Protein AF-0000000082343705 (afdb_homodimer)

InterPro domains:
  IPR000683 Gfo/Idh/MocA-like oxidoreductase, N-terminal [PF01408] (11-131)
  IPR036291 NAD(P)-binding domain superfamily [SSF51735] (5-162)
  IPR051450 Gfo/Idh/MocA Oxidoreductases [PTHR43377] (7-363)
  IPR055170 GFO/IDH/MocA-like oxidoreductase domain [PF22725] (141-287)

Sequence (756 aa):
MMHSTDNSKTRVALVGGGTIAPLHAEYLLSSSSCLLTALIDPFPPGQKLAAQLSVPYFDSLQSLLSSETQNPEAYIICVPSSLHIQVATDVITNGNPKAVLIEKPFCTDSRTGCHLLELARAKACQVLVGHHRRFHPSLEAARDAIDDGKLGQITAITGTWTARKPDGYYSFADWRSSRSAGGGPVWTNFVHDIDVLHYITGSRVNRVWATSTVQRRENRNVPPEDLVEEGAAIMVQFANGVVGTFVVSDNVASPFGWEAATGDNPLYPPAPVAVDSYRIFGTRGTLTQPDGVLWTYDPADARRLGLEVGWNVPIRREVLKAGNGIPFQLQAEHLARVVKNGERPRCAGEDGLAAVRVCEAVVAALVAGDGLPVDIQGMMHSTDNSKTRVALVGGGTIAPLHAEYLLSSSSCLLTALIDPFPPGQKLAAQLSVPYFDSLQSLLSSETQNPEAYIICVPSSLHIQVATDVITNGNPKAVLIEKPFCTDSRTGCHLLELARAKACQVLVGHHRRFHPSLEAARDAIDDGKLGQITAITGTWTARKPDGYYSFADWRSSRSAGGGPVWTNFVHDIDVLHYITGSRVNRVWATSTVQRRENRNVPPEDLVEEGAAIMVQFANGVVGTFVVSDNVASPFGWEAATGDNPLYPPAPVAVDSYRIFGTRGTLTQPDGVLWTYDPADARRLGLEVGWNVPIRREVLKAGNGIPFQLQAEHLARVVKNGERPRCAGEDGLAAVRVCEAVVAALVAGDGLPVDIQG

Solvent-accessible surface area (backbone atoms only — not comparable to full-atom values): 38180 Å² total; per-residue (Å²): 132,79,77,70,76,58,86,78,36,40,36,27,28,36,33,32,34,48,90,64,28,62,58,53,50,51,34,27,66,69,34,89,37,33,35,65,61,32,32,31,25,78,46,67,54,22,51,53,50,17,62,76,67,72,34,52,68,27,60,36,70,66,56,43,73,71,42,92,59,77,79,43,44,27,38,38,40,42,52,63,48,88,44,35,56,62,53,49,48,50,41,52,71,74,57,63,27,47,27,37,35,31,34,62,48,50,36,87,44,60,71,60,45,52,52,48,53,53,51,28,57,75,65,63,27,46,46,30,31,52,58,43,68,70,47,28,30,39,50,49,38,48,50,50,40,51,75,71,45,54,25,50,55,72,36,38,38,40,37,38,37,31,22,18,63,33,71,65,63,44,72,74,37,62,44,50,42,18,42,90,63,57,22,24,48,53,54,71,48,44,36,57,51,47,41,48,49,30,65,73,70,72,39,50,71,32,33,37,36,28,46,56,32,65,83,80,76,89,69,87,84,49,56,78,90,36,46,41,58,49,25,29,26,34,37,40,31,29,71,82,44,34,24,23,31,32,41,40,27,42,63,22,24,47,54,36,16,67,50,24,40,66,34,80,50,83,74,25,42,39,42,90,58,84,38,54,28,35,40,41,33,5,53,39,5,23,39,33,31,73,58,24,35,39,33,32,67,52,62,67,59,15,54,76,69,72,44,65,67,29,51,64,35,64,51,43,82,41,72,58,80,48,68,84,72,52,23,65,43,50,46,48,47,46,54,27,38,32,63,75,70,61,45,78,60,91,40,25,47,68,50,31,43,53,23,40,46,50,42,51,40,44,49,52,22,44,72,67,62,76,46,49,61,35,77,46,82,129,130,80,78,70,76,59,85,79,36,40,36,28,28,37,32,32,34,49,89,63,28,61,59,54,50,52,33,28,65,70,34,88,38,34,34,63,61,33,32,33,24,76,48,68,52,22,50,52,50,17,60,75,67,72,34,52,68,28,60,35,70,66,55,44,73,70,43,90,57,77,78,43,43,26,38,38,39,42,53,63,49,86,43,36,57,62,53,48,48,49,41,54,70,75,58,62,27,47,29,36,34,32,34,63,49,50,35,86,43,58,72,60,44,52,52,48,52,52,50,27,58,77,63,63,26,46,45,30,32,51,57,42,70,70,46,29,31,36,50,50,38,48,50,52,41,49,74,70,45,54,24,50,56,71,36,40,36,41,37,39,37,31,22,18,63,33,71,65,62,43,72,74,38,61,46,49,42,19,42,89,62,56,22,24,49,53,56,71,49,44,36,56,52,48,40,49,47,29,63,71,69,71,38,53,71,32,35,36,35,29,45,58,32,65,81,78,74,90,69,87,85,48,57,78,91,36,46,40,60,49,26,29,25,32,36,40,31,29,70,81,43,33,23,21,30,33,41,39,28,41,62,22,25,47,54,37,15,66,49,23,41,66,34,78,49,82,75,25,43,38,40,88,58,84,37,54,28,34,39,42,32,5,53,40,4,22,40,34,30,74,58,24,36,40,33,32,68,52,64,67,60,15,54,75,70,73,44,66,68,28,51,63,35,64,52,42,82,39,72,58,80,48,67,83,71,52,23,63,43,49,47,47,49,46,52,27,39,31,64,76,70,61,45,78,60,92,40,25,47,68,49,30,42,52,22,40,45,49,42,52,39,43,50,51,22,44,71,65,63,74,45,47,62,35,75,47,82,129

Nearest PDB structures (foldseek):
  1evj-assembly2_D  TM=8.324E-01  e=3.281E-24  Zymomonas mobilis
  1evj-assembly2_B  TM=8.364E-01  e=5.364E-24  Zymomonas mobilis
  1evj-assembly1_A  TM=8.048E-01  e=1.669E-24  Zymomonas mobilis
  8qc2-assembly1_C  TM=7.722E-01  e=1.718E-25  Paenarthrobacter ureafaciens
  8qc5-assembly1_B  TM=7.753E-01  e=1.305E-24  Arthrobacter sp. U41

pLDDT: mean 95.13, std 8.29, range [29.44, 98.94]

Radius of gyration: 29.61 Å; Cα contacts (8 Å, |Δi|>4): 1794; chains: 2; bounding box: 58×106×68 Å

Secondary structure (DSSP, 8-state):
------TTSEEEEEE--STTHHHHHHHHHT-SSEEEEEEE-SSHHHHHHHHHHT--EESSHHHHHTSSSPPPSEEEE-S-GGGHHHHHHHIIIII--SEEEEESSS-S-HHHHHHHHHHHHHTT-EEEEE-GGGG-HHHHHHHHHHHTTTT-SEEEEEEEEE-B--HHHHHH-GGGGBTTTT-SHIIIIIHHHHHHHHHHHTS-EEEEEEEEPPP-S---SS-GGGBPPSEEEEEEEETTS-EEEEEEESBS--S-SHHHHH--STTSPPPSS---SEEEEESSEEEEETTTEEEEE-HHHHHHTT--SSTTSPEEEEE-------HHHHHHHHHHHHHHH-PPPTTBHHHHHHHHHHHHHHHHHHHH-S---EE---/------TTSEEEEEE--STTHHHHHHHHHT-SSEEEEEEE-SSHHHHHHHHHHT--EESSHHHHHTSSSPPPSEEEE-S-GGGHHHHHHHIIIII--SEEEEESSS-S-HHHHHHHHHHHHHTT-EEEEE-GGGG-HHHHHHHHHHHTTTT-SEEEEEEEEE-B--HHHHHH-GGGGBTTTT-SHIIIIIHHHHHHHHHHHTS-EEEEEEEEPPP-S---SS-GGGBPPSEEEEEEEETTS-EEEEEEESBS--S-SHHHHH--STTSPPPSS---SEEEEESSEEEEETTTEEEEE-HHHHHHTT--SSTTSPEEEEE-------HHHHHHHHHHHHHHH-PPPTTBHHHHHHHHHHHHHHHHHHHH-S---EE---

Structure (mmCIF, N/CA/C/O backbone):
data_AF-0000000082343705-model_v1
#
loop_
_entity.id
_entity.type
_entity.pdbx_description
1 polymer 'Uncharacterized protein'
#
loop_
_atom_site.group_PDB
_atom_site.id
_atom_site.type_symbol
_atom_site.label_atom_id
_atom_site.label_alt_id
_atom_site.label_comp_id
_atom_site.label_asym_id
_atom_site.label_entity_id
_atom_site.label_seq_id
_atom_site.pdbx_PDB_ins_code
_atom_site.Cartn_x
_atom_site.Cartn_y
_atom_site.Cartn_z
_atom_site.occupancy
_atom_site.B_iso_or_equiv
_atom_site.auth_seq_id
_atom_site.auth_comp_id
_atom_site.auth_asym_id
_atom_site.auth_atom_id
_atom_site.pdbx_PDB_model_num
ATOM 1 N N . MET A 1 1 ? 0.432 41.625 40.812 1 29.44 1 MET A N 1
ATOM 2 C CA . MET A 1 1 ? 1.271 40.438 40.562 1 29.44 1 MET A CA 1
ATOM 3 C C . MET A 1 1 ? 1.988 40.562 39.219 1 29.44 1 MET A C 1
ATOM 5 O O . MET A 1 1 ? 1.346 40.656 38.188 1 29.44 1 MET A O 1
ATOM 9 N N . MET A 1 2 ? 3.102 41.188 39.094 1 33.41 2 MET A N 1
ATOM 10 C CA . MET A 1 2 ? 3.889 41.562 37.906 1 33.41 2 MET A CA 1
ATOM 11 C C . MET A 1 2 ? 4.195 40.344 37.031 1 33.41 2 MET A C 1
ATOM 13 O O . MET A 1 2 ? 4.797 39.375 37.5 1 33.41 2 MET A O 1
ATOM 17 N N . HIS A 1 3 ? 3.205 39.875 36.219 1 37.81 3 HIS A N 1
ATOM 18 C CA . HIS A 1 3 ? 3.582 38.875 35.219 1 37.81 3 HIS A CA 1
ATOM 19 C C . HIS A 1 3 ? 4.996 39.125 34.688 1 37.81 3 HIS A C 1
ATOM 21 O O . HIS A 1 3 ? 5.277 40.188 34.125 1 37.81 3 HIS A O 1
ATOM 27 N N . SER A 1 4 ? 5.953 38.875 35.438 1 38.5 4 SER A N 1
ATOM 28 C CA . SER A 1 4 ? 7.363 38.906 35.062 1 38.5 4 SER A CA 1
ATOM 29 C C . SER A 1 4 ? 7.559 38.5 33.594 1 38.5 4 SER A C 1
ATOM 31 O O . SER A 1 4 ? 7.184 37.406 33.219 1 38.5 4 SER A O 1
ATOM 33 N N . THR A 1 5 ? 7.363 39.406 32.594 1 47.03 5 THR A N 1
ATOM 34 C CA . THR A 1 5 ? 7.73 39.25 31.203 1 47.03 5 THR A CA 1
ATOM 35 C C . THR A 1 5 ? 9.039 38.469 31.062 1 47.03 5 THR A C 1
ATOM 37 O O . THR A 1 5 ? 10.109 39 31.406 1 47.03 5 THR A O 1
ATOM 40 N N . ASP A 1 6 ? 9.086 37.312 31.531 1 52.25 6 ASP A N 1
ATOM 41 C CA . ASP A 1 6 ? 10.289 36.531 31.328 1 52.25 6 ASP A CA 1
ATOM 42 C C . ASP A 1 6 ? 10.82 36.688 29.906 1 52.25 6 ASP A C 1
ATOM 44 O O . ASP A 1 6 ? 10.211 36.219 28.938 1 52.25 6 ASP A O 1
ATOM 48 N N . ASN A 1 7 ? 11.516 37.75 29.547 1 66.12 7 ASN A N 1
ATOM 49 C CA . ASN A 1 7 ? 12.148 38.156 28.297 1 66.12 7 ASN A CA 1
ATOM 50 C C . ASN A 1 7 ? 12.797 36.969 27.594 1 66.12 7 ASN A C 1
ATOM 52 O O . ASN A 1 7 ? 13.266 37.094 26.453 1 66.12 7 ASN A O 1
ATOM 56 N N . SER A 1 8 ? 12.594 35.844 28.203 1 85.56 8 SER A N 1
ATOM 57 C CA . SER A 1 8 ? 13.281 34.688 27.641 1 85.56 8 SER A CA 1
ATOM 58 C C . SER A 1 8 ? 12.352 33.844 26.781 1 85.56 8 SER A C 1
ATOM 60 O O . SER A 1 8 ? 12.805 33.125 25.891 1 85.56 8 SER A O 1
ATOM 62 N N . LYS A 1 9 ? 10.984 34.094 26.891 1 94.81 9 LYS A N 1
ATOM 63 C CA . LYS A 1 9 ? 10.047 33.281 26.125 1 94.81 9 LYS A CA 1
ATOM 64 C C . LYS A 1 9 ? 9.531 34.031 24.906 1 94.81 9 LYS A C 1
ATOM 66 O O . LYS A 1 9 ? 9.438 35.281 24.938 1 94.81 9 LYS A O 1
ATOM 71 N N . THR A 1 10 ? 9.242 33.375 23.891 1 97.38 10 THR A N 1
ATOM 72 C CA . THR A 1 10 ? 8.633 33.938 22.703 1 97.38 10 THR A CA 1
ATOM 73 C C . THR A 1 10 ? 7.156 34.219 22.938 1 97.38 10 THR A C 1
ATOM 75 O O . THR A 1 10 ? 6.391 33.344 23.281 1 97.38 10 THR A O 1
ATOM 78 N N . ARG A 1 11 ? 6.723 35.469 22.812 1 97.88 11 ARG A N 1
ATOM 79 C CA . ARG A 1 11 ? 5.316 35.844 22.938 1 97.88 11 ARG A CA 1
ATOM 80 C C . ARG A 1 11 ? 4.512 35.375 21.719 1 97.88 11 ARG A C 1
ATOM 82 O O . ARG A 1 11 ? 4.824 35.781 20.594 1 97.88 11 ARG A O 1
ATOM 89 N N . VAL A 1 12 ? 3.486 34.562 21.969 1 98.62 12 VAL A N 1
ATOM 90 C CA . VAL A 1 12 ? 2.703 34 20.891 1 98.62 12 VAL A CA 1
ATOM 91 C C . VAL A 1 12 ? 1.227 34.312 21.078 1 98.62 12 VAL A C 1
ATOM 93 O O . VAL A 1 12 ? 0.704 34.25 22.188 1 98.62 12 VAL A O 1
ATOM 96 N N . ALA A 1 13 ? 0.586 34.75 20.047 1 98.62 13 ALA A N 1
ATOM 97 C CA . ALA A 1 13 ? -0.867 34.906 20.031 1 98.62 13 ALA A CA 1
ATOM 98 C C . ALA A 1 13 ? -1.524 33.75 19.281 1 98.62 13 ALA A C 1
ATOM 100 O O . ALA A 1 13 ? -0.994 33.281 18.281 1 98.62 13 ALA A O 1
ATOM 101 N N . LEU A 1 14 ? -2.617 33.344 19.766 1 98.44 14 LEU A N 1
ATOM 102 C CA . LEU A 1 14 ? -3.441 32.312 19.125 1 98.44 14 LEU A CA 1
ATOM 103 C C . LEU A 1 14 ? -4.633 32.938 18.422 1 98.44 14 LEU A C 1
ATOM 105 O O . LEU A 1 14 ? -5.383 33.719 19.031 1 98.44 14 LEU A O 1
ATOM 109 N N . VAL A 1 15 ? -4.75 32.656 17.141 1 98.56 15 VAL A N 1
ATOM 110 C CA . VAL A 1 15 ? -5.848 33.219 16.344 1 98.56 15 VAL A CA 1
ATOM 111 C C . VAL A 1 15 ? -6.844 32.094 16 1 98.56 15 VAL A C 1
ATOM 113 O O . VAL A 1 15 ? -6.52 31.188 15.258 1 98.56 15 VAL A O 1
ATOM 116 N N . GLY A 1 16 ? -8.062 32.25 16.438 1 97.31 16 GLY A N 1
ATOM 117 C CA . GLY A 1 16 ? -9.078 31.203 16.312 1 97.31 16 GLY A CA 1
ATOM 118 C C . GLY A 1 16 ? -9.266 30.391 17.594 1 97.31 16 GLY A C 1
ATOM 119 O O . GLY A 1 16 ? -8.297 30.109 18.297 1 97.31 16 GLY A O 1
ATOM 120 N N . GLY A 1 17 ? -10.5 30 17.859 1 93.94 17 GLY A N 1
ATOM 121 C CA . GLY A 1 17 ? -10.82 29.25 19.062 1 93.94 17 GLY A CA 1
ATOM 122 C C . GLY A 1 17 ? -11.531 27.938 18.766 1 93.94 17 GLY A C 1
ATOM 123 O O . GLY A 1 17 ? -12.242 27.406 19.625 1 93.94 17 GLY A O 1
ATOM 124 N N . GLY A 1 18 ? -11.367 27.484 17.562 1 88.69 18 GLY A N 1
ATOM 125 C CA . GLY A 1 18 ? -12.07 26.281 17.141 1 88.69 18 GLY A CA 1
ATOM 126 C C . GLY A 1 18 ? -11.477 25.016 17.719 1 88.69 18 GLY A C 1
ATOM 127 O O . GLY A 1 18 ? -10.836 25.047 18.781 1 88.69 18 GLY A O 1
ATOM 128 N N . THR A 1 19 ? -11.672 23.891 17.141 1 84.12 19 THR A N 1
ATOM 129 C CA . THR A 1 19 ? -11.469 22.531 17.625 1 84.12 19 THR A CA 1
ATOM 130 C C . THR A 1 19 ? -10.008 22.312 18.031 1 84.12 19 THR A C 1
ATOM 132 O O . THR A 1 19 ? -9.727 21.656 19.016 1 84.12 19 THR A O 1
ATOM 135 N N . ILE A 1 20 ? -9.102 22.828 17.266 1 91.69 20 ILE A N 1
ATOM 136 C CA . ILE A 1 20 ? -7.699 22.516 17.484 1 91.69 20 ILE A CA 1
ATOM 137 C C . ILE A 1 20 ? -7.078 23.547 18.422 1 91.69 20 ILE A C 1
ATOM 139 O O . ILE A 1 20 ? -5.988 23.328 18.969 1 91.69 20 ILE A O 1
ATOM 143 N N . ALA A 1 21 ? -7.695 24.672 18.672 1 94.81 21 ALA A N 1
ATOM 144 C CA . ALA A 1 21 ? -7.145 25.812 19.406 1 94.81 21 ALA A CA 1
ATOM 145 C C . ALA A 1 21 ? -6.824 25.422 20.844 1 94.81 21 ALA A C 1
ATOM 147 O O . ALA A 1 21 ? -5.754 25.766 21.359 1 94.81 21 ALA A O 1
ATOM 148 N N . PRO A 1 22 ? -7.703 24.656 21.516 1 93.81 22 PRO A N 1
ATOM 149 C CA . PRO A 1 22 ? -7.398 24.266 22.891 1 93.81 22 PRO A CA 1
ATOM 150 C C . PRO A 1 22 ? -6.098 23.469 23.016 1 93.81 22 PRO A C 1
ATOM 152 O O . PRO A 1 22 ? -5.371 23.625 24 1 93.81 22 PRO A O 1
ATOM 155 N N . LEU A 1 23 ? -5.852 22.688 22.016 1 92.88 23 LEU A N 1
ATOM 156 C CA . LEU A 1 23 ? -4.629 21.875 22.047 1 92.88 23 LEU A CA 1
ATOM 157 C C . LEU A 1 23 ? -3.398 22.766 21.891 1 92.88 23 LEU A C 1
ATOM 159 O O . LEU A 1 23 ? -2.418 22.609 22.625 1 92.88 23 LEU A O 1
ATOM 163 N N . HIS A 1 24 ? -3.43 23.703 21 1 96.44 24 HIS A N 1
ATOM 164 C CA . HIS A 1 24 ? -2.336 24.656 20.875 1 96.44 24 HIS A CA 1
ATOM 165 C C . HIS A 1 24 ? -2.139 25.453 22.156 1 96.44 24 HIS A C 1
ATOM 167 O O . HIS A 1 24 ? -1.009 25.625 22.625 1 96.44 24 HIS A O 1
ATOM 173 N N . ALA A 1 25 ? -3.244 25.891 22.719 1 96.69 25 ALA A N 1
ATOM 174 C CA . ALA A 1 25 ? -3.178 26.672 23.953 1 96.69 25 ALA A CA 1
ATOM 175 C C . ALA A 1 25 ? -2.527 25.875 25.078 1 96.69 25 ALA A C 1
ATOM 177 O O . ALA A 1 25 ? -1.685 26.406 25.812 1 96.69 25 ALA A O 1
ATOM 178 N N . GLU A 1 26 ? -2.883 24.656 25.141 1 94 26 GLU A N 1
ATOM 179 C CA . GLU A 1 26 ? -2.346 23.781 26.172 1 94 26 GLU A CA 1
ATOM 180 C C . GLU A 1 26 ? -0.822 23.703 26.094 1 94 26 GLU A C 1
ATOM 182 O O . GLU A 1 26 ? -0.139 23.859 27.109 1 94 26 GLU A O 1
ATOM 187 N N . TYR A 1 27 ? -0.31 23.578 24.922 1 93.69 27 TYR A N 1
ATOM 188 C CA . TYR A 1 27 ? 1.122 23.344 24.781 1 93.69 27 TYR A CA 1
ATOM 189 C C . TYR A 1 27 ? 1.898 24.656 24.766 1 93.69 27 TYR A C 1
ATOM 191 O O . TYR A 1 27 ? 3.086 24.688 25.094 1 93.69 27 TYR A O 1
ATOM 199 N N . LEU A 1 28 ? 1.23 25.75 24.453 1 95.25 28 LEU A N 1
ATOM 200 C CA . LEU A 1 28 ? 1.845 27.062 24.641 1 95.25 28 LEU A CA 1
ATOM 201 C C . LEU A 1 28 ? 1.972 27.422 26.109 1 95.25 28 LEU A C 1
ATOM 203 O O . LEU A 1 28 ? 3.014 27.906 26.547 1 95.25 28 LEU A O 1
ATOM 207 N N . LEU A 1 29 ? 0.938 27.047 26.844 1 94.62 29 LEU A N 1
ATOM 208 C CA . LEU A 1 29 ? 0.9 27.391 28.266 1 94.62 29 LEU A CA 1
ATOM 209 C C . LEU A 1 29 ? 1.903 26.547 29.047 1 94.62 29 LEU A C 1
ATOM 211 O O . LEU A 1 29 ? 2.482 27.016 30.031 1 94.62 29 LEU A O 1
ATOM 215 N N . SER A 1 30 ? 2.137 25.359 28.578 1 93.5 30 SER A N 1
ATOM 216 C CA . SER A 1 30 ? 3.049 24.469 29.281 1 93.5 30 SER A CA 1
ATOM 217 C C . SER A 1 30 ? 4.473 24.609 28.766 1 93.5 30 SER A C 1
ATOM 219 O O . SER A 1 30 ? 5.398 23.969 29.281 1 93.5 30 SER A O 1
ATOM 221 N N . SER A 1 31 ? 4.652 25.406 27.828 1 95.12 31 SER A N 1
ATOM 222 C CA . SER A 1 31 ? 5.949 25.547 27.172 1 95.12 31 SER A CA 1
ATOM 223 C C . SER A 1 31 ? 6.906 26.359 28.047 1 95.12 31 SER A C 1
ATOM 225 O O . SER A 1 31 ? 6.492 27.328 28.703 1 95.12 31 SER A O 1
ATOM 227 N N . SER A 1 32 ? 8.156 25.969 28.016 1 93.75 32 SER A N 1
ATOM 228 C CA . SER A 1 32 ? 9.195 26.75 28.688 1 93.75 32 SER A CA 1
ATOM 229 C C . SER A 1 32 ? 9.773 27.828 27.766 1 93.75 32 SER A C 1
ATOM 231 O O . SER A 1 32 ? 10.484 28.719 28.203 1 93.75 32 SER A O 1
ATOM 233 N N . SER A 1 33 ? 9.359 27.797 26.469 1 96.44 33 SER A N 1
ATOM 234 C CA . SER A 1 33 ? 10 28.672 25.484 1 96.44 33 SER A CA 1
ATOM 235 C C . SER A 1 33 ? 8.984 29.625 24.844 1 96.44 33 SER A C 1
ATOM 237 O O . SER A 1 33 ? 9.367 30.578 24.172 1 96.44 33 SER A O 1
ATOM 239 N N . CYS A 1 34 ? 7.703 29.391 25.109 1 97.38 34 CYS A N 1
ATOM 240 C CA . CYS A 1 34 ? 6.648 30.234 24.562 1 97.38 34 CYS A CA 1
ATOM 241 C C . CYS A 1 34 ? 5.762 30.797 25.672 1 97.38 34 CYS A C 1
ATOM 243 O O . CYS A 1 34 ? 5.672 30.203 26.75 1 97.38 34 CYS A O 1
ATOM 245 N N . LEU A 1 35 ? 5.219 31.891 25.391 1 96.06 35 LEU A N 1
ATOM 246 C CA . LEU A 1 35 ? 4.223 32.5 26.266 1 96.06 35 LEU A CA 1
ATOM 247 C C . LEU A 1 35 ? 2.979 32.906 25.469 1 96.06 35 LEU A C 1
ATOM 249 O O . LEU A 1 35 ? 3.061 33.688 24.516 1 96.06 35 LEU A O 1
ATOM 253 N N . LEU A 1 36 ? 1.865 32.25 25.828 1 97.38 36 LEU A N 1
ATOM 254 C CA . LEU A 1 36 ? 0.596 32.656 25.219 1 97.38 36 LEU A CA 1
ATOM 255 C C . LEU A 1 36 ? 0.124 34 25.766 1 97.38 36 LEU A C 1
ATOM 257 O O . LEU A 1 36 ? -0.207 34.094 26.953 1 97.38 36 LEU A O 1
ATOM 261 N N . THR A 1 37 ? 0.021 35 24.875 1 96.62 37 THR A N 1
ATOM 262 C CA . THR A 1 37 ? -0.199 36.344 25.406 1 96.62 37 THR A CA 1
ATOM 263 C C . THR A 1 37 ? -1.575 36.875 25 1 96.62 37 THR A C 1
ATOM 265 O O . THR A 1 37 ? -2.07 37.844 25.562 1 96.62 37 THR A O 1
ATOM 268 N N . ALA A 1 38 ? -2.127 36.188 24 1 97.75 38 ALA A N 1
ATOM 269 C CA . ALA A 1 38 ? -3.416 36.688 23.516 1 97.75 38 ALA A CA 1
ATOM 270 C C . ALA A 1 38 ? -4.16 35.625 22.734 1 97.75 38 ALA A C 1
ATOM 272 O O . ALA A 1 38 ? -3.541 34.75 22.094 1 97.75 38 ALA A O 1
ATOM 273 N N . LEU A 1 39 ? -5.473 35.656 22.828 1 98.19 39 LEU A N 1
ATOM 274 C CA . LEU A 1 39 ? -6.375 34.906 21.953 1 98.19 39 LEU A CA 1
ATOM 275 C C . LEU A 1 39 ? -7.258 35.844 21.156 1 98.19 39 LEU A C 1
ATOM 277 O O . LEU A 1 39 ? -7.895 36.75 21.703 1 98.19 39 LEU A O 1
ATOM 281 N N . ILE A 1 40 ? -7.195 35.688 19.859 1 98.5 40 ILE A N 1
ATOM 282 C CA . ILE A 1 40 ? -7.957 36.531 18.953 1 98.5 40 ILE A CA 1
ATOM 283 C C . ILE A 1 40 ? -9.039 35.719 18.266 1 98.5 40 ILE A C 1
ATOM 285 O O . ILE A 1 40 ? -8.734 34.75 17.531 1 98.5 40 ILE A O 1
ATOM 289 N N . ASP A 1 41 ? -10.281 36 18.438 1 98.06 41 ASP A N 1
ATOM 290 C CA . ASP A 1 41 ? -11.398 35.312 17.781 1 98.06 41 ASP A CA 1
ATOM 291 C C . ASP A 1 41 ? -12.664 36.188 17.844 1 98.06 41 ASP A C 1
ATOM 293 O O . ASP A 1 41 ? -13.102 36.594 18.922 1 98.06 41 ASP A O 1
ATOM 297 N N . PRO A 1 42 ? -13.266 36.438 16.703 1 96.81 42 PRO A N 1
ATOM 298 C CA . PRO A 1 42 ? -14.5 37.219 16.766 1 96.81 42 PRO A CA 1
ATOM 299 C C . PRO A 1 42 ? -15.703 36.375 17.188 1 96.81 42 PRO A C 1
ATOM 301 O O . PRO A 1 42 ? -16.797 36.938 17.375 1 96.81 42 PRO A O 1
ATOM 304 N N . PHE A 1 43 ? -15.531 35.062 17.406 1 95.25 43 PHE A N 1
ATOM 305 C CA . PHE A 1 43 ? -16.656 34.188 17.672 1 95.25 43 PHE A CA 1
ATOM 306 C C . PHE A 1 43 ? -16.625 33.688 19.094 1 95.25 43 PHE A C 1
ATOM 308 O O . PHE A 1 43 ? -15.586 33.719 19.766 1 95.25 43 PHE A O 1
ATOM 315 N N . PRO A 1 44 ? -17.688 33.094 19.594 1 95 44 PRO A N 1
ATOM 316 C CA . PRO A 1 44 ? -17.844 32.719 21 1 95 44 PRO A CA 1
ATOM 317 C C . PRO A 1 44 ? -16.828 31.656 21.422 1 95 44 PRO A C 1
ATOM 319 O O . PRO A 1 44 ? -16.312 31.703 22.547 1 95 44 PRO A O 1
ATOM 322 N N . PRO A 1 45 ? -16.469 30.766 20.578 1 93.88 45 PRO A N 1
ATOM 323 C CA . PRO A 1 45 ? -15.523 29.734 21.031 1 93.88 45 PRO A CA 1
ATOM 324 C C . PRO A 1 45 ? -14.195 30.328 21.5 1 93.88 45 PRO A C 1
ATOM 326 O O . PRO A 1 45 ? -13.633 29.875 22.5 1 93.88 45 PRO A O 1
ATOM 329 N N . GLY A 1 46 ? -13.758 31.359 20.828 1 95.62 46 GLY A N 1
ATOM 330 C CA . GLY A 1 46 ? -12.523 32 21.25 1 95.62 46 GLY A CA 1
ATOM 331 C C . GLY A 1 46 ? -12.648 32.75 22.562 1 95.62 46 GLY A C 1
ATOM 332 O O . GLY A 1 46 ? -11.742 32.688 23.391 1 95.62 46 GLY A O 1
ATOM 333 N N . GLN A 1 47 ? -13.773 33.344 22.703 1 95.81 47 GLN A N 1
ATOM 334 C CA . GLN A 1 47 ? -14.031 34.062 23.953 1 95.81 47 GLN A CA 1
ATOM 335 C C . GLN A 1 47 ? -14.07 33.094 25.125 1 95.81 47 GLN A C 1
ATOM 337 O O . GLN A 1 47 ? -13.477 33.344 26.172 1 95.81 47 GLN A O 1
ATOM 342 N N . LYS A 1 48 ? -14.734 32.031 24.922 1 97.06 48 LYS A N 1
ATOM 343 C CA . LYS A 1 48 ? -14.867 31.016 25.969 1 97.06 48 LYS A CA 1
ATOM 344 C C . LYS A 1 48 ? -13.508 30.406 26.328 1 97.06 48 LYS A C 1
ATOM 346 O O . LYS A 1 48 ? -13.195 30.234 27.516 1 97.06 48 LYS A O 1
ATOM 351 N N . LEU A 1 49 ? -12.75 30.125 25.328 1 97.06 49 LEU A N 1
ATOM 352 C CA . LEU A 1 49 ? -11.438 29.531 25.562 1 97.06 49 LEU A CA 1
ATOM 353 C C . LEU A 1 49 ? -10.523 30.484 26.312 1 97.06 49 LEU A C 1
ATOM 355 O O . LEU A 1 49 ? -9.836 30.094 27.25 1 97.06 49 LEU A O 1
ATOM 359 N N . ALA A 1 50 ? -10.516 31.719 25.953 1 97 50 ALA A N 1
ATOM 360 C CA . ALA A 1 50 ? -9.695 32.75 26.594 1 97 50 ALA A CA 1
ATOM 361 C C . ALA A 1 50 ? -10.062 32.875 28.078 1 97 50 ALA A C 1
ATOM 363 O O . ALA A 1 50 ? -9.18 32.969 28.938 1 97 50 ALA A O 1
ATOM 364 N N . ALA A 1 51 ? -11.328 32.875 28.328 1 97 51 ALA A N 1
ATOM 365 C CA . ALA A 1 51 ? -11.812 32.969 29.688 1 97 51 ALA A CA 1
ATOM 366 C C . ALA A 1 51 ? -11.398 31.766 30.531 1 97 51 ALA A C 1
ATOM 368 O O . ALA A 1 51 ? -10.938 31.922 31.656 1 97 51 ALA A O 1
ATOM 369 N N . GLN A 1 52 ? -11.578 30.656 29.953 1 96.75 52 GLN A N 1
ATOM 370 C CA . GLN A 1 52 ? -11.234 29.406 30.625 1 96.75 52 GLN A CA 1
ATOM 371 C C . GLN A 1 52 ? -9.75 29.375 30.984 1 96.75 52 GLN A C 1
ATOM 373 O O . GLN A 1 52 ? -9.375 28.844 32.031 1 96.75 52 GLN A O 1
ATOM 378 N N . LEU A 1 53 ? -8.891 29.969 30.125 1 96.5 53 LEU A N 1
ATOM 379 C CA . LEU A 1 53 ? -7.445 29.859 30.281 1 96.5 53 LEU A CA 1
ATOM 380 C C . LEU A 1 53 ? -6.883 31.125 30.953 1 96.5 53 LEU A C 1
ATOM 382 O O . LEU A 1 53 ? -5.684 31.203 31.219 1 96.5 53 LEU A O 1
ATOM 386 N N . SER A 1 54 ? -7.699 32.125 31.172 1 95.81 54 SER A N 1
ATOM 387 C CA . SER A 1 54 ? -7.297 33.406 31.719 1 95.81 54 SER A CA 1
ATOM 388 C C . SER A 1 54 ? -6.23 34.062 30.859 1 95.81 54 SER A C 1
ATOM 390 O O . SER A 1 54 ? -5.199 34.5 31.375 1 95.81 54 SER A O 1
ATOM 392 N N . VAL A 1 55 ? -6.445 34.062 29.578 1 95.88 55 VAL A N 1
ATOM 393 C CA . VAL A 1 55 ? -5.602 34.719 28.578 1 95.88 55 VAL A CA 1
ATOM 394 C C . VAL A 1 55 ? -6.328 35.938 28 1 95.88 55 VAL A C 1
ATOM 396 O O . VAL A 1 55 ? -7.539 35.875 27.797 1 95.88 55 VAL A O 1
ATOM 399 N N . PRO A 1 56 ? -5.586 37.062 27.859 1 97 56 PRO A N 1
ATOM 400 C CA . PRO A 1 56 ? -6.254 38.219 27.266 1 97 56 PRO A CA 1
ATOM 401 C C . PRO A 1 56 ? -6.973 37.875 25.969 1 97 56 PRO A C 1
ATOM 403 O O . PRO A 1 56 ? -6.406 37.219 25.109 1 97 56 PRO A O 1
ATOM 406 N N . TYR A 1 57 ? -8.219 38.312 25.875 1 97.62 57 TYR A N 1
ATOM 407 C CA . TYR A 1 57 ? -9.07 38.062 24.719 1 97.62 57 TYR A CA 1
ATOM 408 C C . TYR A 1 57 ? -9.219 39.312 23.875 1 97.62 57 TYR A C 1
ATOM 410 O O . TYR A 1 57 ? -9.367 40.438 24.406 1 97.62 57 TYR A O 1
ATOM 418 N N . PHE A 1 58 ? -9.164 39.188 22.578 1 98.44 58 PHE A N 1
ATOM 419 C CA . PHE A 1 58 ? -9.438 40.25 21.625 1 98.44 58 PHE A CA 1
ATOM 420 C C . PHE A 1 58 ? -10.359 39.781 20.516 1 98.44 58 PHE A C 1
ATOM 422 O O . PHE A 1 58 ? -10.227 38.625 20.031 1 98.44 58 PHE A O 1
ATOM 429 N N . ASP A 1 59 ? -11.227 40.562 20.016 1 97.75 59 ASP A N 1
ATOM 430 C CA . ASP A 1 59 ? -12.172 40.156 18.969 1 97.75 59 ASP A CA 1
ATOM 431 C C . ASP A 1 59 ? -11.586 40.375 17.578 1 97.75 59 ASP A C 1
ATOM 433 O O . ASP A 1 59 ? -12.172 39.938 16.578 1 97.75 59 ASP A O 1
ATOM 437 N N . SER A 1 60 ? -10.453 41.062 17.562 1 97.75 60 SER A N 1
ATOM 438 C CA . SER A 1 60 ? -9.773 41.312 16.297 1 97.75 60 SER A CA 1
ATOM 439 C C . SER A 1 60 ? -8.297 41.594 16.5 1 97.75 60 SER A C 1
ATOM 441 O O . SER A 1 60 ? -7.867 41.906 17.625 1 97.75 60 SER A O 1
ATOM 443 N N . LEU A 1 61 ? -7.551 41.469 15.367 1 98.25 61 LEU A N 1
ATOM 444 C CA . LEU A 1 61 ? -6.141 41.844 15.398 1 98.25 61 LEU A CA 1
ATOM 445 C C . LEU A 1 61 ? -5.98 43.344 15.734 1 98.25 61 LEU A C 1
ATOM 447 O O . LEU A 1 61 ? -5.102 43.719 16.516 1 98.25 61 LEU A O 1
ATOM 451 N N . GLN A 1 62 ? -6.809 44.156 15.195 1 97.56 62 GLN A N 1
ATOM 452 C CA . GLN A 1 62 ? -6.754 45.594 15.422 1 97.56 62 GLN A CA 1
ATOM 453 C C . GLN A 1 62 ? -6.93 45.938 16.906 1 97.56 62 GLN A C 1
ATOM 455 O O . GLN A 1 62 ? -6.246 46.812 17.438 1 97.56 62 GLN A O 1
ATOM 460 N N . SER A 1 63 ? -7.883 45.188 17.469 1 97.94 63 SER A N 1
ATOM 461 C CA . SER A 1 63 ? -8.117 45.438 18.891 1 97.94 63 SER A CA 1
ATOM 462 C C . SER A 1 63 ? -6.875 45.094 19.719 1 97.94 63 SER A C 1
ATOM 464 O O . SER A 1 63 ? -6.57 45.781 20.703 1 97.94 63 SER A O 1
ATOM 466 N N . LEU A 1 64 ? -6.176 44.062 19.391 1 97.94 64 LEU A N 1
ATOM 467 C CA . LEU A 1 64 ? -4.941 43.688 20.078 1 97.94 64 LEU A CA 1
ATOM 468 C C . LEU A 1 64 ? -3.871 44.75 19.859 1 97.94 64 LEU A C 1
ATOM 470 O O . LEU A 1 64 ? -3.248 45.219 20.812 1 97.94 64 LEU A O 1
ATOM 474 N N . LEU A 1 65 ? -3.715 45.188 18.578 1 97.06 65 LEU A N 1
ATOM 475 C CA . LEU A 1 65 ? -2.635 46.094 18.234 1 97.06 65 LEU A CA 1
ATOM 476 C C . LEU A 1 65 ? -2.861 47.469 18.844 1 97.06 65 LEU A C 1
ATOM 478 O O . LEU A 1 65 ? -1.911 48.25 19.031 1 97.06 65 LEU A O 1
ATOM 482 N N . SER A 1 66 ? -4.098 47.75 19.188 1 96.88 66 SER A N 1
ATOM 483 C CA . SER A 1 66 ? -4.438 49.062 19.781 1 96.88 66 SER A CA 1
ATOM 484 C C . SER A 1 66 ? -4.402 49 21.297 1 96.88 66 SER A C 1
ATOM 486 O O . SER A 1 66 ? -4.598 50 21.984 1 96.88 66 SER A O 1
ATOM 488 N N . SER A 1 67 ? -4.242 47.844 21.766 1 96.5 67 SER A N 1
ATOM 489 C CA . SER A 1 67 ? -4.234 47.656 23.203 1 96.5 67 SER A CA 1
ATOM 490 C C . SER A 1 67 ? -2.855 47.938 23.797 1 96.5 67 SER A C 1
ATOM 492 O O . SER A 1 67 ? -1.921 48.281 23.062 1 96.5 67 SER A O 1
ATOM 494 N N . GLU A 1 68 ? -2.75 47.812 25.156 1 93.5 68 GLU A N 1
ATOM 495 C CA . GLU A 1 68 ? -1.488 48.031 25.859 1 93.5 68 GLU A CA 1
ATOM 496 C C . GLU A 1 68 ? -0.673 46.719 25.922 1 93.5 68 GLU A C 1
ATOM 498 O O . GLU A 1 68 ? 0.474 46.75 26.375 1 93.5 68 GLU A O 1
ATOM 503 N N . THR A 1 69 ? -1.277 45.719 25.422 1 90.75 69 THR A N 1
ATOM 504 C CA . THR A 1 69 ? -0.586 44.438 25.422 1 90.75 69 THR A CA 1
ATOM 505 C C . THR A 1 69 ? 0.588 44.438 24.453 1 90.75 69 THR A C 1
ATOM 507 O O . THR A 1 69 ? 0.471 44.969 23.328 1 90.75 69 THR A O 1
ATOM 510 N N . GLN A 1 70 ? 1.665 43.938 24.938 1 92.06 70 GLN A N 1
ATOM 511 C CA . GLN A 1 70 ? 2.818 43.844 24.047 1 92.06 70 GLN A CA 1
ATOM 512 C C . GLN A 1 70 ? 2.492 43 22.797 1 92.06 70 GLN A C 1
ATOM 514 O O . GLN A 1 70 ? 1.853 41.969 22.906 1 92.06 70 GLN A O 1
ATOM 519 N N . ASN A 1 71 ? 2.967 43.5 21.734 1 94.56 71 ASN A N 1
ATOM 520 C CA . ASN A 1 71 ? 2.701 42.781 20.484 1 94.56 71 ASN A CA 1
ATOM 521 C C . ASN A 1 71 ? 3.354 41.406 20.469 1 94.56 71 ASN A C 1
ATOM 523 O O . ASN A 1 71 ? 4.523 41.281 20.828 1 94.56 71 ASN A O 1
ATOM 527 N N . PRO A 1 72 ? 2.68 40.406 20.078 1 97.81 72 PRO A N 1
ATOM 528 C CA . PRO A 1 72 ? 3.262 39.062 19.969 1 97.81 72 PRO A CA 1
ATOM 529 C C . PRO A 1 72 ? 4.375 39 18.922 1 97.81 72 PRO A C 1
ATOM 531 O O . PRO A 1 72 ? 4.328 39.688 17.922 1 97.81 72 PRO A O 1
ATOM 534 N N . GLU A 1 73 ? 5.336 38.156 19.141 1 98.19 73 GLU A N 1
ATOM 535 C CA . GLU A 1 73 ? 6.418 37.938 18.188 1 98.19 73 GLU A CA 1
ATOM 536 C C . GLU A 1 73 ? 6.016 36.906 17.125 1 98.19 73 GLU A C 1
ATOM 538 O O . GLU A 1 73 ? 6.609 36.844 16.047 1 98.19 73 GLU A O 1
ATOM 543 N N . ALA A 1 74 ? 5.074 36.031 17.484 1 98.75 74 ALA A N 1
ATOM 544 C CA . ALA A 1 74 ? 4.574 35 16.578 1 98.75 74 ALA A CA 1
ATOM 545 C C . ALA A 1 74 ? 3.07 34.812 16.75 1 98.75 74 ALA A C 1
ATOM 547 O O . ALA A 1 74 ? 2.504 35.188 17.781 1 98.75 74 ALA A O 1
ATOM 548 N N . TYR A 1 75 ? 2.482 34.312 15.758 1 98.81 75 TYR A N 1
ATOM 549 C CA . TYR A 1 75 ? 1.061 33.969 15.766 1 98.81 75 TYR A CA 1
ATOM 550 C C . TYR A 1 75 ? 0.83 32.531 15.328 1 98.81 75 TYR A C 1
ATOM 552 O O . TYR A 1 75 ? 1.485 32.062 14.406 1 98.81 75 TYR A O 1
ATOM 560 N N . ILE A 1 76 ? -0.058 31.828 15.992 1 98.81 76 ILE A N 1
ATOM 561 C CA . ILE A 1 76 ? -0.591 30.547 15.516 1 98.81 76 ILE A CA 1
ATOM 562 C C . ILE A 1 76 ? -2.012 30.75 15 1 98.81 76 ILE A C 1
ATOM 564 O O . ILE A 1 76 ? -2.898 31.172 15.742 1 98.81 76 ILE A O 1
ATOM 568 N N . ILE A 1 77 ? -2.168 30.453 13.766 1 98.62 77 ILE A N 1
ATOM 569 C CA . ILE A 1 77 ? -3.439 30.672 13.086 1 98.62 77 ILE A CA 1
ATOM 570 C C . ILE A 1 77 ? -4.184 29.359 12.938 1 98.62 77 ILE A C 1
ATOM 572 O O . ILE A 1 77 ? -3.785 28.5 12.148 1 98.62 77 ILE A O 1
ATOM 576 N N . CYS A 1 78 ? -5.234 29.188 13.633 1 96.56 78 CYS A N 1
ATOM 577 C CA . CYS A 1 78 ? -6.035 27.969 13.609 1 96.56 78 CYS A CA 1
ATOM 578 C C . CYS A 1 78 ? -7.504 28.281 13.359 1 96.56 78 CYS A C 1
ATOM 580 O O . CYS A 1 78 ? -8.375 27.844 14.109 1 96.56 78 CYS A O 1
ATOM 582 N N . VAL A 1 79 ? -7.832 29.062 12.367 1 95.62 79 VAL A N 1
ATOM 583 C CA . VAL A 1 79 ? -9.164 29.406 11.875 1 95.62 79 VAL A CA 1
ATOM 584 C C . VAL A 1 79 ? -9.594 28.406 10.805 1 95.62 79 VAL A C 1
ATOM 586 O O . VAL A 1 79 ? -8.812 27.531 10.414 1 95.62 79 VAL A O 1
ATOM 589 N N . PRO A 1 80 ? -10.867 28.453 10.398 1 91.56 80 PRO A N 1
ATOM 590 C CA . PRO A 1 80 ? -11.242 27.578 9.281 1 91.56 80 PRO A CA 1
ATOM 591 C C . PRO A 1 80 ? -10.312 27.719 8.078 1 91.56 80 PRO A C 1
ATOM 593 O O . PRO A 1 80 ? -9.852 28.828 7.777 1 91.56 80 PRO A O 1
ATOM 596 N N . SER A 1 81 ? -10.133 26.656 7.395 1 92.81 81 SER A N 1
ATOM 597 C CA . SER A 1 81 ? -9.117 26.562 6.352 1 92.81 81 SER A CA 1
ATOM 598 C C . SER A 1 81 ? -9.312 27.641 5.293 1 92.81 81 SER A C 1
ATOM 600 O O . SER A 1 81 ? -8.344 28.188 4.762 1 92.81 81 SER A O 1
ATOM 602 N N . SER A 1 82 ? -10.531 27.953 5.035 1 91.81 82 SER A N 1
ATOM 603 C CA . SER A 1 82 ? -10.836 28.922 3.984 1 91.81 82 SER A CA 1
ATOM 604 C C . SER A 1 82 ? -10.398 30.328 4.379 1 91.81 82 SER A C 1
ATOM 606 O O . SER A 1 82 ? -10.305 31.219 3.527 1 91.81 82 SER A O 1
ATOM 608 N N . LEU A 1 83 ? -10.094 30.516 5.66 1 95.19 83 LEU A N 1
ATOM 609 C CA . LEU A 1 83 ? -9.75 31.844 6.16 1 95.19 83 LEU A CA 1
ATOM 610 C C . LEU A 1 83 ? -8.25 31.969 6.402 1 95.19 83 LEU A C 1
ATOM 612 O O . LEU A 1 83 ? -7.754 33.062 6.742 1 95.19 83 LEU A O 1
ATOM 616 N N . HIS A 1 84 ? -7.496 30.906 6.203 1 97.75 84 HIS A N 1
ATOM 617 C CA . HIS A 1 84 ? -6.074 30.875 6.535 1 97.75 84 HIS A CA 1
ATOM 618 C C . HIS A 1 84 ? -5.332 32.031 5.855 1 97.75 84 HIS A C 1
ATOM 620 O O . HIS A 1 84 ? -4.648 32.812 6.523 1 97.75 84 HIS A O 1
ATOM 626 N N . ILE A 1 85 ? -5.562 32.156 4.578 1 98.19 85 ILE A N 1
ATOM 627 C CA . ILE A 1 85 ? -4.766 33.094 3.797 1 98.19 85 ILE A CA 1
ATOM 628 C C . ILE A 1 85 ? -5.156 34.531 4.156 1 98.19 85 ILE A C 1
ATOM 630 O O . ILE A 1 85 ? -4.289 35.375 4.375 1 98.19 85 ILE A O 1
ATOM 634 N N . GLN A 1 86 ? -6.406 34.75 4.258 1 98 86 GLN A N 1
ATOM 635 C CA . GLN A 1 86 ? -6.887 36.062 4.602 1 98 86 GLN A CA 1
ATOM 636 C C . GLN A 1 86 ? -6.371 36.5 5.969 1 98 86 GLN A C 1
ATOM 638 O O . GLN A 1 86 ? -5.832 37.625 6.113 1 98 86 GLN A O 1
ATOM 643 N N . VAL A 1 87 ? -6.496 35.688 6.945 1 98.5 87 VAL A N 1
ATOM 644 C CA . VAL A 1 87 ? -6.102 36 8.312 1 98.5 87 VAL A CA 1
ATOM 645 C C . VAL A 1 87 ? -4.582 36.125 8.398 1 98.5 87 VAL A C 1
ATOM 647 O O . VAL A 1 87 ? -4.066 37.062 9.023 1 98.5 87 VAL A O 1
ATOM 650 N N . ALA A 1 88 ? -3.873 35.25 7.758 1 98.81 88 ALA A N 1
ATOM 651 C CA . ALA A 1 88 ? -2.414 35.312 7.77 1 98.81 88 ALA A CA 1
ATOM 652 C C . ALA A 1 88 ? -1.912 36.562 7.105 1 98.81 88 ALA A C 1
ATOM 654 O O . ALA A 1 88 ? -0.96 37.188 7.586 1 98.81 88 ALA A O 1
ATOM 655 N N . THR A 1 89 ? -2.531 36.875 6.004 1 98.75 89 THR A N 1
ATOM 656 C CA . THR A 1 89 ? -2.162 38.125 5.312 1 98.75 89 THR A CA 1
ATOM 657 C C . THR A 1 89 ? -2.328 39.312 6.23 1 98.75 89 THR A C 1
ATOM 659 O O . THR A 1 89 ? -1.435 40.156 6.32 1 98.75 89 THR A O 1
ATOM 662 N N . ASP A 1 90 ? -3.428 39.406 6.898 1 98.62 90 ASP A N 1
ATOM 663 C CA . ASP A 1 90 ? -3.703 40.5 7.828 1 98.62 90 ASP A CA 1
ATOM 664 C C . ASP A 1 90 ? -2.668 40.531 8.953 1 98.62 90 ASP A C 1
ATOM 666 O O . ASP A 1 90 ? -2.119 41.594 9.258 1 98.62 90 ASP A O 1
ATOM 670 N N . VAL A 1 91 ? -2.357 39.406 9.516 1 98.75 91 VAL A N 1
ATOM 671 C CA . VAL A 1 91 ? -1.423 39.281 10.633 1 98.75 91 VAL A CA 1
ATOM 672 C C . VAL A 1 91 ? -0.029 39.719 10.188 1 98.75 91 VAL A C 1
ATOM 674 O O . VAL A 1 91 ? 0.645 40.5 10.875 1 98.75 91 VAL A O 1
ATOM 677 N N . ILE A 1 92 ? 0.395 39.25 9.047 1 98.75 92 ILE A N 1
ATOM 678 C CA . ILE A 1 92 ? 1.737 39.531 8.562 1 98.75 92 ILE A CA 1
ATOM 679 C C . ILE A 1 92 ? 1.853 41.031 8.227 1 98.75 92 ILE A C 1
ATOM 681 O O . ILE A 1 92 ? 2.855 41.656 8.555 1 98.75 92 ILE A O 1
ATOM 685 N N . THR A 1 93 ? 0.818 41.562 7.645 1 98.38 93 THR A N 1
ATOM 686 C CA . THR A 1 93 ? 0.842 42.938 7.172 1 98.38 93 THR A CA 1
ATOM 687 C C . THR A 1 93 ? 0.761 43.938 8.344 1 98.38 93 THR A C 1
ATOM 689 O O . THR A 1 93 ? 1.52 44.906 8.406 1 98.38 93 THR A O 1
ATOM 692 N N . ASN A 1 94 ? -0.112 43.688 9.273 1 98 94 ASN A N 1
ATOM 693 C CA . ASN A 1 94 ? -0.416 44.688 10.297 1 98 94 ASN A CA 1
ATOM 694 C C . ASN A 1 94 ? 0.242 44.312 11.625 1 98 94 ASN A C 1
ATOM 696 O O . ASN A 1 94 ? 0.556 45.219 12.422 1 98 94 ASN A O 1
ATOM 700 N N . GLY A 1 95 ? 0.411 43.062 11.859 1 97.62 95 GLY A N 1
ATOM 701 C CA . GLY A 1 95 ? 0.995 42.625 13.117 1 97.62 95 GLY A CA 1
ATOM 702 C C . GLY A 1 95 ? 2.512 42.594 13.094 1 97.62 95 GLY A C 1
ATOM 703 O O . GLY A 1 95 ? 3.154 42.594 14.148 1 97.62 95 GLY A O 1
ATOM 704 N N . ASN A 1 96 ? 3.113 42.5 11.961 1 97.06 96 ASN A N 1
ATOM 705 C CA . ASN A 1 96 ? 4.555 42.469 11.727 1 97.06 96 ASN A CA 1
ATOM 706 C C . ASN A 1 96 ? 5.25 41.469 12.617 1 97.06 96 ASN A C 1
ATOM 708 O O . ASN A 1 96 ? 6.211 41.781 13.32 1 97.06 96 ASN A O 1
ATOM 712 N N . PRO A 1 97 ? 4.812 40.219 12.594 1 98.5 97 PRO A N 1
ATOM 713 C CA . PRO A 1 97 ? 5.445 39.188 13.422 1 98.5 97 PRO A CA 1
ATOM 714 C C . PRO A 1 97 ? 6.754 38.688 12.82 1 98.5 97 PRO A C 1
ATOM 716 O O . PRO A 1 97 ? 7 38.875 11.625 1 98.5 97 PRO A O 1
ATOM 719 N N . LYS A 1 98 ? 7.535 38 13.664 1 98.44 98 LYS A N 1
ATOM 720 C CA . LYS A 1 98 ? 8.719 37.281 13.188 1 98.44 98 LYS A CA 1
ATOM 721 C C . LYS A 1 98 ? 8.328 35.969 12.523 1 98.44 98 LYS A C 1
ATOM 723 O O . LYS A 1 98 ? 9.016 35.5 11.617 1 98.44 98 LYS A O 1
ATOM 728 N N . ALA A 1 99 ? 7.238 35.375 13 1 98.88 99 ALA A N 1
ATOM 729 C CA . ALA A 1 99 ? 6.809 34.094 12.445 1 98.88 99 ALA A CA 1
ATOM 730 C C . ALA A 1 99 ? 5.297 33.906 12.586 1 98.88 99 ALA A C 1
ATOM 732 O O . ALA A 1 99 ? 4.684 34.469 13.5 1 98.88 99 ALA A O 1
ATOM 733 N N . VAL A 1 100 ? 4.77 33.156 11.68 1 98.88 100 VAL A N 1
ATOM 734 C CA . VAL A 1 100 ? 3.398 32.688 11.789 1 98.88 100 VAL A CA 1
ATOM 735 C C . VAL A 1 100 ? 3.363 31.172 11.57 1 98.88 100 VAL A C 1
ATOM 737 O O . VAL A 1 100 ? 4.086 30.641 10.719 1 98.88 100 VAL A O 1
ATOM 740 N N . LEU A 1 101 ? 2.66 30.469 12.406 1 98.88 101 LEU A N 1
ATOM 741 C CA . LEU A 1 101 ? 2.314 29.062 12.188 1 98.88 101 LEU A CA 1
ATOM 742 C C . LEU A 1 101 ? 0.862 28.938 11.742 1 98.88 101 LEU A C 1
ATOM 744 O O . LEU A 1 101 ? -0.056 29.297 12.477 1 98.88 101 LEU A O 1
ATOM 748 N N . ILE A 1 102 ? 0.683 28.484 10.555 1 98.75 102 ILE A N 1
ATOM 749 C CA . ILE A 1 102 ? -0.652 28.312 10 1 98.75 102 ILE A CA 1
ATOM 750 C C . ILE A 1 102 ? -1.036 26.828 10.039 1 98.75 102 ILE A C 1
ATOM 752 O O . ILE A 1 102 ? -0.294 25.984 9.547 1 98.75 102 ILE A O 1
ATOM 756 N N . GLU A 1 103 ? -2.176 26.547 10.578 1 97.75 103 GLU A N 1
ATOM 757 C CA . GLU A 1 103 ? -2.635 25.172 10.656 1 97.75 103 GLU A CA 1
ATOM 758 C C . GLU A 1 103 ? -2.834 24.578 9.266 1 97.75 103 GLU A C 1
ATOM 760 O O . GLU A 1 103 ? -2.988 25.312 8.289 1 97.75 103 GLU A O 1
ATOM 765 N N . LYS A 1 104 ? -2.77 23.297 9.211 1 97.31 104 LYS A N 1
ATOM 766 C CA . LYS A 1 104 ? -3.006 22.594 7.953 1 97.31 104 LYS A CA 1
ATOM 767 C C . LYS A 1 104 ? -4.496 22.5 7.652 1 97.31 104 LYS A C 1
ATOM 769 O O . LYS A 1 104 ? -5.32 22.469 8.57 1 97.31 104 LYS A O 1
ATOM 774 N N . PRO A 1 105 ? -4.91 22.375 6.477 1 96.88 105 PRO A N 1
ATOM 775 C CA . PRO A 1 105 ? -4.047 22.625 5.32 1 96.88 105 PRO A CA 1
ATOM 776 C C . PRO A 1 105 ? -3.604 24.078 5.207 1 96.88 105 PRO A C 1
ATOM 778 O O . PRO A 1 105 ? -4.348 24.984 5.598 1 96.88 105 PRO A O 1
ATOM 781 N N . PHE A 1 106 ? -2.438 24.312 4.613 1 97.88 106 PHE A N 1
ATOM 782 C CA . PHE A 1 106 ? -1.824 25.625 4.516 1 97.88 106 PHE A CA 1
ATOM 783 C C . PHE A 1 106 ? -2.783 26.625 3.879 1 97.88 106 PHE A C 1
ATOM 785 O O . PHE A 1 106 ? -2.9 27.766 4.34 1 97.88 106 PHE A O 1
ATOM 792 N N . CYS A 1 107 ? -3.402 26.203 2.916 1 96.56 107 CYS A N 1
ATOM 793 C CA . CYS A 1 107 ? -4.395 26.953 2.146 1 96.56 107 CYS A CA 1
ATOM 794 C C . CYS A 1 107 ? -5.324 26 1.396 1 96.56 107 CYS A C 1
ATOM 796 O O . CYS A 1 107 ? -5.121 24.781 1.409 1 96.56 107 CYS A O 1
ATOM 798 N N . THR A 1 108 ? -6.398 26.578 0.827 1 92.88 108 THR A N 1
ATOM 799 C CA . THR A 1 108 ? -7.328 25.766 0.054 1 92.88 108 THR A CA 1
ATOM 800 C C . THR A 1 108 ? -7.18 26.047 -1.439 1 92.88 108 THR A C 1
ATOM 802 O O . THR A 1 108 ? -7.926 25.5 -2.256 1 92.88 108 THR A O 1
ATOM 805 N N . ASP A 1 109 ? -6.293 26.906 -1.737 1 93.81 109 ASP A N 1
ATOM 806 C CA . ASP A 1 109 ? -5.926 27.281 -3.1 1 93.81 109 ASP A CA 1
ATOM 807 C C . ASP A 1 109 ? -4.441 27.625 -3.193 1 93.81 109 ASP A C 1
ATOM 809 O O . ASP A 1 109 ? -3.986 28.594 -2.59 1 93.81 109 ASP A O 1
ATOM 813 N N . SER A 1 110 ? -3.715 26.844 -4.023 1 96.62 110 SER A N 1
ATOM 814 C CA . SER A 1 110 ? -2.262 26.969 -4.039 1 96.62 110 SER A CA 1
ATOM 815 C C . SER A 1 110 ? -1.831 28.328 -4.57 1 96.62 110 SER A C 1
ATOM 817 O O . SER A 1 110 ? -0.787 28.859 -4.176 1 96.62 110 SER A O 1
ATOM 819 N N . ARG A 1 111 ? -2.57 29.078 -5.473 1 96.25 111 ARG A N 1
ATOM 820 C CA . ARG A 1 111 ? -2.221 30.391 -6.008 1 96.25 111 ARG A CA 1
ATOM 821 C C . ARG A 1 111 ? -2.172 31.438 -4.902 1 96.25 111 ARG A C 1
ATOM 823 O O . ARG A 1 111 ? -1.229 32.219 -4.832 1 96.25 111 ARG A O 1
ATOM 830 N N . THR A 1 112 ? -3.203 31.344 -4.039 1 97.56 112 THR A N 1
ATOM 831 C CA . THR A 1 112 ? -3.238 32.312 -2.951 1 97.56 112 THR A CA 1
ATOM 832 C C . THR A 1 112 ? -2.152 32 -1.922 1 97.56 112 THR A C 1
ATOM 834 O O . THR A 1 112 ? -1.6 32.938 -1.309 1 97.56 112 THR A O 1
ATOM 837 N N . GLY A 1 113 ? -1.885 30.734 -1.706 1 98 113 GLY A N 1
ATOM 838 C CA . GLY A 1 113 ? -0.777 30.359 -0.843 1 98 113 GLY A CA 1
ATOM 839 C C . GLY A 1 113 ? 0.559 30.891 -1.314 1 98 113 GLY A C 1
ATOM 840 O O . GLY A 1 113 ? 1.368 31.359 -0.507 1 98 113 GLY A O 1
ATOM 841 N N . CYS A 1 114 ? 0.763 30.844 -2.596 1 97.81 114 CYS A N 1
ATOM 842 C CA . CYS A 1 114 ? 1.99 31.375 -3.184 1 97.81 114 CYS A CA 1
ATOM 843 C C . CYS A 1 114 ? 2.129 32.875 -2.914 1 97.81 114 CYS A C 1
ATOM 845 O O . CYS A 1 114 ? 3.211 33.344 -2.561 1 97.81 114 CYS A O 1
ATOM 847 N N . HIS A 1 115 ? 1.069 33.594 -3.049 1 98.19 115 HIS A N 1
ATOM 848 C CA . HIS A 1 115 ? 1.071 35.031 -2.803 1 98.19 115 HIS A CA 1
ATOM 849 C C . HIS A 1 115 ? 1.395 35.344 -1.346 1 98.19 115 HIS A C 1
ATOM 851 O O . HIS A 1 115 ? 2.121 36.281 -1.056 1 98.19 115 HIS A O 1
ATOM 857 N N . LEU A 1 116 ? 0.836 34.531 -0.503 1 98.75 116 LEU A N 1
ATOM 858 C CA . LEU A 1 116 ? 1.118 34.75 0.912 1 98.75 116 LEU A CA 1
ATOM 859 C C . LEU A 1 116 ? 2.604 34.562 1.205 1 98.75 116 LEU A C 1
ATOM 861 O O . LEU A 1 116 ? 3.184 35.281 1.995 1 98.75 116 LEU A O 1
ATOM 865 N N . LEU A 1 117 ? 3.195 33.531 0.627 1 98.69 117 LEU A N 1
ATOM 866 C CA . LEU A 1 117 ? 4.609 33.281 0.875 1 98.69 117 LEU A CA 1
ATOM 867 C C . LEU A 1 117 ? 5.473 34.406 0.337 1 98.69 117 LEU A C 1
ATOM 869 O O . LEU A 1 117 ? 6.5 34.75 0.932 1 98.69 117 LEU A O 1
ATOM 873 N N . GLU A 1 118 ? 5.094 35 -0.778 1 98.62 118 GLU A N 1
ATOM 874 C CA . GLU A 1 118 ? 5.789 36.156 -1.3 1 98.62 118 GLU A CA 1
ATOM 875 C C . GLU A 1 118 ? 5.695 37.344 -0.332 1 98.62 118 GLU A C 1
ATOM 877 O O . GLU A 1 118 ? 6.688 38 -0.07 1 98.62 118 GLU A O 1
ATOM 882 N N . LEU A 1 119 ? 4.496 37.531 0.146 1 98.75 119 LEU A N 1
ATOM 883 C CA . LEU A 1 119 ? 4.289 38.594 1.126 1 98.75 119 LEU A CA 1
ATOM 884 C C . LEU A 1 119 ? 5.148 38.375 2.363 1 98.75 119 LEU A C 1
ATOM 886 O O . LEU A 1 119 ? 5.781 39.312 2.863 1 98.75 119 LEU A O 1
ATOM 890 N N . ALA A 1 120 ? 5.152 37.188 2.889 1 98.81 120 ALA A N 1
ATOM 891 C CA . ALA A 1 120 ? 5.922 36.844 4.086 1 98.81 120 ALA A CA 1
ATOM 892 C C . ALA A 1 120 ? 7.406 37.094 3.875 1 98.81 120 ALA A C 1
ATOM 894 O O . ALA A 1 120 ? 8.078 37.625 4.762 1 98.81 120 ALA A O 1
ATOM 895 N N . ARG A 1 121 ? 7.859 36.719 2.715 1 98.25 121 ARG A N 1
ATOM 896 C CA . ARG A 1 121 ? 9.258 36.969 2.383 1 98.25 121 ARG A CA 1
ATOM 897 C C . ARG A 1 121 ? 9.547 38.469 2.379 1 98.25 121 ARG A C 1
ATOM 899 O O . ARG A 1 121 ? 10.562 38.906 2.922 1 98.25 121 ARG A O 1
ATOM 906 N N . ALA A 1 122 ? 8.727 39.25 1.812 1 98.31 122 ALA A N 1
ATOM 907 C CA . ALA A 1 122 ? 8.891 40.688 1.733 1 98.31 122 ALA A CA 1
ATOM 908 C C . ALA A 1 122 ? 8.891 41.312 3.125 1 98.31 122 ALA A C 1
ATOM 910 O O . ALA A 1 122 ? 9.562 42.312 3.361 1 98.31 122 ALA A O 1
ATOM 911 N N . LYS A 1 123 ? 8.164 40.75 4.008 1 98.31 123 LYS A N 1
ATOM 912 C CA . LYS A 1 123 ? 8.008 41.281 5.352 1 98.31 123 LYS A CA 1
ATOM 913 C C . LYS A 1 123 ? 8.977 40.625 6.332 1 98.31 123 LYS A C 1
ATOM 915 O O . LYS A 1 123 ? 8.922 40.875 7.535 1 98.31 123 LYS A O 1
ATOM 920 N N . ALA A 1 124 ? 9.812 39.688 5.816 1 97.81 124 ALA A N 1
ATOM 921 C CA . ALA A 1 124 ? 10.781 38.938 6.621 1 97.81 124 ALA A CA 1
ATOM 922 C C . ALA A 1 124 ? 10.086 38.156 7.734 1 97.81 124 ALA A C 1
ATOM 924 O O . ALA A 1 124 ? 10.562 38.125 8.875 1 97.81 124 ALA A O 1
ATOM 925 N N . CYS A 1 125 ? 8.922 37.625 7.461 1 98.62 125 CYS A N 1
ATOM 926 C CA . CYS A 1 125 ? 8.148 36.812 8.375 1 98.62 125 CYS A CA 1
ATOM 927 C C . CYS A 1 125 ? 8.305 35.312 8.016 1 98.62 125 CYS A C 1
ATOM 929 O O . CYS A 1 125 ? 8.039 34.938 6.883 1 98.62 125 CYS A O 1
ATOM 931 N N . GLN A 1 126 ? 8.727 34.469 8.961 1 98.69 126 GLN A N 1
ATOM 932 C CA . GLN A 1 126 ? 8.82 33.031 8.727 1 98.69 126 GLN A CA 1
ATOM 933 C C . GLN A 1 126 ? 7.441 32.375 8.773 1 98.69 126 GLN A C 1
ATOM 935 O O . GLN A 1 126 ? 6.629 32.688 9.648 1 98.69 126 GLN A O 1
ATOM 940 N N . VAL A 1 127 ? 7.203 31.562 7.785 1 98.88 127 VAL A N 1
ATOM 941 C CA . VAL A 1 127 ? 5.93 30.859 7.746 1 98.88 127 VAL A CA 1
ATOM 942 C C . VAL A 1 127 ? 6.148 29.375 8.055 1 98.88 127 VAL A C 1
ATOM 944 O O . VAL A 1 127 ? 6.941 28.703 7.387 1 98.88 127 VAL A O 1
ATOM 947 N N . LEU A 1 128 ? 5.508 28.906 9.102 1 98.81 128 LEU A N 1
ATOM 948 C CA . LEU A 1 128 ? 5.453 27.5 9.453 1 98.81 128 LEU A CA 1
ATOM 949 C C . LEU A 1 128 ? 4.059 26.938 9.219 1 98.81 128 LEU A C 1
ATOM 951 O O . LEU A 1 128 ? 3.068 27.672 9.258 1 98.81 128 LEU A O 1
ATOM 955 N N . VAL A 1 129 ? 3.973 25.656 8.938 1 98.75 129 VAL A N 1
ATOM 956 C CA . VAL A 1 129 ? 2.684 25 8.734 1 98.75 129 VAL A CA 1
ATOM 957 C C . VAL A 1 129 ? 2.48 23.922 9.797 1 98.75 129 VAL A C 1
ATOM 959 O O . VAL A 1 129 ? 3.418 23.203 10.141 1 98.75 129 VAL A O 1
ATOM 962 N N . GLY A 1 130 ? 1.233 23.844 10.242 1 97.88 130 GLY A N 1
ATOM 963 C CA . GLY A 1 130 ? 0.878 23 11.375 1 97.88 130 GLY A CA 1
ATOM 964 C C . GLY A 1 130 ? 0.805 21.531 11.031 1 97.88 130 GLY A C 1
ATOM 965 O O . GLY A 1 130 ? -0.171 20.859 11.367 1 97.88 130 GLY A O 1
ATOM 966 N N . HIS A 1 131 ? 1.784 20.984 10.336 1 97.69 131 HIS A N 1
ATOM 967 C CA . HIS A 1 131 ? 1.949 19.547 10.188 1 97.69 131 HIS A CA 1
ATOM 968 C C . HIS A 1 131 ? 2.695 18.953 11.375 1 97.69 131 HIS A C 1
ATOM 970 O O . HIS A 1 131 ? 3.883 18.641 11.273 1 97.69 131 HIS A O 1
ATOM 976 N N . HIS A 1 132 ? 1.964 18.688 12.422 1 95.81 132 HIS A N 1
ATOM 977 C CA . HIS A 1 132 ? 2.543 18.281 13.703 1 95.81 132 HIS A CA 1
ATOM 978 C C . HIS A 1 132 ? 3.199 16.906 13.609 1 95.81 132 HIS A C 1
ATOM 980 O O . HIS A 1 132 ? 4.094 16.594 14.398 1 95.81 132 HIS A O 1
ATOM 986 N N . ARG A 1 133 ? 2.812 16.047 12.594 1 96.56 133 ARG A N 1
ATOM 987 C CA . ARG A 1 133 ? 3.346 14.695 12.469 1 96.56 133 ARG A CA 1
ATOM 988 C C . ARG A 1 133 ? 4.852 14.719 12.227 1 96.56 133 ARG A C 1
ATOM 990 O O . ARG A 1 133 ? 5.559 13.773 12.578 1 96.56 133 ARG A O 1
ATOM 997 N N . ARG A 1 134 ? 5.324 15.82 11.672 1 96.56 134 ARG A N 1
ATOM 998 C CA . ARG A 1 134 ? 6.754 15.945 11.398 1 96.56 134 ARG A CA 1
ATOM 999 C C . ARG A 1 134 ? 7.559 15.938 12.695 1 96.56 134 ARG A C 1
ATOM 1001 O O . ARG A 1 134 ? 8.766 15.688 12.688 1 96.56 134 ARG A O 1
ATOM 1008 N N . PHE A 1 135 ? 6.887 16.188 13.742 1 96.38 135 PHE A N 1
ATOM 1009 C CA . PHE A 1 135 ? 7.574 16.297 15.023 1 96.38 135 PHE A CA 1
ATOM 1010 C C . PHE A 1 135 ? 7.422 15.023 15.836 1 96.38 135 PHE A C 1
ATOM 1012 O O . PHE A 1 135 ? 7.875 14.945 16.984 1 96.38 135 PHE A O 1
ATOM 1019 N N . HIS A 1 136 ? 6.711 14.039 15.273 1 96.94 136 HIS A N 1
ATOM 1020 C CA . HIS A 1 136 ? 6.621 12.766 15.969 1 96.94 136 HIS A CA 1
ATOM 1021 C C . HIS A 1 136 ? 8 12.125 16.125 1 96.94 136 HIS A C 1
ATOM 1023 O O . HIS A 1 136 ? 8.758 12.039 15.148 1 96.94 136 HIS A O 1
ATOM 1029 N N . PRO A 1 137 ? 8.352 11.648 17.266 1 96.75 137 PRO A N 1
ATOM 1030 C CA . PRO A 1 137 ? 9.695 11.117 17.516 1 96.75 137 PRO A CA 1
ATOM 1031 C C . PRO A 1 137 ? 10.078 10 16.547 1 96.75 137 PRO A C 1
ATOM 1033 O O . PRO A 1 137 ? 11.242 9.875 16.156 1 96.75 137 PRO A O 1
ATOM 1036 N N . SER A 1 138 ? 9.125 9.227 16.125 1 96.81 138 SER A N 1
ATOM 1037 C CA . SER A 1 138 ? 9.406 8.148 15.188 1 96.81 138 SER A CA 1
ATOM 1038 C C . SER A 1 138 ? 9.891 8.695 13.844 1 96.81 138 SER A C 1
ATOM 1040 O O . SER A 1 138 ? 10.703 8.07 13.172 1 96.81 138 SER A O 1
ATOM 1042 N N . LEU A 1 139 ? 9.367 9.828 13.406 1 96.94 139 LEU A N 1
ATOM 1043 C CA . LEU A 1 139 ? 9.766 10.406 12.125 1 96.94 139 LEU A CA 1
ATOM 1044 C C . LEU A 1 139 ? 11.164 11.008 12.219 1 96.94 139 LEU A C 1
ATOM 1046 O O . LEU A 1 139 ? 11.922 10.992 11.25 1 96.94 139 LEU A O 1
ATOM 1050 N N . GLU A 1 140 ? 11.461 11.555 13.391 1 95.06 140 GLU A N 1
ATOM 1051 C CA . GLU A 1 140 ? 12.828 12.008 13.609 1 95.06 140 GLU A CA 1
ATOM 1052 C C . GLU A 1 140 ? 13.82 10.852 13.5 1 95.06 140 GLU A C 1
ATOM 1054 O O . GLU A 1 140 ? 14.844 10.961 12.828 1 95.06 140 GLU A O 1
ATOM 1059 N N . ALA A 1 141 ? 13.5 9.773 14.164 1 97.38 141 ALA A N 1
ATOM 1060 C CA . ALA A 1 141 ? 14.344 8.586 14.094 1 97.38 141 ALA A CA 1
ATOM 1061 C C . ALA A 1 141 ? 14.445 8.062 12.664 1 97.38 141 ALA A C 1
ATOM 1063 O O . ALA A 1 141 ? 15.516 7.621 12.242 1 97.38 141 ALA A O 1
ATOM 1064 N N . ALA A 1 142 ? 13.344 8.078 11.961 1 97.62 142 ALA A N 1
ATOM 1065 C CA . ALA A 1 142 ? 13.32 7.664 10.562 1 97.62 142 ALA A CA 1
ATOM 1066 C C . ALA A 1 142 ? 14.281 8.508 9.727 1 97.62 142 ALA A C 1
ATOM 1068 O O . ALA A 1 142 ? 15.062 7.969 8.938 1 97.62 142 ALA A O 1
ATOM 1069 N N . ARG A 1 143 ? 14.219 9.805 9.867 1 96.06 143 ARG A N 1
ATOM 1070 C CA . ARG A 1 143 ? 15.086 10.711 9.125 1 96.06 143 ARG A CA 1
ATOM 1071 C C . ARG A 1 143 ? 16.547 10.438 9.422 1 96.06 143 ARG A C 1
ATOM 1073 O O . ARG A 1 143 ? 17.391 10.43 8.516 1 96.06 143 ARG A O 1
ATOM 1080 N N . ASP A 1 144 ? 16.828 10.188 10.703 1 96.81 144 ASP A N 1
ATOM 1081 C CA . ASP A 1 144 ? 18.203 9.852 11.094 1 96.81 144 ASP A CA 1
ATOM 1082 C C . ASP A 1 144 ? 18.688 8.586 10.391 1 96.81 144 ASP A C 1
ATOM 1084 O O . ASP A 1 144 ? 19.797 8.539 9.875 1 96.81 144 ASP A O 1
ATOM 1088 N N . ALA A 1 145 ? 17.859 7.586 10.367 1 98.06 145 ALA A N 1
ATOM 1089 C CA . ALA A 1 145 ? 18.203 6.316 9.727 1 98.06 145 ALA A CA 1
ATOM 1090 C C . ALA A 1 145 ? 18.453 6.508 8.234 1 98.06 145 ALA A C 1
ATOM 1092 O O . ALA A 1 145 ? 19.391 5.922 7.672 1 98.06 145 ALA A O 1
ATOM 1093 N N . ILE A 1 146 ? 17.625 7.293 7.59 1 98 146 ILE A N 1
ATOM 1094 C CA . ILE A 1 146 ? 17.734 7.566 6.16 1 98 146 ILE A CA 1
ATOM 1095 C C . ILE A 1 146 ? 19.031 8.344 5.887 1 98 146 ILE A C 1
ATOM 1097 O O . ILE A 1 146 ? 19.781 7.996 4.98 1 98 146 ILE A O 1
ATOM 1101 N N . ASP A 1 147 ? 19.297 9.367 6.688 1 97.12 147 ASP A N 1
ATOM 1102 C CA . ASP A 1 147 ? 20.484 10.195 6.523 1 97.12 147 ASP A CA 1
ATOM 1103 C C . ASP A 1 147 ? 21.75 9.383 6.766 1 97.12 147 ASP A C 1
ATOM 1105 O O . ASP A 1 147 ? 22.781 9.641 6.148 1 97.12 147 ASP A O 1
ATOM 1109 N N . ASP A 1 148 ? 21.625 8.398 7.652 1 97.75 148 ASP A N 1
ATOM 1110 C CA . ASP A 1 148 ? 22.75 7.523 7.961 1 97.75 148 ASP A CA 1
ATOM 1111 C C . ASP A 1 148 ? 22.969 6.484 6.859 1 97.75 148 ASP A C 1
ATOM 1113 O O . ASP A 1 148 ? 23.891 5.68 6.926 1 97.75 148 ASP A O 1
ATOM 1117 N N . GLY A 1 149 ? 22.078 6.438 5.91 1 97.94 149 GLY A N 1
ATOM 1118 C CA . GLY A 1 149 ? 22.234 5.566 4.754 1 97.94 149 GLY A CA 1
ATOM 1119 C C . GLY A 1 149 ? 21.719 4.16 4.992 1 97.94 149 GLY A C 1
ATOM 1120 O O . GLY A 1 149 ? 22 3.248 4.219 1 97.94 149 GLY A O 1
ATOM 1121 N N . LYS A 1 150 ? 20.953 3.994 6.055 1 98 150 LYS A N 1
ATOM 1122 C CA . LYS A 1 150 ? 20.516 2.654 6.43 1 98 150 LYS A CA 1
ATOM 1123 C C . LYS A 1 150 ? 19.578 2.064 5.375 1 98 150 LYS A C 1
ATOM 1125 O O . LYS A 1 150 ? 19.5 0.844 5.227 1 98 150 LYS A O 1
ATOM 1130 N N . LEU A 1 151 ? 18.906 2.855 4.605 1 98.38 151 LEU A N 1
ATOM 1131 C CA . LEU A 1 151 ? 17.953 2.371 3.613 1 98.38 151 LEU A CA 1
ATOM 1132 C C . LEU A 1 151 ? 18.594 2.275 2.236 1 98.38 151 LEU A C 1
ATOM 1134 O O . LEU A 1 151 ? 18.016 1.701 1.312 1 98.38 151 LEU A O 1
ATOM 1138 N N . GLY A 1 152 ? 19.828 2.814 2.074 1 98.12 152 GLY A N 1
ATOM 1139 C CA . GLY A 1 152 ? 20.312 3.01 0.719 1 98.12 152 GLY A CA 1
ATOM 1140 C C . GLY A 1 152 ? 19.5 4.023 -0.067 1 98.12 152 GLY A C 1
ATOM 1141 O O . GLY A 1 152 ? 19.188 5.105 0.437 1 98.12 152 GLY A O 1
ATOM 1142 N N . GLN A 1 153 ? 19.25 3.746 -1.278 1 97.88 153 GLN A N 1
ATOM 1143 C CA . GLN A 1 153 ? 18.469 4.641 -2.117 1 97.88 153 GLN A CA 1
ATOM 1144 C C . GLN A 1 153 ? 16.984 4.293 -2.045 1 97.88 153 GLN A C 1
ATOM 1146 O O . GLN A 1 153 ? 16.578 3.191 -2.426 1 97.88 153 GLN A O 1
ATOM 1151 N N . ILE A 1 154 ? 16.203 5.242 -1.572 1 98.69 154 ILE A N 1
ATOM 1152 C CA . ILE A 1 154 ? 14.758 5.035 -1.546 1 98.69 154 ILE A CA 1
ATOM 1153 C C . ILE A 1 154 ? 14.242 4.824 -2.967 1 98.69 154 ILE A C 1
ATOM 1155 O O . ILE A 1 154 ? 14.562 5.598 -3.873 1 98.69 154 ILE A O 1
ATOM 1159 N N . THR A 1 155 ? 13.461 3.764 -3.172 1 98.75 155 THR A N 1
ATOM 1160 C CA . THR A 1 155 ? 13.039 3.357 -4.508 1 98.75 155 THR A CA 1
ATOM 1161 C C . THR A 1 155 ? 11.523 3.479 -4.656 1 98.75 155 THR A C 1
ATOM 1163 O O . THR A 1 155 ? 11.031 3.887 -5.707 1 98.75 155 THR A O 1
ATOM 1166 N N . ALA A 1 156 ? 10.812 3.127 -3.637 1 98.88 156 ALA A N 1
ATOM 1167 C CA . ALA A 1 156 ? 9.352 3.145 -3.662 1 98.88 156 ALA A CA 1
ATOM 1168 C C . ALA A 1 156 ? 8.781 3.34 -2.262 1 98.88 156 ALA A C 1
ATOM 1170 O O . ALA A 1 156 ? 9.492 3.17 -1.266 1 98.88 156 ALA A O 1
ATOM 1171 N N . ILE A 1 157 ? 7.531 3.787 -2.199 1 98.88 157 ILE A N 1
ATOM 1172 C CA . ILE A 1 157 ? 6.816 3.934 -0.937 1 98.88 157 ILE A CA 1
ATOM 1173 C C . ILE A 1 157 ? 5.371 3.471 -1.107 1 98.88 157 ILE A C 1
ATOM 1175 O O . ILE A 1 157 ? 4.801 3.576 -2.197 1 98.88 157 ILE A O 1
ATOM 1179 N N . THR A 1 158 ? 4.781 2.898 -0.098 1 98.88 158 THR A N 1
ATOM 1180 C CA . THR A 1 158 ? 3.344 2.664 -0.033 1 98.88 158 THR A CA 1
ATOM 1181 C C . THR A 1 158 ? 2.775 3.146 1.299 1 98.88 158 THR A C 1
ATOM 1183 O O . THR A 1 158 ? 3.467 3.125 2.318 1 98.88 158 THR A O 1
ATOM 1186 N N . GLY A 1 159 ? 1.569 3.68 1.249 1 98.81 159 GLY A N 1
ATOM 1187 C CA . GLY A 1 159 ? 0.961 4.184 2.469 1 98.81 159 GLY A CA 1
ATOM 1188 C C . GLY A 1 159 ? -0.544 4.004 2.506 1 98.81 159 GLY A C 1
ATOM 1189 O O . GLY A 1 159 ? -1.162 3.693 1.484 1 98.81 159 GLY A O 1
ATOM 1190 N N . THR A 1 160 ? -1.077 4.129 3.725 1 98.88 160 THR A N 1
ATOM 1191 C CA . THR A 1 160 ? -2.52 4.09 3.945 1 98.88 160 THR A CA 1
ATOM 1192 C C . THR A 1 160 ? -2.932 5.098 5.012 1 98.88 160 THR A C 1
ATOM 1194 O O . THR A 1 160 ? -2.17 5.371 5.941 1 98.88 160 THR A O 1
ATOM 1197 N N . TRP A 1 161 ? -3.994 5.621 4.832 1 98.88 161 TRP A N 1
ATOM 1198 C CA . TRP A 1 161 ? -4.812 6.211 5.887 1 98.88 161 TRP A CA 1
ATOM 1199 C C . TRP A 1 161 ? -6.266 5.762 5.766 1 98.88 161 TRP A C 1
ATOM 1201 O O . TRP A 1 161 ? -6.992 6.227 4.887 1 98.88 161 TRP A O 1
ATOM 1211 N N . THR A 1 162 ? -6.641 4.871 6.633 1 98.81 162 THR A N 1
ATOM 1212 C CA . THR A 1 162 ? -7.98 4.297 6.586 1 98.81 162 THR A CA 1
ATOM 1213 C C . THR A 1 162 ? -8.617 4.297 7.973 1 98.81 162 THR A C 1
ATOM 1215 O O . THR A 1 162 ? -7.945 4.051 8.977 1 98.81 162 THR A O 1
ATOM 1218 N N . ALA A 1 163 ? -9.844 4.641 8.008 1 98.31 163 ALA A N 1
ATOM 1219 C CA . ALA A 1 163 ? -10.648 4.691 9.227 1 98.31 163 ALA A CA 1
ATOM 1220 C C . ALA A 1 163 ? -12.141 4.633 8.906 1 98.31 163 ALA A C 1
ATOM 1222 O O . ALA A 1 163 ? -12.531 4.738 7.738 1 98.31 163 ALA A O 1
ATOM 1223 N N . ARG A 1 164 ? -12.891 4.445 9.938 1 97.75 164 ARG A N 1
ATOM 1224 C CA . ARG A 1 164 ? -14.344 4.562 9.836 1 97.75 164 ARG A CA 1
ATOM 1225 C C . ARG A 1 164 ? -14.859 5.746 10.656 1 97.75 164 ARG A C 1
ATOM 1227 O O . ARG A 1 164 ? -15.047 5.633 11.867 1 97.75 164 ARG A O 1
ATOM 1234 N N . LYS A 1 165 ? -15.117 6.836 9.969 1 96.44 165 LYS A N 1
ATOM 1235 C CA . LYS A 1 165 ? -15.82 7.93 10.625 1 96.44 165 LYS A CA 1
ATOM 1236 C C . LYS A 1 165 ? -17.328 7.68 10.664 1 96.44 165 LYS A C 1
ATOM 1238 O O . LYS A 1 165 ? -17.938 7.395 9.625 1 96.44 165 LYS A O 1
ATOM 1243 N N . PRO A 1 166 ? -17.922 7.73 11.812 1 94.38 166 PRO A N 1
ATOM 1244 C CA . PRO A 1 166 ? -19.344 7.395 11.914 1 94.38 166 PRO A CA 1
ATOM 1245 C C . PRO A 1 166 ? -20.25 8.445 11.266 1 94.38 166 PRO A C 1
ATOM 1247 O O . PRO A 1 166 ? -19.797 9.555 10.969 1 94.38 166 PRO A O 1
ATOM 1250 N N . ASP A 1 167 ? -21.5 8.094 11.102 1 91.12 167 ASP A N 1
ATOM 1251 C CA . ASP A 1 167 ? -22.469 8.969 10.461 1 91.12 167 ASP A CA 1
ATOM 1252 C C . ASP A 1 167 ? -22.641 10.273 11.242 1 91.12 167 ASP A C 1
ATOM 1254 O O . ASP A 1 167 ? -22.812 11.344 10.648 1 91.12 167 ASP A O 1
ATOM 1258 N N . GLY A 1 168 ? -22.547 10.18 12.508 1 91.19 168 GLY A N 1
ATOM 1259 C CA . GLY A 1 168 ? -22.688 11.352 13.352 1 91.19 168 GLY A CA 1
ATOM 1260 C C . GLY A 1 168 ? -21.609 12.391 13.109 1 91.19 168 GLY A C 1
ATOM 1261 O O . GLY A 1 168 ? -21.828 13.586 13.289 1 91.19 168 GLY A O 1
ATOM 1262 N N . TYR A 1 169 ? -20.469 11.93 12.695 1 91.75 169 TYR A N 1
ATOM 1263 C CA . TYR A 1 169 ? -19.375 12.828 12.336 1 91.75 169 TYR A CA 1
ATOM 1264 C C . TYR A 1 169 ? -19.781 13.758 11.203 1 91.75 169 TYR A C 1
ATOM 1266 O O . TYR A 1 169 ? -19.484 14.953 11.234 1 91.75 169 TYR A O 1
ATOM 1274 N N . TYR A 1 170 ? -20.516 13.32 10.289 1 90 170 TYR A N 1
ATOM 1275 C CA . TYR A 1 170 ? -20.875 14.07 9.094 1 90 170 TYR A CA 1
ATOM 1276 C C . TYR A 1 170 ? -22.156 14.875 9.32 1 90 170 TYR A C 1
ATOM 1278 O O . TYR A 1 170 ? -22.328 15.953 8.75 1 90 170 TYR A O 1
ATOM 1286 N N . SER A 1 171 ? -23 14.359 10.188 1 87.81 171 SER A N 1
ATOM 1287 C CA . SER A 1 171 ? -24.219 15.086 10.484 1 87.81 171 SER A CA 1
ATOM 1288 C C . SER A 1 171 ? -23.953 16.297 11.359 1 87.81 171 SER A C 1
ATOM 1290 O O . SER A 1 171 ? -24.703 17.266 11.352 1 87.81 171 SER A O 1
ATOM 1292 N N . PHE A 1 172 ? -22.844 16.203 12.062 1 85.06 172 PHE A N 1
ATOM 1293 C CA . PHE A 1 172 ? -22.469 17.297 12.961 1 85.06 172 PHE A CA 1
ATOM 1294 C C . PHE A 1 172 ? -22.016 18.516 12.18 1 85.06 172 PHE A C 1
ATOM 1296 O O . PHE A 1 172 ? -22.188 19.641 12.633 1 85.06 172 PHE A O 1
ATOM 1303 N N . ALA A 1 173 ? -21.438 18.312 11.047 1 86.25 173 ALA A N 1
ATOM 1304 C CA . ALA A 1 173 ? -20.906 19.422 10.25 1 86.25 173 ALA A CA 1
ATOM 1305 C C . ALA A 1 173 ? -20.953 19.078 8.766 1 86.25 173 ALA A C 1
ATOM 1307 O O . ALA A 1 173 ? -20.109 18.328 8.258 1 86.25 173 ALA A O 1
ATOM 1308 N N . ASP A 1 174 ? -21.781 19.766 8.062 1 82.94 174 ASP A N 1
ATOM 1309 C CA . ASP A 1 174 ? -22.062 19.453 6.664 1 82.94 174 ASP A CA 1
ATOM 1310 C C . ASP A 1 174 ? -20.828 19.688 5.785 1 82.94 174 ASP A C 1
ATOM 1312 O O . ASP A 1 174 ? -20.641 19.016 4.773 1 82.94 174 ASP A O 1
ATOM 1316 N N . TRP A 1 175 ? -20.016 20.641 6.223 1 84.81 175 TRP A N 1
ATOM 1317 C CA . TRP A 1 175 ? -18.859 20.984 5.402 1 84.81 175 TRP A CA 1
ATOM 1318 C C . TRP A 1 175 ? -17.938 19.781 5.215 1 84.81 175 TRP A C 1
ATOM 1320 O O . TRP A 1 175 ? -17.203 19.703 4.227 1 84.81 175 TRP A O 1
ATOM 1330 N N . ARG A 1 176 ? -18.062 18.781 6.086 1 89.75 176 ARG A N 1
ATOM 1331 C CA . ARG A 1 176 ? -17.203 17.594 6.059 1 89.75 176 ARG A CA 1
ATOM 1332 C C . ARG A 1 176 ? -17.5 16.734 4.844 1 89.75 176 ARG A C 1
ATOM 1334 O O . ARG A 1 176 ? -16.641 15.961 4.398 1 89.75 176 ARG A O 1
ATOM 1341 N N . SER A 1 177 ? -18.719 16.891 4.285 1 91.94 177 SER A N 1
ATOM 1342 C CA . SER A 1 177 ? -19.141 16.094 3.135 1 91.94 177 SER A CA 1
ATOM 1343 C C . SER A 1 177 ? -19.156 16.938 1.862 1 91.94 177 SER A C 1
ATOM 1345 O O . SER A 1 177 ? -19.5 16.438 0.79 1 91.94 177 SER A O 1
ATOM 1347 N N . SER A 1 178 ? -18.75 18.203 2 1 91.25 178 SER A N 1
ATOM 1348 C CA . SER A 1 178 ? -18.859 19.141 0.884 1 91.25 178 SER A CA 1
ATOM 1349 C C . SER A 1 178 ? -17.5 19.453 0.282 1 91.25 178 SER A C 1
ATOM 1351 O O . SER A 1 178 ? -16.594 19.922 0.981 1 91.25 178 SER A O 1
ATOM 1353 N N . ARG A 1 179 ? -17.391 19.266 -1.025 1 91.44 179 ARG A N 1
ATOM 1354 C CA . ARG A 1 179 ? -16.141 19.547 -1.728 1 91.44 179 ARG A CA 1
ATOM 1355 C C . ARG A 1 179 ? -15.836 21.031 -1.715 1 91.44 179 ARG A C 1
ATOM 1357 O O . ARG A 1 179 ? -14.711 21.438 -1.405 1 91.44 179 ARG A O 1
ATOM 1364 N N . SER A 1 180 ? -16.828 21.812 -1.96 1 88.12 180 SER A N 1
ATOM 1365 C CA . SER A 1 180 ? -16.656 23.25 -2.049 1 88.12 180 SER A CA 1
ATOM 1366 C C . SER A 1 180 ? -16.281 23.844 -0.696 1 88.12 180 SER A C 1
ATOM 1368 O O . SER A 1 180 ? -15.672 24.922 -0.63 1 88.12 180 SER A O 1
ATOM 1370 N N . ALA A 1 181 ? -16.609 23.062 0.328 1 87.31 181 ALA A N 1
ATOM 1371 C CA . ALA A 1 181 ? -16.328 23.562 1.673 1 87.31 181 ALA A CA 1
ATOM 1372 C C . ALA A 1 181 ? -15.016 22.969 2.203 1 87.31 181 ALA A C 1
ATOM 1374 O O . ALA A 1 181 ? -14.641 23.219 3.355 1 87.31 181 ALA A O 1
ATOM 1375 N N . GLY A 1 182 ? -14.336 22.188 1.397 1 86.56 182 GLY A N 1
ATOM 1376 C CA . GLY A 1 182 ? -13.023 21.688 1.768 1 86.56 182 GLY A CA 1
ATOM 1377 C C . GLY A 1 182 ? -13.086 20.375 2.529 1 86.56 182 GLY A C 1
ATOM 1378 O O . GLY A 1 182 ? -12.133 20 3.217 1 86.56 182 GLY A O 1
ATOM 1379 N N . GLY A 1 183 ? -14.203 19.766 2.42 1 91.25 183 GLY A N 1
ATOM 1380 C CA . GLY A 1 183 ? -14.352 18.5 3.119 1 91.25 183 GLY A CA 1
ATOM 1381 C C . GLY A 1 183 ? -13.711 17.328 2.391 1 91.25 183 GLY A C 1
ATOM 1382 O O . GLY A 1 183 ? -13.062 17.516 1.355 1 91.25 183 GLY A O 1
ATOM 1383 N N . GLY A 1 184 ? -13.773 16.125 3.113 1 94.44 184 GLY A N 1
ATOM 1384 C CA . GLY A 1 184 ? -13.281 14.906 2.512 1 94.44 184 GLY A CA 1
ATOM 1385 C C . GLY A 1 184 ? -11.938 14.469 3.074 1 94.44 184 GLY A C 1
ATOM 1386 O O . GLY A 1 184 ? -11.195 15.281 3.631 1 94.44 184 GLY A O 1
ATOM 1387 N N . PRO A 1 185 ? -11.648 13.234 2.838 1 97.31 185 PRO A N 1
ATOM 1388 C CA . PRO A 1 185 ? -10.438 12.688 3.453 1 97.31 185 PRO A CA 1
ATOM 1389 C C . PRO A 1 185 ? -9.156 13.188 2.785 1 97.31 185 PRO A C 1
ATOM 1391 O O . PRO A 1 185 ? -8.078 13.117 3.381 1 97.31 185 PRO A O 1
ATOM 1394 N N . VAL A 1 186 ? -9.203 13.688 1.563 1 97.75 186 VAL A N 1
ATOM 1395 C CA . VAL A 1 186 ? -8.008 14.164 0.874 1 97.75 186 VAL A CA 1
ATOM 1396 C C . VAL A 1 186 ? -7.477 15.414 1.576 1 97.75 186 VAL A C 1
ATOM 1398 O O . VAL A 1 186 ? -6.305 15.461 1.964 1 97.75 186 VAL A O 1
ATOM 1401 N N . TRP A 1 187 ? -8.352 16.344 1.914 1 95.88 187 TRP A N 1
ATOM 1402 C CA . TRP A 1 187 ? -7.953 17.609 2.52 1 95.88 187 TRP A CA 1
ATOM 1403 C C . TRP A 1 187 ? -7.766 17.453 4.027 1 95.88 187 TRP A C 1
ATOM 1405 O O . TRP A 1 187 ? -6.898 18.094 4.617 1 95.88 187 TRP A O 1
ATOM 1415 N N . THR A 1 188 ? -8.57 16.609 4.609 1 94.75 188 THR A N 1
ATOM 1416 C CA . THR A 1 188 ? -8.602 16.516 6.062 1 94.75 188 THR A CA 1
ATOM 1417 C C . THR A 1 188 ? -7.516 15.586 6.582 1 94.75 188 THR A C 1
ATOM 1419 O O . THR A 1 188 ? -6.922 15.836 7.633 1 94.75 188 THR A O 1
ATOM 1422 N N . ASN A 1 189 ? -7.25 14.539 5.84 1 96.81 189 ASN A N 1
ATOM 1423 C CA . ASN A 1 189 ? -6.375 13.5 6.375 1 96.81 189 ASN A CA 1
ATOM 1424 C C . ASN A 1 189 ? -5.148 13.297 5.484 1 96.81 189 ASN A C 1
ATOM 1426 O O . ASN A 1 189 ? -4.016 13.414 5.949 1 96.81 189 ASN A O 1
ATOM 1430 N N . PHE A 1 190 ? -5.375 13.141 4.215 1 98.44 190 PHE A N 1
ATOM 1431 C CA . PHE A 1 190 ? -4.309 12.781 3.285 1 98.44 190 PHE A CA 1
ATOM 1432 C C . PHE A 1 190 ? -3.252 13.875 3.223 1 98.44 190 PHE A C 1
ATOM 1434 O O . PHE A 1 190 ? -2.064 13.594 3.049 1 98.44 190 PHE A O 1
ATOM 1441 N N . VAL A 1 191 ? -3.578 15.078 3.412 1 98.38 191 VAL A N 1
ATOM 1442 C CA . VAL A 1 191 ? -2.67 16.219 3.324 1 98.38 191 VAL A CA 1
ATOM 1443 C C . VAL A 1 191 ? -1.529 16.047 4.324 1 98.38 191 VAL A C 1
ATOM 1445 O O . VAL A 1 191 ? -0.387 16.422 4.047 1 98.38 191 VAL A O 1
ATOM 1448 N N . HIS A 1 192 ? -1.799 15.414 5.504 1 97.94 192 HIS A N 1
ATOM 1449 C CA . HIS A 1 192 ? -0.752 15.102 6.469 1 97.94 192 HIS A CA 1
ATOM 1450 C C . HIS A 1 192 ? 0.22 14.07 5.914 1 97.94 192 HIS A C 1
ATOM 1452 O O . HIS A 1 192 ? 1.434 14.188 6.105 1 97.94 192 HIS A O 1
ATOM 1458 N N . ASP A 1 193 ? -0.33 13.125 5.27 1 98.56 193 ASP A N 1
ATOM 1459 C CA . ASP A 1 193 ? 0.457 11.992 4.789 1 98.56 193 ASP A CA 1
ATOM 1460 C C . ASP A 1 193 ? 1.406 12.422 3.674 1 98.56 193 ASP A C 1
ATOM 1462 O O . ASP A 1 193 ? 2.564 12 3.641 1 98.56 193 ASP A O 1
ATOM 1466 N N . ILE A 1 194 ? 0.889 13.258 2.799 1 98.44 194 ILE A N 1
ATOM 1467 C CA . ILE A 1 194 ? 1.746 13.711 1.71 1 98.44 194 ILE A CA 1
ATOM 1468 C C . ILE A 1 194 ? 2.902 14.531 2.273 1 98.44 194 ILE A C 1
ATOM 1470 O O . ILE A 1 194 ? 4.031 14.438 1.79 1 98.44 194 ILE A O 1
ATOM 1474 N N . ASP A 1 195 ? 2.611 15.367 3.273 1 98.56 195 ASP A N 1
ATOM 1475 C CA . ASP A 1 195 ? 3.688 16.125 3.91 1 98.56 195 ASP A CA 1
ATOM 1476 C C . ASP A 1 195 ? 4.75 15.188 4.48 1 98.56 195 ASP A C 1
ATOM 1478 O O . ASP A 1 195 ? 5.945 15.398 4.266 1 98.56 195 ASP A O 1
ATOM 1482 N N . VAL A 1 196 ? 4.324 14.141 5.164 1 98.38 196 VAL A N 1
ATOM 1483 C CA . VAL A 1 196 ? 5.242 13.172 5.754 1 98.38 196 VAL A CA 1
ATOM 1484 C C . VAL A 1 196 ? 6.039 12.484 4.652 1 98.38 196 VAL A C 1
ATOM 1486 O O . VAL A 1 196 ? 7.254 12.297 4.777 1 98.38 196 VAL A O 1
ATOM 1489 N N . LEU A 1 197 ? 5.375 12.133 3.6 1 98.19 197 LEU A N 1
ATOM 1490 C CA . LEU A 1 197 ? 6.039 11.422 2.51 1 98.19 197 LEU A CA 1
ATOM 1491 C C . LEU A 1 197 ? 7.074 12.312 1.83 1 98.19 197 LEU A C 1
ATOM 1493 O O . LEU A 1 197 ? 8.164 11.859 1.484 1 98.19 197 LEU A O 1
ATOM 1497 N N . HIS A 1 198 ? 6.727 13.641 1.625 1 98.38 198 HIS A N 1
ATOM 1498 C CA . HIS A 1 198 ? 7.703 14.594 1.123 1 98.38 198 HIS A CA 1
ATOM 1499 C C . HIS A 1 198 ? 8.922 14.672 2.043 1 98.38 198 HIS A C 1
ATOM 1501 O O . HIS A 1 198 ? 10.062 14.672 1.572 1 98.38 198 HIS A O 1
ATOM 1507 N N . TYR A 1 199 ? 8.641 14.688 3.326 1 97.81 199 TYR A N 1
ATOM 1508 C CA . TYR A 1 199 ? 9.695 14.797 4.332 1 97.81 199 TYR A CA 1
ATOM 1509 C C . TYR A 1 199 ? 10.609 13.586 4.305 1 97.81 199 TYR A C 1
ATOM 1511 O O . TYR A 1 199 ? 11.836 13.719 4.312 1 97.81 199 TYR A O 1
ATOM 1519 N N . ILE A 1 200 ? 10.031 12.43 4.176 1 96.69 200 ILE A N 1
ATOM 1520 C CA . ILE A 1 200 ? 10.758 11.164 4.227 1 96.69 200 ILE A CA 1
ATOM 1521 C C . ILE A 1 200 ? 11.555 10.977 2.938 1 96.69 200 ILE A C 1
ATOM 1523 O O . ILE A 1 200 ? 12.742 10.633 2.977 1 96.69 200 ILE A O 1
ATOM 1527 N N . THR A 1 201 ? 10.992 11.234 1.798 1 96.56 201 THR A N 1
ATOM 1528 C CA . THR A 1 201 ? 11.633 10.969 0.514 1 96.56 201 THR A CA 1
ATOM 1529 C C . THR A 1 201 ? 12.617 12.086 0.166 1 96.56 201 THR A C 1
ATOM 1531 O O . THR A 1 201 ? 13.508 11.891 -0.665 1 96.56 201 THR A O 1
ATOM 1534 N N . GLY A 1 202 ? 12.391 13.273 0.764 1 96.56 202 GLY A N 1
ATOM 1535 C CA . GLY A 1 202 ? 13.203 14.43 0.426 1 96.56 202 GLY A CA 1
ATOM 1536 C C . GLY A 1 202 ? 12.922 14.977 -0.959 1 96.56 202 GLY A C 1
ATOM 1537 O O . GLY A 1 202 ? 13.789 15.586 -1.583 1 96.56 202 GLY A O 1
ATOM 1538 N N . SER A 1 203 ? 11.75 14.656 -1.491 1 97.69 203 SER A N 1
ATOM 1539 C CA . SER A 1 203 ? 11.359 15.062 -2.84 1 97.69 203 SER A CA 1
ATOM 1540 C C . SER A 1 203 ? 9.875 15.383 -2.916 1 97.69 203 SER A C 1
ATOM 1542 O O . SER A 1 203 ? 9.102 14.984 -2.043 1 97.69 203 SER A O 1
ATOM 1544 N N . ARG A 1 204 ? 9.508 16.141 -3.904 1 98.5 204 ARG A N 1
ATOM 1545 C CA . ARG A 1 204 ? 8.109 16.531 -4.082 1 98.5 204 ARG A CA 1
ATOM 1546 C C . ARG A 1 204 ? 7.422 15.664 -5.125 1 98.5 204 ARG A C 1
ATOM 1548 O O . ARG A 1 204 ? 8.031 15.281 -6.125 1 98.5 204 ARG A O 1
ATOM 1555 N N . VAL A 1 205 ? 6.223 15.367 -4.887 1 98.75 205 VAL A N 1
ATOM 1556 C CA . VAL A 1 205 ? 5.41 14.688 -5.887 1 98.75 205 VAL A CA 1
ATOM 1557 C C . VAL A 1 205 ? 5.203 15.594 -7.094 1 98.75 205 VAL A C 1
ATOM 1559 O O . VAL A 1 205 ? 4.879 16.781 -6.938 1 98.75 205 VAL A O 1
ATOM 1562 N N . ASN A 1 206 ? 5.383 15.062 -8.312 1 98.25 206 ASN A N 1
ATOM 1563 C CA . ASN A 1 206 ? 5.195 15.898 -9.492 1 98.25 206 ASN A CA 1
ATOM 1564 C C . ASN A 1 206 ? 4.098 15.344 -10.398 1 98.25 206 ASN A C 1
ATOM 1566 O O . ASN A 1 206 ? 3.693 16 -11.359 1 98.25 206 ASN A O 1
ATOM 1570 N N . ARG A 1 207 ? 3.662 14.141 -10.156 1 98.69 207 ARG A N 1
ATOM 1571 C CA . ARG A 1 207 ? 2.572 13.547 -10.914 1 98.69 207 ARG A CA 1
ATOM 1572 C C . ARG A 1 207 ? 1.727 12.633 -10.039 1 98.69 207 ARG A C 1
ATOM 1574 O O . ARG A 1 207 ? 2.26 11.906 -9.195 1 98.69 207 ARG A O 1
ATOM 1581 N N . VAL A 1 208 ? 0.319 12.609 -10.273 1 98.88 208 VAL A N 1
ATOM 1582 C CA . VAL A 1 208 ? -0.553 11.734 -9.492 1 98.88 208 VAL A CA 1
ATOM 1583 C C . VAL A 1 208 ? -1.58 11.078 -10.414 1 98.88 208 VAL A C 1
ATOM 1585 O O . VAL A 1 208 ? -1.853 11.578 -11.508 1 98.88 208 VAL A O 1
ATOM 1588 N N . TRP A 1 209 ? -2.059 9.914 -10.047 1 98.81 209 TRP A N 1
ATOM 1589 C CA . TRP A 1 209 ? -3.26 9.227 -10.508 1 98.81 209 TRP A CA 1
ATOM 1590 C C . TRP A 1 209 ? -4.203 8.938 -9.344 1 98.81 209 TRP A C 1
ATOM 1592 O O . TRP A 1 209 ? -3.756 8.656 -8.234 1 98.81 209 TRP A O 1
ATOM 1602 N N . ALA A 1 210 ? -5.457 9 -9.625 1 98.81 210 ALA A N 1
ATOM 1603 C CA . ALA A 1 210 ? -6.379 8.688 -8.539 1 98.81 210 ALA A CA 1
ATOM 1604 C C . ALA A 1 210 ? -7.691 8.117 -9.078 1 98.81 210 ALA A C 1
ATOM 1606 O O . ALA A 1 210 ? -8.141 8.508 -10.164 1 98.81 210 ALA A O 1
ATOM 1607 N N . THR A 1 211 ? -8.273 7.199 -8.383 1 98.44 211 THR A N 1
ATOM 1608 C CA . THR A 1 211 ? -9.609 6.68 -8.625 1 98.44 211 THR A CA 1
ATOM 1609 C C . THR A 1 211 ? -10.367 6.512 -7.309 1 98.44 211 THR A C 1
ATOM 1611 O O . THR A 1 211 ? -9.797 6.051 -6.316 1 98.44 211 THR A O 1
ATOM 1614 N N . SER A 1 212 ? -11.594 6.918 -7.312 1 98.06 212 SER A N 1
ATOM 1615 C CA . SER A 1 212 ? -12.383 6.961 -6.082 1 98.06 212 SER A CA 1
ATOM 1616 C C . SER A 1 212 ? -12.859 5.566 -5.684 1 98.06 212 SER A C 1
ATOM 1618 O O . SER A 1 212 ? -13.102 4.719 -6.543 1 98.06 212 SER A O 1
ATOM 1620 N N . THR A 1 213 ? -12.961 5.336 -4.402 1 98.19 213 THR A N 1
ATOM 1621 C CA . THR A 1 213 ? -13.695 4.168 -3.928 1 98.19 213 THR A CA 1
ATOM 1622 C C . THR A 1 213 ? -15.188 4.312 -4.211 1 98.19 213 THR A C 1
ATOM 1624 O O . THR A 1 213 ? -15.664 5.414 -4.484 1 98.19 213 THR A O 1
ATOM 1627 N N . VAL A 1 214 ? -15.891 3.178 -4.102 1 95.75 214 VAL A N 1
ATOM 1628 C CA . VAL A 1 214 ? -17.344 3.191 -4.238 1 95.75 214 VAL A CA 1
ATOM 1629 C C . VAL A 1 214 ? -17.953 3.969 -3.078 1 95.75 214 VAL A C 1
ATOM 1631 O O . VAL A 1 214 ? -17.531 3.828 -1.93 1 95.75 214 VAL A O 1
ATOM 1634 N N . GLN A 1 215 ? -18.906 4.84 -3.416 1 92.94 215 GLN A N 1
ATOM 1635 C CA . GLN A 1 215 ? -19.625 5.578 -2.391 1 92.94 215 GLN A CA 1
ATOM 1636 C C . GLN A 1 215 ? -20.641 4.684 -1.687 1 92.94 215 GLN A C 1
ATOM 1638 O O . GLN A 1 215 ? -21.422 3.988 -2.34 1 92.94 215 GLN A O 1
ATOM 1643 N N . ARG A 1 216 ? -20.562 4.746 -0.339 1 93.25 216 ARG A N 1
ATOM 1644 C CA . ARG A 1 216 ? -21.453 3.863 0.404 1 93.25 216 ARG A CA 1
ATOM 1645 C C . ARG A 1 216 ? -22.141 4.609 1.543 1 93.25 216 ARG A C 1
ATOM 1647 O O . ARG A 1 216 ? -23.031 4.07 2.195 1 93.25 216 ARG A O 1
ATOM 1654 N N . ARG A 1 217 ? -21.703 5.801 1.849 1 90.25 217 ARG A N 1
ATOM 1655 C CA . ARG A 1 217 ? -22.312 6.613 2.898 1 90.25 217 ARG A CA 1
ATOM 1656 C C . ARG A 1 217 ? -23.578 7.293 2.398 1 90.25 217 ARG A C 1
ATOM 1658 O O . ARG A 1 217 ? -23.625 7.766 1.261 1 90.25 217 ARG A O 1
ATOM 1665 N N . GLU A 1 218 ? -24.562 7.258 3.27 1 82 218 GLU A N 1
ATOM 1666 C CA . GLU A 1 218 ? -25.781 8.008 2.953 1 82 218 GLU A CA 1
ATOM 1667 C C . GLU A 1 218 ? -25.578 9.508 3.193 1 82 218 GLU A C 1
ATOM 1669 O O . GLU A 1 218 ? -25.109 9.906 4.258 1 82 218 GLU A O 1
ATOM 1674 N N . ASN A 1 219 ? -25.609 10.281 2.059 1 78.25 219 ASN A N 1
ATOM 1675 C CA . ASN A 1 219 ? -25.438 11.719 2.178 1 78.25 219 ASN A CA 1
ATOM 1676 C C . ASN A 1 219 ? -26.719 12.477 1.833 1 78.25 219 ASN A C 1
ATOM 1678 O O . ASN A 1 219 ? -27.141 12.484 0.678 1 78.25 219 ASN A O 1
ATOM 1682 N N . ARG A 1 220 ? -27.391 12.969 2.779 1 70.88 220 ARG A N 1
ATOM 1683 C CA . ARG A 1 220 ? -28.688 13.57 2.496 1 70.88 220 ARG A CA 1
ATOM 1684 C C . ARG A 1 220 ? -28.594 15.094 2.451 1 70.88 220 ARG A C 1
ATOM 1686 O O . ARG A 1 220 ? -29.453 15.766 1.872 1 70.88 220 ARG A O 1
ATOM 1693 N N . ASN A 1 221 ? -27.531 15.594 2.834 1 81.25 221 ASN A N 1
ATOM 1694 C CA . ASN A 1 221 ? -27.562 17.031 3.064 1 81.25 221 ASN A CA 1
ATOM 1695 C C . ASN A 1 221 ? -26.672 17.781 2.072 1 81.25 221 ASN A C 1
ATOM 1697 O O . ASN A 1 221 ? -26.625 19.016 2.078 1 81.25 221 ASN A O 1
ATOM 1701 N N . VAL A 1 222 ? -25.891 17.141 1.318 1 88.62 222 VAL A N 1
ATOM 1702 C CA . VAL A 1 222 ? -24.984 17.75 0.355 1 88.62 222 VAL A CA 1
ATOM 1703 C C . VAL A 1 222 ? -25.391 17.344 -1.062 1 88.62 222 VAL A C 1
ATOM 1705 O O . VAL A 1 222 ? -25.625 16.172 -1.334 1 88.62 222 VAL A O 1
ATOM 1708 N N . PRO A 1 223 ? -25.516 18.312 -1.95 1 90 223 PRO A N 1
ATOM 1709 C CA . PRO A 1 223 ? -25.828 17.969 -3.338 1 90 223 PRO A CA 1
ATOM 1710 C C . PRO A 1 223 ? -24.797 17.031 -3.957 1 90 223 PRO A C 1
ATOM 1712 O O . PRO A 1 223 ? -23.594 17.141 -3.66 1 90 223 PRO A O 1
ATOM 1715 N N . PRO A 1 224 ? -25.297 16.156 -4.805 1 87.25 224 PRO A N 1
ATOM 1716 C CA . PRO A 1 224 ? -24.422 15.148 -5.398 1 87.25 224 PRO A CA 1
ATOM 1717 C C . PRO A 1 224 ? -23.203 15.758 -6.07 1 87.25 224 PRO A C 1
ATOM 1719 O O . PRO A 1 224 ? -22.109 15.195 -5.996 1 87.25 224 PRO A O 1
ATOM 1722 N N . GLU A 1 225 ? -23.328 16.875 -6.652 1 89.38 225 GLU A N 1
ATOM 1723 C CA . GLU A 1 225 ? -22.234 17.484 -7.395 1 89.38 225 GLU A CA 1
ATOM 1724 C C . GLU A 1 225 ? -21.172 18.047 -6.453 1 89.38 225 GLU A C 1
ATOM 1726 O O . GLU A 1 225 ? -20.031 18.297 -6.863 1 89.38 225 GLU A O 1
ATOM 1731 N N . ASP A 1 226 ? -21.547 18.25 -5.258 1 92.88 226 ASP A N 1
ATOM 1732 C CA . ASP A 1 226 ? -20.641 18.828 -4.285 1 92.88 226 ASP A CA 1
ATOM 1733 C C . ASP A 1 226 ? -20.125 17.781 -3.295 1 92.88 226 ASP A C 1
ATOM 1735 O O . ASP A 1 226 ? -19.391 18.109 -2.363 1 92.88 226 ASP A O 1
ATOM 1739 N N . LEU A 1 227 ? -20.547 16.578 -3.488 1 93.31 227 LEU A N 1
ATOM 1740 C CA . LEU A 1 227 ? -20.203 15.5 -2.557 1 93.31 227 LEU A CA 1
ATOM 1741 C C . LEU A 1 227 ? -18.734 15.109 -2.703 1 93.31 227 LEU A C 1
ATOM 1743 O O . LEU A 1 227 ? -18.219 15.008 -3.822 1 93.31 227 LEU A O 1
ATOM 1747 N N . VAL A 1 228 ? -18.109 14.891 -1.531 1 94.38 228 VAL A N 1
ATOM 1748 C CA . VAL A 1 228 ? -16.703 14.469 -1.529 1 94.38 228 VAL A CA 1
ATOM 1749 C C . VAL A 1 228 ? -16.625 12.953 -1.67 1 94.38 228 VAL A C 1
ATOM 1751 O O . VAL A 1 228 ? -17.594 12.242 -1.438 1 94.38 228 VAL A O 1
ATOM 1754 N N . GLU A 1 229 ? -15.461 12.484 -2.066 1 95.06 229 GLU A N 1
ATOM 1755 C CA . GLU A 1 229 ? -15.156 11.062 -2.059 1 95.06 229 GLU A CA 1
ATOM 1756 C C . GLU A 1 229 ? -15.117 10.508 -0.635 1 95.06 229 GLU A C 1
ATOM 1758 O O . GLU A 1 229 ? -14.883 11.258 0.318 1 95.06 229 GLU A O 1
ATOM 1763 N N . GLU A 1 230 ? -15.398 9.203 -0.502 1 97.06 230 GLU A N 1
ATOM 1764 C CA . GLU A 1 230 ? -15.203 8.523 0.775 1 97.06 230 GLU A CA 1
ATOM 1765 C C . GLU A 1 230 ? -13.789 7.977 0.899 1 97.06 230 GLU A C 1
ATOM 1767 O O . GLU A 1 230 ? -13.336 7.641 1.999 1 97.06 230 GLU A O 1
ATOM 1772 N N . GLY A 1 231 ? -13.148 7.855 -0.277 1 98.12 231 GLY A N 1
ATOM 1773 C CA . GLY A 1 231 ? -11.789 7.344 -0.371 1 98.12 231 GLY A CA 1
ATOM 1774 C C . GLY A 1 231 ? -11.273 7.289 -1.795 1 98.12 231 GLY A C 1
ATOM 1775 O O . GLY A 1 231 ? -11.961 7.699 -2.73 1 98.12 231 GLY A O 1
ATOM 1776 N N . ALA A 1 232 ? -10.039 6.832 -1.89 1 98.81 232 ALA A N 1
ATOM 1777 C CA . ALA A 1 232 ? -9.406 6.742 -3.207 1 98.81 232 ALA A CA 1
ATOM 1778 C C . ALA A 1 232 ? -8.18 5.84 -3.168 1 98.81 232 ALA A C 1
ATOM 1780 O O . ALA A 1 232 ? -7.535 5.703 -2.125 1 98.81 232 ALA A O 1
ATOM 1781 N N . ALA A 1 233 ? -7.953 5.152 -4.258 1 98.94 233 ALA A N 1
ATOM 1782 C CA . ALA A 1 233 ? -6.613 4.668 -4.586 1 98.94 233 ALA A CA 1
ATOM 1783 C C . ALA A 1 233 ? -5.809 5.734 -5.324 1 98.94 233 ALA A C 1
ATOM 1785 O O . ALA A 1 233 ? -6.328 6.391 -6.23 1 98.94 233 ALA A O 1
ATOM 1786 N N . ILE A 1 234 ? -4.547 5.914 -4.891 1 98.94 234 ILE A N 1
ATOM 1787 C CA . ILE A 1 234 ? -3.713 6.977 -5.445 1 98.94 234 ILE A CA 1
ATOM 1788 C C . ILE A 1 234 ? -2.348 6.41 -5.828 1 98.94 234 ILE A C 1
ATOM 1790 O O . ILE A 1 234 ? -1.783 5.586 -5.102 1 98.94 234 ILE A O 1
ATOM 1794 N N . MET A 1 235 ? -1.842 6.758 -6.93 1 98.88 235 MET A N 1
ATOM 1795 C CA . MET A 1 235 ? -0.469 6.531 -7.371 1 98.88 235 MET A CA 1
ATOM 1796 C C . MET A 1 235 ? 0.271 7.852 -7.547 1 98.88 235 MET A C 1
ATOM 1798 O O . MET A 1 235 ? -0.305 8.828 -8.023 1 98.88 235 MET A O 1
ATOM 1802 N N . VAL A 1 236 ? 1.565 7.926 -7.117 1 98.88 236 VAL A N 1
ATOM 1803 C CA . VAL A 1 236 ? 2.318 9.172 -7.188 1 98.88 236 VAL A CA 1
ATOM 1804 C C . VAL A 1 236 ? 3.699 8.914 -7.785 1 98.88 236 VAL A C 1
ATOM 1806 O O . VAL A 1 236 ? 4.242 7.809 -7.652 1 98.88 236 VAL A O 1
ATOM 1809 N N . GLN A 1 237 ? 4.211 9.852 -8.406 1 98.69 237 GLN A N 1
ATOM 1810 C CA . GLN A 1 237 ? 5.605 9.93 -8.828 1 98.69 237 GLN A CA 1
ATOM 1811 C C . GLN A 1 237 ? 6.285 11.164 -8.234 1 98.69 237 GLN A C 1
ATOM 1813 O O . GLN A 1 237 ? 5.754 12.273 -8.328 1 98.69 237 GLN A O 1
ATOM 1818 N N . PHE A 1 238 ? 7.375 10.969 -7.582 1 98.56 238 PHE A N 1
ATOM 1819 C CA . PHE A 1 238 ? 8.172 12.062 -7.043 1 98.56 238 PHE A CA 1
ATOM 1820 C C . PHE A 1 238 ? 9.156 12.586 -8.086 1 98.56 238 PHE A C 1
ATOM 1822 O O . PHE A 1 238 ? 9.531 11.859 -9.008 1 98.56 238 PHE A O 1
ATOM 1829 N N . ALA A 1 239 ? 9.617 13.766 -7.91 1 98.12 239 ALA A N 1
ATOM 1830 C CA . ALA A 1 239 ? 10.508 14.422 -8.859 1 98.12 239 ALA A CA 1
ATOM 1831 C C . ALA A 1 239 ? 11.836 13.672 -8.977 1 98.12 239 ALA A C 1
ATOM 1833 O O . ALA A 1 239 ? 12.469 13.68 -10.039 1 98.12 239 ALA A O 1
ATOM 1834 N N . ASN A 1 240 ? 12.234 13 -7.926 1 97.12 240 ASN A N 1
ATOM 1835 C CA . ASN A 1 240 ? 13.516 12.305 -7.938 1 97.12 240 ASN A CA 1
ATOM 1836 C C . ASN A 1 240 ? 13.383 10.883 -8.477 1 97.12 240 ASN A C 1
ATOM 1838 O O . ASN A 1 240 ? 14.32 10.094 -8.383 1 97.12 240 ASN A O 1
ATOM 1842 N N . GLY A 1 241 ? 12.25 10.492 -8.898 1 97.25 241 GLY A N 1
ATOM 1843 C CA . GLY A 1 241 ? 12.062 9.203 -9.531 1 97.25 241 GLY A CA 1
ATOM 1844 C C . GLY A 1 241 ? 11.422 8.18 -8.617 1 97.25 241 GLY A C 1
ATOM 1845 O O . GLY A 1 241 ? 10.953 7.129 -9.078 1 97.25 241 GLY A O 1
ATOM 1846 N N . VAL A 1 242 ? 11.359 8.398 -7.344 1 98.5 242 VAL A N 1
ATOM 1847 C CA . VAL A 1 242 ? 10.648 7.52 -6.422 1 98.5 242 VAL A CA 1
ATOM 1848 C C . VAL A 1 242 ? 9.172 7.453 -6.805 1 98.5 242 VAL A C 1
ATOM 1850 O O . VAL A 1 242 ? 8.586 8.453 -7.215 1 98.5 242 VAL A O 1
ATOM 1853 N N . VAL A 1 243 ? 8.625 6.266 -6.758 1 98.81 243 VAL A N 1
ATOM 1854 C CA . VAL A 1 243 ? 7.203 6.098 -7.051 1 98.81 243 VAL A CA 1
ATOM 1855 C C . VAL A 1 243 ? 6.48 5.559 -5.816 1 98.81 243 VAL A C 1
ATOM 1857 O O . VAL A 1 243 ? 7.113 5.023 -4.902 1 98.81 243 VAL A O 1
ATOM 1860 N N . GLY A 1 244 ? 5.207 5.781 -5.754 1 98.75 244 GLY A N 1
ATOM 1861 C CA . GLY A 1 244 ? 4.5 5.32 -4.566 1 98.75 244 GLY A CA 1
ATOM 1862 C C . GLY A 1 244 ? 3.018 5.105 -4.801 1 98.75 244 GLY A C 1
ATOM 1863 O O . GLY A 1 244 ? 2.496 5.441 -5.867 1 98.75 244 GLY A O 1
ATOM 1864 N N . THR A 1 245 ? 2.408 4.43 -3.852 1 98.94 245 THR A N 1
ATOM 1865 C CA . THR A 1 245 ? 0.968 4.203 -3.834 1 98.94 245 THR A CA 1
ATOM 1866 C C . THR A 1 245 ? 0.375 4.59 -2.482 1 98.94 245 THR A C 1
ATOM 1868 O O . THR A 1 245 ? 1.085 4.633 -1.476 1 98.94 245 THR A O 1
ATOM 1871 N N . PHE A 1 246 ? -0.902 4.883 -2.496 1 98.94 246 PHE A N 1
ATOM 1872 C CA . PHE A 1 246 ? -1.594 5.254 -1.268 1 98.94 246 PHE A CA 1
ATOM 1873 C C . PHE A 1 246 ? -3.072 4.898 -1.349 1 98.94 246 PHE A C 1
ATOM 1875 O O . PHE A 1 246 ? -3.709 5.094 -2.385 1 98.94 246 PHE A O 1
ATOM 1882 N N . VAL A 1 247 ? -3.629 4.32 -0.273 1 98.94 247 VAL A N 1
ATOM 1883 C CA . VAL A 1 247 ? -5.074 4.188 -0.11 1 98.94 247 VAL A CA 1
ATOM 1884 C C . VAL A 1 247 ? -5.555 5.109 1.008 1 98.94 247 VAL A C 1
ATOM 1886 O O . VAL A 1 247 ? -5.059 5.039 2.135 1 98.94 247 VAL A O 1
ATOM 1889 N N . VAL A 1 248 ? -6.477 5.965 0.686 1 98.88 248 VAL A N 1
ATOM 1890 C CA . VAL A 1 248 ? -7.121 6.816 1.68 1 98.88 248 VAL A CA 1
ATOM 1891 C C . VAL A 1 248 ? -8.625 6.523 1.712 1 98.88 248 VAL A C 1
ATOM 1893 O O . VAL A 1 248 ? -9.258 6.398 0.663 1 98.88 248 VAL A O 1
ATOM 1896 N N . SER A 1 249 ? -9.164 6.328 2.943 1 98.81 249 SER A N 1
ATOM 1897 C CA . SER A 1 249 ? -10.602 6.133 3.082 1 98.81 249 SER A CA 1
ATOM 1898 C C . SER A 1 249 ? -11.07 6.422 4.508 1 98.81 249 SER A C 1
ATOM 1900 O O . SER A 1 249 ? -10.43 5.996 5.469 1 98.81 249 SER A O 1
ATOM 1902 N N . ASP A 1 250 ? -12.125 7.156 4.629 1 98.19 250 ASP A N 1
ATOM 1903 C CA . ASP A 1 250 ? -12.68 7.395 5.957 1 98.19 250 ASP A CA 1
ATOM 1904 C C . ASP A 1 250 ? -13.984 6.617 6.156 1 98.19 250 ASP A C 1
ATOM 1906 O O . ASP A 1 250 ? -14.781 6.953 7.031 1 98.19 250 ASP A O 1
ATOM 1910 N N . ASN A 1 251 ? -14.203 5.59 5.32 1 98.06 251 ASN A N 1
ATOM 1911 C CA . ASN A 1 251 ? -15.43 4.809 5.426 1 98.06 251 ASN A CA 1
ATOM 1912 C C . ASN A 1 251 ? -15.141 3.309 5.414 1 98.06 251 ASN A C 1
ATOM 1914 O O . ASN A 1 251 ? -15.859 2.539 4.773 1 98.06 251 ASN A O 1
ATOM 1918 N N . VAL A 1 252 ? -14.07 2.879 6.059 1 98.62 252 VAL A N 1
ATOM 1919 C CA . VAL A 1 252 ? -13.766 1.465 6.25 1 98.62 252 VAL A CA 1
ATOM 1920 C C . VAL A 1 252 ? -13.32 1.224 7.691 1 98.62 252 VAL A C 1
ATOM 1922 O O . VAL A 1 252 ? -12.688 2.088 8.305 1 98.62 252 VAL A O 1
ATOM 1925 N N . ALA A 1 253 ? -13.633 0.051 8.227 1 98.5 253 ALA A N 1
ATOM 1926 C CA . ALA A 1 253 ? -13.117 -0.346 9.531 1 98.5 253 ALA A CA 1
ATOM 1927 C C . ALA A 1 253 ? -11.648 -0.748 9.445 1 98.5 253 ALA A C 1
ATOM 1929 O O . ALA A 1 253 ? -11.305 -1.758 8.82 1 98.5 253 ALA A O 1
ATOM 1930 N N . SER A 1 254 ? -10.797 0.059 10.109 1 98.75 254 SER A N 1
ATOM 1931 C CA . SER A 1 254 ? -9.375 -0.181 9.883 1 98.75 254 SER A CA 1
ATOM 1932 C C . SER A 1 254 ? -8.523 0.502 10.945 1 98.75 254 SER A C 1
ATOM 1934 O O . SER A 1 254 ? -8.828 1.614 11.375 1 98.75 254 SER A O 1
ATOM 1936 N N . PRO A 1 255 ? -7.445 -0.117 11.328 1 98.56 255 PRO A N 1
ATOM 1937 C CA . PRO A 1 255 ? -6.504 0.533 12.242 1 98.56 255 PRO A CA 1
ATOM 1938 C C . PRO A 1 255 ? -5.355 1.225 11.516 1 98.56 255 PRO A C 1
ATOM 1940 O O . PRO A 1 255 ? -4.438 1.746 12.156 1 98.56 255 PRO A O 1
ATOM 1943 N N . PHE A 1 256 ? -5.398 1.179 10.156 1 98.69 256 PHE A N 1
ATOM 1944 C CA . PHE A 1 256 ? -4.223 1.607 9.406 1 98.69 256 PHE A CA 1
ATOM 1945 C C . PHE A 1 256 ? -4.324 3.082 9.039 1 98.69 256 PHE A C 1
ATOM 1947 O O . PHE A 1 256 ? -4.348 3.43 7.855 1 98.69 256 PHE A O 1
ATOM 1954 N N . GLY A 1 257 ? -4.332 3.947 9.922 1 97.88 257 GLY A N 1
ATOM 1955 C CA . GLY A 1 257 ? -4.242 5.398 9.914 1 97.88 257 GLY A CA 1
ATOM 1956 C C . GLY A 1 257 ? -3.369 5.949 11.023 1 97.88 257 GLY A C 1
ATOM 1957 O O . GLY A 1 257 ? -3.105 5.262 12.016 1 97.88 257 GLY A O 1
ATOM 1958 N N . TRP A 1 258 ? -2.951 7.082 10.859 1 97.25 258 TRP A N 1
ATOM 1959 C CA . TRP A 1 258 ? -1.969 7.68 11.766 1 97.25 258 TRP A CA 1
ATOM 1960 C C . TRP A 1 258 ? -2.477 7.68 13.203 1 97.25 258 TRP A C 1
ATOM 1962 O O . TRP A 1 258 ? -1.744 7.316 14.125 1 97.25 258 TRP A O 1
ATOM 1972 N N . GLU A 1 259 ? -3.762 8.055 13.43 1 95.75 259 GLU A N 1
ATOM 1973 C CA . GLU A 1 259 ? -4.324 8.188 14.773 1 95.75 259 GLU A CA 1
ATOM 1974 C C . GLU A 1 259 ? -4.328 6.848 15.5 1 95.75 259 GLU A C 1
ATOM 1976 O O . GLU A 1 259 ? -3.893 6.758 16.656 1 95.75 259 GLU A O 1
ATOM 1981 N N . ALA A 1 260 ? -4.758 5.832 14.797 1 97.06 260 ALA A N 1
ATOM 1982 C CA . ALA A 1 260 ? -4.797 4.504 15.406 1 97.06 260 ALA A CA 1
ATOM 1983 C C . ALA A 1 260 ? -3.385 3.961 15.625 1 97.06 260 ALA A C 1
ATOM 1985 O O . ALA A 1 260 ? -3.131 3.25 16.594 1 97.06 260 ALA A O 1
ATOM 1986 N N . ALA A 1 261 ? -2.469 4.312 14.766 1 97.44 261 ALA A N 1
ATOM 1987 C CA . ALA A 1 261 ? -1.104 3.797 14.836 1 97.44 261 ALA A CA 1
ATOM 1988 C C . ALA A 1 261 ? -0.343 4.422 16 1 97.44 261 ALA A C 1
ATOM 1990 O O . ALA A 1 261 ? 0.536 3.787 16.594 1 97.44 261 ALA A O 1
ATOM 1991 N N . THR A 1 262 ? -0.676 5.668 16.328 1 95.62 262 THR A N 1
ATOM 1992 C CA . THR A 1 262 ? 0.168 6.391 17.281 1 95.62 262 THR A CA 1
ATOM 1993 C C . THR A 1 262 ? -0.551 6.582 18.609 1 95.62 262 THR A C 1
ATOM 1995 O O . THR A 1 262 ? 0.088 6.676 19.656 1 95.62 262 THR A O 1
ATOM 1998 N N . GLY A 1 263 ? -1.896 6.801 18.547 1 91.5 263 GLY A N 1
ATOM 1999 C CA . GLY A 1 263 ? -2.635 7.176 19.75 1 91.5 263 GLY A CA 1
ATOM 2000 C C . GLY A 1 263 ? -2.316 8.578 20.234 1 91.5 263 GLY A C 1
ATOM 2001 O O . GLY A 1 263 ? -2.494 8.891 21.406 1 91.5 263 GLY A O 1
ATOM 2002 N N . ASP A 1 264 ? -1.818 9.414 19.328 1 86.38 264 ASP A N 1
ATOM 2003 C CA . ASP A 1 264 ? -1.389 10.766 19.688 1 86.38 264 ASP A CA 1
ATOM 2004 C C . ASP A 1 264 ? -2.57 11.609 20.156 1 86.38 264 ASP A C 1
ATOM 2006 O O . ASP A 1 264 ? -2.412 12.508 20.984 1 86.38 264 ASP A O 1
ATOM 2010 N N . ASN A 1 265 ? -3.66 11.461 19.484 1 84.38 265 ASN A N 1
ATOM 2011 C CA . ASN A 1 265 ? -4.906 12.109 19.875 1 84.38 265 ASN A CA 1
ATOM 2012 C C . ASN A 1 265 ? -5.754 11.211 20.766 1 84.38 265 ASN A C 1
ATOM 2014 O O . ASN A 1 265 ? -6.254 10.18 20.312 1 84.38 265 ASN A O 1
ATOM 2018 N N . PRO A 1 266 ? -5.965 11.594 22.016 1 84.25 266 PRO A N 1
ATOM 2019 C CA . PRO A 1 266 ? -6.652 10.719 22.969 1 84.25 266 PRO A CA 1
ATOM 2020 C C . PRO A 1 266 ? -8.102 10.438 22.578 1 84.25 266 PRO A C 1
ATOM 2022 O O . PRO A 1 266 ? -8.727 9.531 23.125 1 84.25 266 PRO A O 1
ATOM 2025 N N . LEU A 1 267 ? -8.625 11.164 21.703 1 84.38 267 LEU A N 1
ATOM 2026 C CA . LEU A 1 267 ? -10 10.969 21.25 1 84.38 267 LEU A CA 1
ATOM 2027 C C . LEU A 1 267 ? -10.109 9.711 20.406 1 84.38 267 LEU A C 1
ATOM 2029 O O . LEU A 1 267 ? -11.211 9.203 20.172 1 84.38 267 LEU A O 1
ATOM 2033 N N . TYR A 1 268 ? -8.984 9.258 19.922 1 92.12 268 TYR A N 1
ATOM 2034 C CA . TYR A 1 268 ? -8.961 8.086 19.062 1 92.12 268 TYR A CA 1
ATOM 2035 C C . TYR A 1 268 ? -8.102 6.98 19.656 1 92.12 268 TYR A C 1
ATOM 2037 O O . TYR A 1 268 ? -6.871 7.102 19.703 1 92.12 268 TYR A O 1
ATOM 2045 N N . PRO A 1 269 ? -8.703 5.918 20.094 1 95.62 269 PRO A N 1
ATOM 2046 C CA . PRO A 1 269 ? -7.918 4.84 20.703 1 95.62 269 PRO A CA 1
ATOM 2047 C C . PRO A 1 269 ? -6.902 4.23 19.734 1 95.62 269 PRO A C 1
ATOM 2049 O O . PRO A 1 269 ? -7.199 4.059 18.547 1 95.62 269 PRO A O 1
ATOM 2052 N N . PRO A 1 270 ? -5.738 3.961 20.25 1 97.19 270 PRO A N 1
ATOM 2053 C CA . PRO A 1 270 ? -4.758 3.287 19.406 1 97.19 270 PRO A CA 1
ATOM 2054 C C . PRO A 1 270 ? -5.109 1.824 19.141 1 97.19 270 PRO A C 1
ATOM 2056 O O . PRO A 1 270 ? -5.867 1.222 19.906 1 97.19 270 PRO A O 1
ATOM 2059 N N . ALA A 1 271 ? -4.586 1.287 18.016 1 98.06 271 ALA A N 1
ATOM 2060 C CA . ALA A 1 271 ? -4.637 -0.158 17.812 1 98.06 271 ALA A CA 1
ATOM 2061 C C . ALA A 1 271 ? -3.996 -0.9 18.969 1 98.06 271 ALA A C 1
ATOM 2063 O O . ALA A 1 271 ? -3.121 -0.362 19.656 1 98.06 271 ALA A O 1
ATOM 2064 N N . PRO A 1 272 ? -4.438 -2.113 19.234 1 97.75 272 PRO A N 1
ATOM 2065 C CA . PRO A 1 272 ? -3.934 -2.846 20.391 1 97.75 272 PRO A CA 1
ATOM 2066 C C . PRO A 1 272 ? -2.492 -3.316 20.219 1 97.75 272 PRO A C 1
ATOM 2068 O O . PRO A 1 272 ? -1.861 -3.764 21.172 1 97.75 272 PRO A O 1
ATOM 2071 N N . VAL A 1 273 ? -1.961 -3.295 19 1 97.56 273 VAL A N 1
ATOM 2072 C CA . VAL A 1 273 ? -0.563 -3.576 18.688 1 97.56 273 VAL A CA 1
ATOM 2073 C C . VAL A 1 273 ? -0.017 -2.506 17.75 1 97.56 273 VAL A C 1
ATOM 2075 O O . VAL A 1 273 ? -0.785 -1.769 17.125 1 97.56 273 VAL A O 1
ATOM 2078 N N . ALA A 1 274 ? 1.302 -2.416 17.625 1 96.94 274 ALA A N 1
ATOM 2079 C CA . ALA A 1 274 ? 1.905 -1.469 16.688 1 96.94 274 ALA A CA 1
ATOM 2080 C C . ALA A 1 274 ? 1.518 -1.792 15.25 1 96.94 274 ALA A C 1
ATOM 2082 O O . ALA A 1 274 ? 1.555 -2.953 14.836 1 96.94 274 ALA A O 1
ATOM 2083 N N . VAL A 1 275 ? 1.071 -0.834 14.547 1 98.12 275 VAL A N 1
ATOM 2084 C CA . VAL A 1 275 ? 0.752 -0.955 13.125 1 98.12 275 VAL A CA 1
ATOM 2085 C C . VAL A 1 275 ? 1.463 0.145 12.344 1 98.12 275 VAL A C 1
ATOM 2087 O O . VAL A 1 275 ? 1.929 1.129 12.922 1 98.12 275 VAL A O 1
ATOM 2090 N N . ASP A 1 276 ? 1.62 -0.061 11.055 1 98.5 276 ASP A N 1
ATOM 2091 C CA . ASP A 1 276 ? 2.268 0.952 10.227 1 98.5 276 ASP A CA 1
ATOM 2092 C C . ASP A 1 276 ? 1.289 1.539 9.219 1 98.5 276 ASP A C 1
ATOM 2094 O O . ASP A 1 276 ? 0.318 0.884 8.828 1 98.5 276 ASP A O 1
ATOM 2098 N N . SER A 1 277 ? 1.593 2.787 8.812 1 97.94 277 SER A N 1
ATOM 2099 C CA . SER A 1 277 ? 0.842 3.494 7.777 1 97.94 277 SER A CA 1
ATOM 2100 C C . SER A 1 277 ? 1.674 3.67 6.512 1 97.94 277 SER A C 1
ATOM 2102 O O . SER A 1 277 ? 1.125 3.854 5.422 1 97.94 277 SER A O 1
ATOM 2104 N N . TYR A 1 278 ? 3.014 3.672 6.711 1 98.5 278 TYR A N 1
ATOM 2105 C CA . TYR A 1 278 ? 3.932 3.879 5.598 1 98.5 278 TYR A CA 1
ATOM 2106 C C . TYR A 1 278 ? 4.984 2.777 5.547 1 98.5 278 TYR A C 1
ATOM 2108 O O . TYR A 1 278 ? 5.484 2.34 6.586 1 98.5 278 TYR A O 1
ATOM 2116 N N . ARG A 1 279 ? 5.266 2.338 4.391 1 98.88 279 ARG A N 1
ATOM 2117 C CA . ARG A 1 279 ? 6.422 1.486 4.125 1 98.88 279 ARG A CA 1
ATOM 2118 C C . ARG A 1 279 ? 7.344 2.121 3.088 1 98.88 279 ARG A C 1
ATOM 2120 O O . ARG A 1 279 ? 6.918 2.424 1.973 1 98.88 279 ARG A O 1
ATOM 2127 N N . ILE A 1 280 ? 8.539 2.369 3.482 1 98.88 280 ILE A N 1
ATOM 2128 C CA . ILE A 1 280 ? 9.547 3.023 2.654 1 98.88 280 ILE A CA 1
ATOM 2129 C C . ILE A 1 280 ? 10.602 2.008 2.232 1 98.88 280 ILE A C 1
ATOM 2131 O O . ILE A 1 280 ? 11.375 1.519 3.066 1 98.88 280 ILE A O 1
ATOM 2135 N N . PHE A 1 281 ? 10.672 1.736 0.937 1 98.94 281 PHE A N 1
ATOM 2136 C CA . PHE A 1 281 ? 11.523 0.676 0.419 1 98.94 281 PHE A CA 1
ATOM 2137 C C . PHE A 1 281 ? 12.82 1.253 -0.146 1 98.94 281 PHE A C 1
ATOM 2139 O O . PHE A 1 281 ? 12.789 2.1 -1.041 1 98.94 281 PHE A O 1
ATOM 2146 N N . GLY A 1 282 ? 13.93 0.77 0.339 1 98.75 282 GLY A N 1
ATOM 2147 C CA . GLY A 1 282 ? 15.227 1.177 -0.167 1 98.75 282 GLY A CA 1
ATOM 2148 C C . GLY A 1 282 ? 16.109 0.007 -0.577 1 98.75 282 GLY A C 1
ATOM 2149 O O . GLY A 1 282 ? 15.758 -1.149 -0.322 1 98.75 282 GLY A O 1
ATOM 2150 N N . THR A 1 283 ? 17.219 0.283 -1.204 1 97.94 283 THR A N 1
ATOM 2151 C CA . THR A 1 283 ? 18.109 -0.734 -1.763 1 97.94 283 THR A CA 1
ATOM 2152 C C . THR A 1 283 ? 18.797 -1.519 -0.652 1 97.94 283 THR A C 1
ATOM 2154 O O . THR A 1 283 ? 19.203 -2.666 -0.854 1 97.94 283 THR A O 1
ATOM 2157 N N . ARG A 1 284 ? 18.859 -0.928 0.56 1 98.06 284 ARG A N 1
ATOM 2158 C CA . ARG A 1 284 ? 19.625 -1.582 1.624 1 98.06 284 ARG A CA 1
ATOM 2159 C C . ARG A 1 284 ? 18.719 -1.881 2.824 1 98.06 284 ARG A C 1
ATOM 2161 O O . ARG A 1 284 ? 19.125 -2.605 3.736 1 98.06 284 ARG A O 1
ATOM 2168 N N . GLY A 1 285 ? 17.547 -1.308 2.768 1 98.69 285 GLY A N 1
ATOM 2169 C CA . GLY A 1 285 ? 16.656 -1.516 3.891 1 98.69 285 GLY A CA 1
ATOM 2170 C C . GLY A 1 285 ? 15.25 -0.988 3.639 1 98.69 285 GLY A C 1
ATOM 2171 O O . GLY A 1 285 ? 15.016 -0.261 2.67 1 98.69 285 GLY A O 1
ATOM 2172 N N . THR A 1 286 ? 14.359 -1.387 4.496 1 98.88 286 THR A N 1
ATOM 2173 C CA . THR A 1 286 ? 12.977 -0.923 4.496 1 98.88 286 THR A CA 1
ATOM 2174 C C . THR A 1 286 ? 12.578 -0.403 5.875 1 98.88 286 THR A C 1
ATOM 2176 O O . THR A 1 286 ? 12.922 -1.008 6.895 1 98.88 286 THR A O 1
ATOM 2179 N N . LEU A 1 287 ? 11.93 0.716 5.836 1 98.81 287 LEU A N 1
ATOM 2180 C CA . LEU A 1 287 ? 11.453 1.346 7.062 1 98.81 287 LEU A CA 1
ATOM 2181 C C . LEU A 1 287 ? 9.93 1.437 7.066 1 98.81 287 LEU A C 1
ATOM 2183 O O . LEU A 1 287 ? 9.32 1.793 6.059 1 98.81 287 LEU A O 1
ATOM 2187 N N . THR A 1 288 ? 9.312 1 8.18 1 98.81 288 THR A N 1
ATOM 2188 C CA . THR A 1 288 ? 7.879 1.211 8.359 1 98.81 288 THR A CA 1
ATOM 2189 C C . THR A 1 288 ? 7.617 2.258 9.438 1 98.81 288 THR A C 1
ATOM 2191 O O . THR A 1 288 ? 8.352 2.344 10.422 1 98.81 288 THR A O 1
ATOM 2194 N N . GLN A 1 289 ? 6.605 3.059 9.188 1 98.56 289 GLN A N 1
ATOM 2195 C CA . GLN A 1 289 ? 6.238 4.168 10.062 1 98.56 289 GLN A CA 1
ATOM 2196 C C . GLN A 1 289 ? 4.734 4.203 10.305 1 98.56 289 GLN A C 1
ATOM 2198 O O . GLN A 1 289 ? 3.949 3.816 9.43 1 98.56 289 GLN A O 1
ATOM 2203 N N . PRO A 1 290 ? 4.301 4.621 11.562 1 98 290 PRO A N 1
ATOM 2204 C CA . PRO A 1 290 ? 5.074 5.238 12.641 1 98 290 PRO A CA 1
ATOM 2205 C C . PRO A 1 290 ? 5.527 4.23 13.695 1 98 290 PRO A C 1
ATOM 2207 O O . PRO A 1 290 ? 5.91 4.617 14.805 1 98 290 PRO A O 1
ATOM 2210 N N . ASP A 1 291 ? 5.5 2.924 13.328 1 97.75 291 ASP A N 1
ATOM 2211 C CA . ASP A 1 291 ? 5.918 1.914 14.289 1 97.75 291 ASP A CA 1
ATOM 2212 C C . ASP A 1 291 ? 7.434 1.928 14.484 1 97.75 291 ASP A C 1
ATOM 2214 O O . ASP A 1 291 ? 7.949 1.354 15.445 1 97.75 291 ASP A O 1
ATOM 2218 N N . GLY A 1 292 ? 8.227 2.566 13.555 1 98.31 292 GLY A N 1
ATOM 2219 C CA . GLY A 1 292 ? 9.648 2.803 13.711 1 98.31 292 GLY A CA 1
ATOM 2220 C C . GLY A 1 292 ? 10.484 1.552 13.523 1 98.31 292 GLY A C 1
ATOM 2221 O O . GLY A 1 292 ? 11.477 1.348 14.227 1 98.31 292 GLY A O 1
ATOM 2222 N N . VAL A 1 293 ? 10.086 0.709 12.539 1 98.75 293 VAL A N 1
ATOM 2223 C CA . VAL A 1 293 ? 10.781 -0.559 12.352 1 98.75 293 VAL A CA 1
ATOM 2224 C C . VAL A 1 293 ? 11.688 -0.479 11.125 1 98.75 293 VAL A C 1
ATOM 2226 O O . VAL A 1 293 ? 11.25 -0.043 10.055 1 98.75 293 VAL A O 1
ATOM 2229 N N . LEU A 1 294 ? 12.914 -0.896 11.266 1 98.81 294 LEU A N 1
ATOM 2230 C CA . LEU A 1 294 ? 13.898 -0.979 10.195 1 98.81 294 LEU A CA 1
ATOM 2231 C C . LEU A 1 294 ? 14.211 -2.432 9.859 1 98.81 294 LEU A C 1
ATOM 2233 O O . LEU A 1 294 ? 14.508 -3.23 10.75 1 98.81 294 LEU A O 1
ATOM 2237 N N . TRP A 1 295 ? 14.125 -2.791 8.625 1 98.88 295 TRP A N 1
ATOM 2238 C CA . TRP A 1 295 ? 14.477 -4.109 8.109 1 98.88 295 TRP A CA 1
ATOM 2239 C C . TRP A 1 295 ? 15.734 -4.043 7.242 1 98.88 295 TRP A C 1
ATOM 2241 O O . TRP A 1 295 ? 15.797 -3.254 6.297 1 98.88 295 TRP A O 1
ATOM 2251 N N . THR A 1 296 ? 16.719 -4.844 7.535 1 98.69 296 THR A N 1
ATOM 2252 C CA . THR A 1 296 ? 17.953 -4.844 6.762 1 98.69 296 THR A CA 1
ATOM 2253 C C . THR A 1 296 ? 18.531 -6.25 6.668 1 98.69 296 THR A C 1
ATOM 2255 O O . THR A 1 296 ? 18.141 -7.141 7.43 1 98.69 296 THR A O 1
ATOM 2258 N N . TYR A 1 297 ? 19.375 -6.434 5.68 1 98.06 297 TYR A N 1
ATOM 2259 C CA . TYR A 1 297 ? 20.234 -7.605 5.629 1 98.06 297 TYR A CA 1
ATOM 2260 C C . TYR A 1 297 ? 21.594 -7.305 6.234 1 98.06 297 TYR A C 1
ATOM 2262 O O . TYR A 1 297 ? 22.156 -6.223 6.02 1 98.06 297 TYR A O 1
ATOM 2270 N N . ASP A 1 298 ? 22.078 -8.242 7.027 1 96.25 298 ASP A N 1
ATOM 2271 C CA . ASP A 1 298 ? 23.453 -8.141 7.535 1 96.25 298 ASP A CA 1
ATOM 2272 C C . ASP A 1 298 ? 24.438 -8.805 6.586 1 96.25 298 ASP A C 1
ATOM 2274 O O . ASP A 1 298 ? 24.422 -10.031 6.41 1 96.25 298 ASP A O 1
ATOM 2278 N N . PRO A 1 299 ? 25.328 -8.031 6.043 1 95.62 299 PRO A N 1
ATOM 2279 C CA . PRO A 1 299 ? 26.297 -8.617 5.117 1 95.62 299 PRO A CA 1
ATOM 2280 C C . PRO A 1 299 ? 27.125 -9.734 5.762 1 95.62 299 PRO A C 1
ATOM 2282 O O . PRO A 1 299 ? 27.547 -10.672 5.074 1 95.62 299 PRO A O 1
ATOM 2285 N N . ALA A 1 300 ? 27.359 -9.617 7.027 1 96.5 300 ALA A N 1
ATOM 2286 C CA . ALA A 1 300 ? 28.125 -10.648 7.719 1 96.5 300 ALA A CA 1
ATOM 2287 C C . ALA A 1 300 ? 27.375 -11.977 7.719 1 96.5 300 ALA A C 1
ATOM 2289 O O . ALA A 1 300 ? 28 -13.039 7.605 1 96.5 300 ALA A O 1
ATOM 2290 N N . ASP A 1 301 ? 26.047 -11.906 7.863 1 96.31 301 ASP A N 1
ATOM 2291 C CA . ASP A 1 301 ? 25.234 -13.117 7.801 1 96.31 301 ASP A CA 1
ATOM 2292 C C . ASP A 1 301 ? 25.297 -13.75 6.414 1 96.31 301 ASP A C 1
ATOM 2294 O O . ASP A 1 301 ? 25.422 -14.969 6.289 1 96.31 301 ASP A O 1
ATOM 2298 N N . ALA A 1 302 ? 25.219 -12.914 5.379 1 96.56 302 ALA A N 1
ATOM 2299 C CA . ALA A 1 302 ? 25.328 -13.406 4.008 1 96.56 302 ALA A CA 1
ATOM 2300 C C . ALA A 1 302 ? 26.656 -14.125 3.785 1 96.56 302 ALA A C 1
ATOM 2302 O O . ALA A 1 302 ? 26.688 -15.234 3.242 1 96.56 302 ALA A O 1
ATOM 2303 N N . ARG A 1 303 ? 27.734 -13.516 4.285 1 96.56 303 ARG A N 1
ATOM 2304 C CA . ARG A 1 303 ? 29.062 -14.102 4.129 1 96.56 303 ARG A CA 1
ATOM 2305 C C . ARG A 1 303 ? 29.156 -15.445 4.848 1 96.56 303 ARG A C 1
ATOM 2307 O O . ARG A 1 303 ? 29.688 -16.406 4.297 1 96.56 303 ARG A O 1
ATOM 2314 N N . ARG A 1 304 ? 28.672 -15.461 6.043 1 97.12 304 ARG A N 1
ATOM 2315 C CA . ARG A 1 304 ? 28.719 -16.688 6.84 1 97.12 304 ARG A CA 1
ATOM 2316 C C . ARG A 1 304 ? 28 -17.828 6.129 1 97.12 304 ARG A C 1
ATOM 2318 O O . ARG A 1 304 ? 28.422 -18.984 6.203 1 97.12 304 ARG A O 1
ATOM 2325 N N . LEU A 1 305 ? 26.938 -17.531 5.348 1 95.38 305 LEU A N 1
ATOM 2326 C CA . LEU A 1 305 ? 26.125 -18.531 4.664 1 95.38 305 LEU A CA 1
ATOM 2327 C C . LEU A 1 305 ? 26.656 -18.781 3.256 1 95.38 305 LEU A C 1
ATOM 2329 O O . LEU A 1 305 ? 26.109 -19.625 2.531 1 95.38 305 LEU A O 1
ATOM 2333 N N . GLY A 1 306 ? 27.688 -18.016 2.873 1 96.06 306 GLY A N 1
ATOM 2334 C CA . GLY A 1 306 ? 28.219 -18.141 1.526 1 96.06 306 GLY A CA 1
ATOM 2335 C C . GLY A 1 306 ? 27.281 -17.625 0.457 1 96.06 306 GLY A C 1
ATOM 2336 O O . GLY A 1 306 ? 27.234 -18.172 -0.649 1 96.06 306 GLY A O 1
ATOM 2337 N N . LEU A 1 307 ? 26.469 -16.688 0.83 1 96.12 307 LEU A N 1
ATOM 2338 C CA . LEU A 1 307 ? 25.453 -16.141 -0.069 1 96.12 307 LEU A CA 1
ATOM 2339 C C . LEU A 1 307 ? 25.719 -14.656 -0.349 1 96.12 307 LEU A C 1
ATOM 2341 O O . LEU A 1 307 ? 26.484 -14.016 0.368 1 96.12 307 LEU A O 1
ATOM 2345 N N . GLU A 1 308 ? 25.141 -14.164 -1.436 1 95.81 308 GLU A N 1
ATOM 2346 C CA . GLU A 1 308 ? 25.031 -12.727 -1.654 1 95.81 308 GLU A CA 1
ATOM 2347 C C . GLU A 1 308 ? 23.906 -12.117 -0.821 1 95.81 308 GLU A C 1
ATOM 2349 O O . GLU A 1 308 ? 22.922 -12.789 -0.521 1 95.81 308 GLU A O 1
ATOM 2354 N N . VAL A 1 309 ? 24.125 -10.883 -0.496 1 96.75 309 VAL A N 1
ATOM 2355 C CA . VAL A 1 309 ? 23.062 -10.18 0.207 1 96.75 309 VAL A CA 1
ATOM 2356 C C . VAL A 1 309 ? 21.797 -10.195 -0.639 1 96.75 309 VAL A C 1
ATOM 2358 O O . VAL A 1 309 ? 21.812 -9.805 -1.808 1 96.75 309 VAL A O 1
ATOM 2361 N N . GLY A 1 310 ? 20.703 -10.727 -0.021 1 96.88 310 GLY A N 1
ATOM 2362 C CA . GLY A 1 310 ? 19.438 -10.805 -0.746 1 96.88 310 GLY A CA 1
ATOM 2363 C C . GLY A 1 310 ? 18.406 -11.672 -0.054 1 96.88 310 GLY A C 1
ATOM 2364 O O . GLY A 1 310 ? 18.578 -12.047 1.107 1 96.88 310 GLY A O 1
ATOM 2365 N N . TRP A 1 311 ? 17.312 -11.945 -0.732 1 96.5 311 TRP A N 1
ATOM 2366 C CA . TRP A 1 311 ? 16.109 -12.516 -0.153 1 96.5 311 TRP A CA 1
ATOM 2367 C C . TRP A 1 311 ? 16.359 -13.93 0.364 1 96.5 311 TRP A C 1
ATOM 2369 O O . TRP A 1 311 ? 15.539 -14.492 1.09 1 96.5 311 TRP A O 1
ATOM 2379 N N . ASN A 1 312 ? 17.531 -14.508 0.063 1 96.19 312 ASN A N 1
ATOM 2380 C CA . ASN A 1 312 ? 17.875 -15.828 0.574 1 96.19 312 ASN A CA 1
ATOM 2381 C C . ASN A 1 312 ? 18.578 -15.742 1.923 1 96.19 312 ASN A C 1
ATOM 2383 O O . ASN A 1 312 ? 18.906 -16.766 2.525 1 96.19 312 ASN A O 1
ATOM 2387 N N . VAL A 1 313 ? 18.859 -14.555 2.355 1 97.56 313 VAL A N 1
ATOM 2388 C CA . VAL A 1 313 ? 19.484 -14.305 3.648 1 97.56 313 VAL A CA 1
ATOM 2389 C C . VAL A 1 313 ? 18.438 -13.875 4.664 1 97.56 313 VAL A C 1
ATOM 2391 O O . VAL A 1 313 ? 17.516 -13.109 4.336 1 97.56 313 VAL A O 1
ATOM 2394 N N . PRO A 1 314 ? 18.5 -14.453 5.91 1 97.44 314 PRO A N 1
ATOM 2395 C CA . PRO A 1 314 ? 17.547 -13.969 6.914 1 97.44 314 PRO A CA 1
ATOM 2396 C C . PRO A 1 314 ? 17.609 -12.461 7.109 1 97.44 314 PRO A C 1
ATOM 2398 O O . PRO A 1 314 ? 18.703 -11.898 7.281 1 97.44 314 PRO A O 1
ATOM 2401 N N . ILE A 1 315 ? 16.469 -11.844 7.094 1 98.44 315 ILE A N 1
ATOM 2402 C CA . ILE A 1 315 ? 16.422 -10.398 7.27 1 98.44 315 ILE A CA 1
ATOM 2403 C C . ILE A 1 315 ? 16.312 -10.062 8.758 1 98.44 315 ILE A C 1
ATOM 2405 O O . ILE A 1 315 ? 15.727 -10.82 9.531 1 98.44 315 ILE A O 1
ATOM 2409 N N . ARG A 1 316 ? 16.859 -8.914 9.125 1 98.25 316 ARG A N 1
ATOM 2410 C CA . ARG A 1 316 ? 16.844 -8.461 10.508 1 98.25 316 ARG A CA 1
ATOM 2411 C C . ARG A 1 316 ? 15.805 -7.371 10.727 1 98.25 316 ARG A C 1
ATOM 2413 O O . ARG A 1 316 ? 15.609 -6.508 9.867 1 98.25 316 ARG A O 1
ATOM 2420 N N . ARG A 1 317 ? 15.164 -7.5 11.859 1 98.56 317 ARG A N 1
ATOM 2421 C CA . ARG A 1 317 ? 14.188 -6.52 12.305 1 98.56 317 ARG A CA 1
ATOM 2422 C C . ARG A 1 317 ? 14.719 -5.711 13.484 1 98.56 317 ARG A C 1
ATOM 2424 O O . ARG A 1 317 ? 15.156 -6.277 14.484 1 98.56 317 ARG A O 1
ATOM 2431 N N . GLU A 1 318 ? 14.641 -4.395 13.336 1 98.25 318 GLU A N 1
ATOM 2432 C CA . GLU A 1 318 ? 15.086 -3.506 14.406 1 98.25 318 GLU A CA 1
ATOM 2433 C C . GLU A 1 318 ? 14.062 -2.402 14.664 1 98.25 318 GLU A C 1
ATOM 2435 O O . GLU A 1 318 ? 13.633 -1.717 13.734 1 98.25 318 GLU A O 1
ATOM 2440 N N . VAL A 1 319 ? 13.617 -2.301 15.898 1 98.06 319 VAL A N 1
ATOM 2441 C CA . VAL A 1 319 ? 12.82 -1.141 16.281 1 98.06 319 VAL A CA 1
ATOM 2442 C C . VAL A 1 319 ? 13.734 0.039 16.594 1 98.06 319 VAL A C 1
ATOM 2444 O O . VAL A 1 319 ? 14.531 -0.021 17.531 1 98.06 319 VAL A O 1
ATOM 2447 N N . LEU A 1 320 ? 13.602 1.066 15.844 1 98.19 320 LEU A N 1
ATOM 2448 C CA . LEU A 1 320 ? 14.453 2.232 16.047 1 98.19 320 LEU A CA 1
ATOM 2449 C C . LEU A 1 320 ? 14.164 2.904 17.375 1 98.19 320 LEU A C 1
ATOM 2451 O O . LEU A 1 320 ? 13.008 3 17.797 1 98.19 320 LEU A O 1
ATOM 2455 N N . LYS A 1 321 ? 15.273 3.35 18.016 1 95.38 321 LYS A N 1
ATOM 2456 C CA . LYS A 1 321 ? 15.109 4.145 19.234 1 95.38 321 LYS A CA 1
ATOM 2457 C C . LYS A 1 321 ? 14.617 5.551 18.906 1 95.38 321 LYS A C 1
ATOM 2459 O O . LYS A 1 321 ? 15.242 6.27 18.141 1 95.38 321 LYS A O 1
ATOM 2464 N N . ALA A 1 322 ? 13.453 5.801 19.375 1 93.44 322 ALA A N 1
ATOM 2465 C CA . ALA A 1 322 ? 12.891 7.133 19.188 1 93.44 322 ALA A CA 1
ATOM 2466 C C . ALA A 1 322 ? 12.914 7.934 20.484 1 93.44 322 ALA A C 1
ATOM 2468 O O . ALA A 1 322 ? 12.844 7.359 21.578 1 93.44 322 ALA A O 1
ATOM 2469 N N . GLY A 1 323 ? 13.078 9.266 20.391 1 90.88 323 GLY A N 1
ATOM 2470 C CA . GLY A 1 323 ? 12.992 10.125 21.547 1 90.88 323 GLY A CA 1
ATOM 2471 C C . GLY A 1 323 ? 11.602 10.188 22.156 1 90.88 323 GLY A C 1
ATOM 2472 O O . GLY A 1 323 ? 10.734 9.383 21.812 1 90.88 323 GLY A O 1
ATOM 2473 N N . ASN A 1 324 ? 11.602 10.945 23.172 1 90 324 ASN A N 1
ATOM 2474 C CA . ASN A 1 324 ? 10.312 11.227 23.781 1 90 324 ASN A CA 1
ATOM 2475 C C . ASN A 1 324 ? 9.781 12.602 23.391 1 90 324 ASN A C 1
ATOM 2477 O O . ASN A 1 324 ? 10.555 13.469 22.953 1 90 324 ASN A O 1
ATOM 2481 N N . GLY A 1 325 ? 8.547 12.68 23.266 1 91.81 325 GLY A N 1
ATOM 2482 C CA . GLY A 1 325 ? 7.98 14 23.031 1 91.81 325 GLY A CA 1
ATOM 2483 C C . GLY A 1 325 ? 6.578 13.953 22.453 1 91.81 325 GLY A C 1
ATOM 2484 O O . GLY A 1 325 ? 6.191 12.961 21.828 1 91.81 325 GLY A O 1
ATOM 2485 N N . ILE A 1 326 ? 5.941 15.023 22.734 1 93.06 326 ILE A N 1
ATOM 2486 C CA . ILE A 1 326 ? 4.602 15.227 22.203 1 93.06 326 ILE A CA 1
ATOM 2487 C C . ILE A 1 326 ? 4.668 16.125 20.969 1 93.06 326 ILE A C 1
ATOM 2489 O O . ILE A 1 326 ? 5.105 17.281 21.062 1 93.06 326 ILE A O 1
ATOM 2493 N N . PRO A 1 327 ? 4.18 15.672 19.875 1 94.62 327 PRO A N 1
ATOM 2494 C CA . PRO A 1 327 ? 4.375 16.391 18.609 1 94.62 327 PRO A CA 1
ATOM 2495 C C . PRO A 1 327 ? 3.938 17.844 18.688 1 94.62 327 PRO A C 1
ATOM 2497 O O . PRO A 1 327 ? 4.691 18.75 18.297 1 94.62 327 PRO A O 1
ATOM 2500 N N . PHE A 1 328 ? 2.838 18.156 19.281 1 94.19 328 PHE A N 1
ATOM 2501 C CA . PHE A 1 328 ? 2.348 19.516 19.359 1 94.19 328 PHE A CA 1
ATOM 2502 C C . PHE A 1 328 ? 3.242 20.359 20.266 1 94.19 328 PHE A C 1
ATOM 2504 O O . PHE A 1 328 ? 3.467 21.547 20 1 94.19 328 PHE A O 1
ATOM 2511 N N . GLN A 1 329 ? 3.729 19.797 21.297 1 95.12 329 GLN A N 1
ATOM 2512 C CA . GLN A 1 329 ? 4.656 20.5 22.188 1 95.12 329 GLN A CA 1
ATOM 2513 C C . GLN A 1 329 ? 5.969 20.812 21.469 1 95.12 329 GLN A C 1
ATOM 2515 O O . GLN A 1 329 ? 6.488 21.922 21.562 1 95.12 329 GLN A O 1
ATOM 2520 N N . LEU A 1 330 ? 6.43 19.781 20.797 1 95.94 330 LEU A N 1
ATOM 2521 C CA . LEU A 1 330 ? 7.684 19.969 20.062 1 95.94 330 LEU A CA 1
ATOM 2522 C C . LEU A 1 330 ? 7.531 21 18.969 1 95.94 330 LEU A C 1
ATOM 2524 O O . LEU A 1 330 ? 8.469 21.75 18.672 1 95.94 330 LEU A O 1
ATOM 2528 N N . GLN A 1 331 ? 6.398 21.047 18.359 1 96.81 331 GLN A N 1
ATOM 2529 C CA . GLN A 1 331 ? 6.117 22.062 17.344 1 96.81 331 GLN A CA 1
ATOM 2530 C C . GLN A 1 331 ? 6.141 23.469 17.938 1 96.81 331 GLN A C 1
ATOM 2532 O O . GLN A 1 331 ? 6.715 24.391 17.359 1 96.81 331 GLN A O 1
ATOM 2537 N N . ALA A 1 332 ? 5.551 23.641 19.156 1 96.75 332 ALA A N 1
ATOM 2538 C CA . ALA A 1 332 ? 5.562 24.922 19.844 1 96.75 332 ALA A CA 1
ATOM 2539 C C . ALA A 1 332 ? 6.988 25.344 20.188 1 96.75 332 ALA A C 1
ATOM 2541 O O . ALA A 1 332 ? 7.371 26.5 19.969 1 96.75 332 ALA A O 1
ATOM 2542 N N . GLU A 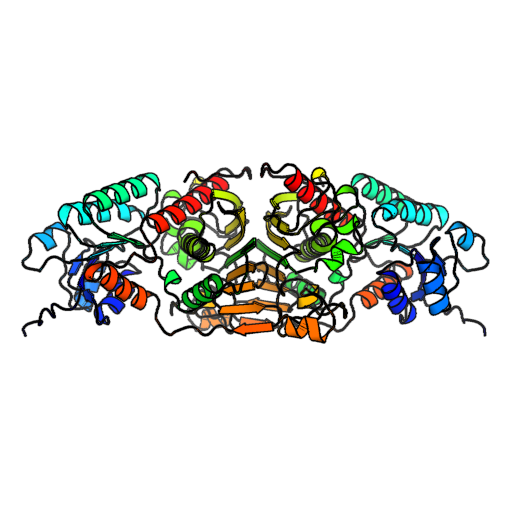1 333 ? 7.73 24.391 20.672 1 97 333 GLU A N 1
ATOM 2543 C CA . GLU A 1 333 ? 9.117 24.672 21.016 1 97 333 GLU A CA 1
ATOM 2544 C C . GLU A 1 333 ? 9.93 25.047 19.781 1 97 333 GLU A C 1
ATOM 2546 O O . GLU A 1 333 ? 10.797 25.922 19.844 1 97 333 GLU A O 1
ATOM 2551 N N . HIS A 1 334 ? 9.633 24.375 18.734 1 97.56 334 HIS A N 1
ATOM 2552 C CA . HIS A 1 334 ? 10.312 24.672 17.469 1 97.56 334 HIS A CA 1
ATOM 2553 C C . HIS A 1 334 ? 9.984 26.078 17 1 97.56 334 HIS A C 1
ATOM 2555 O O . HIS A 1 334 ? 10.859 26.797 16.5 1 97.56 334 HIS A O 1
ATOM 2561 N N . LEU A 1 335 ? 8.742 26.484 17.125 1 98.19 335 LEU A N 1
ATOM 2562 C CA . LEU A 1 335 ? 8.344 27.844 16.781 1 98.19 335 LEU A CA 1
ATOM 2563 C C . LEU A 1 335 ? 9.188 28.875 17.531 1 98.19 335 LEU A C 1
ATOM 2565 O O . LEU A 1 335 ? 9.664 29.844 16.938 1 98.19 335 LEU A O 1
ATOM 2569 N N . ALA A 1 336 ? 9.43 28.625 18.766 1 98.12 336 ALA A N 1
ATOM 2570 C CA . ALA A 1 336 ? 10.242 29.531 19.594 1 98.12 336 ALA A CA 1
ATOM 2571 C C . ALA A 1 336 ? 11.68 29.594 19.062 1 98.12 336 ALA A C 1
ATOM 2573 O O . ALA A 1 336 ? 12.273 30.672 19 1 98.12 336 ALA A O 1
ATOM 2574 N N . ARG A 1 337 ? 12.164 28.438 18.672 1 97.94 337 ARG A N 1
ATOM 2575 C CA . ARG A 1 337 ? 13.531 28.391 18.172 1 97.94 337 ARG A CA 1
ATOM 2576 C C . ARG A 1 337 ? 13.648 29.109 16.828 1 97.94 337 ARG A C 1
ATOM 2578 O O . ARG A 1 337 ? 14.664 29.734 16.531 1 97.94 337 ARG A O 1
ATOM 2585 N N . VAL A 1 338 ? 12.633 29.016 16.016 1 98.25 338 VAL A N 1
ATOM 2586 C CA . VAL A 1 338 ? 12.609 29.75 14.75 1 98.25 338 VAL A CA 1
ATOM 2587 C C . VAL A 1 338 ? 12.633 31.25 15.023 1 98.25 338 VAL A C 1
ATOM 2589 O O . VAL A 1 338 ? 13.375 32 14.375 1 98.25 338 VAL A O 1
ATOM 2592 N N . VAL A 1 339 ? 11.93 31.703 16.047 1 97.81 339 VAL A N 1
ATOM 2593 C CA . VAL A 1 339 ? 11.797 33.125 16.359 1 97.81 339 VAL A CA 1
ATOM 2594 C C . VAL A 1 339 ? 13.07 33.625 17.016 1 97.81 339 VAL A C 1
ATOM 2596 O O . VAL A 1 339 ? 13.602 34.688 16.656 1 97.81 339 VAL A O 1
ATOM 2599 N N . LYS A 1 340 ? 13.617 32.906 17.938 1 96.44 340 LYS A N 1
ATOM 2600 C CA . LYS A 1 340 ? 14.703 33.375 18.781 1 96.44 340 LYS A CA 1
ATOM 2601 C C . LYS A 1 340 ? 16.062 33.125 18.141 1 96.44 340 LYS A C 1
ATOM 2603 O O . LYS A 1 340 ? 16.969 33.938 18.234 1 96.44 340 LYS A O 1
ATOM 2608 N N . ASN A 1 341 ? 16.172 31.922 17.484 1 93.81 341 ASN A N 1
ATOM 2609 C CA . ASN A 1 341 ? 17.484 31.484 17.016 1 93.81 341 ASN A CA 1
ATOM 2610 C C . ASN A 1 341 ? 17.578 31.531 15.5 1 93.81 341 ASN A C 1
ATOM 2612 O O . ASN A 1 341 ? 18.656 31.297 14.93 1 93.81 341 ASN A O 1
ATOM 2616 N N . GLY A 1 342 ? 16.516 31.781 14.891 1 94.94 342 GLY A N 1
ATOM 2617 C CA . GLY A 1 342 ? 16.547 31.812 13.438 1 94.94 342 GLY A CA 1
ATOM 2618 C C . GLY A 1 342 ? 16.625 30.422 12.812 1 94.94 342 GLY A C 1
ATOM 2619 O O . GLY A 1 342 ? 17.109 30.266 11.695 1 94.94 342 GLY A O 1
ATOM 2620 N N . GLU A 1 343 ? 16.203 29.422 13.523 1 96.94 343 GLU A N 1
ATOM 2621 C CA . GLU A 1 343 ? 16.156 28.078 12.977 1 96.94 343 GLU A CA 1
ATOM 2622 C C . GLU A 1 343 ? 15.227 28 11.766 1 96.94 343 GLU A C 1
ATOM 2624 O O . GLU A 1 343 ? 14.188 28.672 11.734 1 96.94 343 GLU A O 1
ATOM 2629 N N . ARG A 1 344 ? 15.641 27.203 10.797 1 96.44 344 ARG A N 1
ATOM 2630 C CA . ARG A 1 344 ? 14.773 26.984 9.648 1 96.44 344 ARG A CA 1
ATOM 2631 C C . ARG A 1 344 ? 13.523 26.203 10.047 1 96.44 344 ARG A C 1
ATOM 2633 O O . ARG A 1 344 ? 13.609 25.234 10.797 1 96.44 344 ARG A O 1
ATOM 2640 N N . PRO A 1 345 ? 12.398 26.625 9.586 1 98.12 345 PRO A N 1
ATOM 2641 C CA . PRO A 1 345 ? 11.188 25.859 9.891 1 98.12 345 PRO A CA 1
ATOM 2642 C C . PRO A 1 345 ? 11.273 24.406 9.422 1 98.12 345 PRO A C 1
ATOM 2644 O O . PRO A 1 345 ? 11.664 24.141 8.281 1 98.12 345 PRO A O 1
ATOM 2647 N N . ARG A 1 346 ? 10.875 23.484 10.266 1 96.81 346 ARG A N 1
ATOM 2648 C CA . ARG A 1 346 ? 10.828 22.062 9.922 1 96.81 346 ARG A CA 1
ATOM 2649 C C . ARG A 1 346 ? 9.766 21.797 8.859 1 96.81 346 ARG A C 1
ATOM 2651 O O . ARG A 1 346 ? 9.953 20.953 7.98 1 96.81 346 ARG A O 1
ATOM 2658 N N . CYS A 1 347 ? 8.656 22.438 8.977 1 97.88 347 CYS A N 1
ATOM 2659 C CA . CYS A 1 347 ? 7.633 22.5 7.934 1 97.88 347 CYS A CA 1
ATOM 2660 C C . CYS A 1 347 ? 7.387 23.938 7.5 1 97.88 347 CYS A C 1
ATOM 2662 O O . CYS A 1 347 ? 6.535 24.625 8.07 1 97.88 347 CYS A O 1
ATOM 2664 N N . ALA A 1 348 ? 8.07 24.344 6.496 1 98.5 348 ALA A N 1
ATOM 2665 C CA . ALA A 1 348 ? 7.984 25.719 6.004 1 98.5 348 ALA A CA 1
ATOM 2666 C C . ALA A 1 348 ? 6.73 25.922 5.16 1 98.5 348 ALA A C 1
ATOM 2668 O O . ALA A 1 348 ? 6.062 24.953 4.789 1 98.5 348 ALA A O 1
ATOM 2669 N N . GLY A 1 349 ? 6.469 27.141 4.945 1 98.62 349 GLY A N 1
ATOM 2670 C CA . GLY A 1 349 ? 5.344 27.469 4.082 1 98.62 349 GLY A CA 1
ATOM 2671 C C . GLY A 1 349 ? 5.391 26.75 2.748 1 98.62 349 GLY A C 1
ATOM 2672 O O . GLY A 1 349 ? 4.363 26.266 2.264 1 98.62 349 GLY A O 1
ATOM 2673 N N . GLU A 1 350 ? 6.598 26.609 2.207 1 98.25 350 GLU A N 1
ATOM 2674 C CA . GLU A 1 350 ? 6.781 25.922 0.927 1 98.25 350 GLU A CA 1
ATOM 2675 C C . GLU A 1 350 ? 6.41 24.453 1.027 1 98.25 350 GLU A C 1
ATOM 2677 O O . GLU A 1 350 ? 5.895 23.875 0.071 1 98.25 350 GLU A O 1
ATOM 2682 N N . ASP A 1 351 ? 6.711 23.828 2.176 1 98.31 351 ASP A N 1
ATOM 2683 C CA . ASP A 1 351 ? 6.332 22.438 2.406 1 98.31 351 ASP A CA 1
ATOM 2684 C C . ASP A 1 351 ? 4.816 22.281 2.43 1 98.31 351 ASP A C 1
ATOM 2686 O O . ASP A 1 351 ? 4.273 21.375 1.786 1 98.31 351 ASP A O 1
ATOM 2690 N N . GLY A 1 352 ? 4.18 23.156 3.203 1 98.56 352 GLY A N 1
ATOM 2691 C CA . GLY A 1 352 ? 2.725 23.109 3.258 1 98.56 352 GLY A CA 1
ATOM 2692 C C . GLY A 1 352 ? 2.072 23.328 1.905 1 98.56 352 GLY A C 1
ATOM 2693 O O . GLY A 1 352 ? 1.083 22.672 1.576 1 98.56 352 GLY A O 1
ATOM 2694 N N . LEU A 1 353 ? 2.65 24.25 1.155 1 98.44 353 LEU A N 1
ATOM 2695 C CA . LEU A 1 353 ? 2.127 24.547 -0.176 1 98.44 353 LEU A CA 1
ATOM 2696 C C . LEU A 1 353 ? 2.285 23.344 -1.096 1 98.44 353 LEU A C 1
ATOM 2698 O O . LEU A 1 353 ? 1.386 23.031 -1.881 1 98.44 353 LEU A O 1
ATOM 2702 N N . ALA A 1 354 ? 3.385 22.672 -1.005 1 98.44 354 ALA A N 1
ATOM 2703 C CA . ALA A 1 354 ? 3.619 21.484 -1.82 1 98.44 354 ALA A CA 1
ATOM 2704 C C . ALA A 1 354 ? 2.588 20.391 -1.519 1 98.44 354 ALA A C 1
ATOM 2706 O O . ALA A 1 354 ? 2.096 19.719 -2.432 1 98.44 354 ALA A O 1
ATOM 2707 N N . ALA A 1 355 ? 2.289 20.203 -0.277 1 98.44 355 ALA A N 1
ATOM 2708 C CA . ALA A 1 355 ? 1.269 19.219 0.102 1 98.44 355 ALA A CA 1
ATOM 2709 C C . ALA A 1 355 ? -0.097 19.609 -0.457 1 98.44 355 ALA A C 1
ATOM 2711 O O . ALA A 1 355 ? -0.838 18.766 -0.954 1 98.44 355 ALA A O 1
ATOM 2712 N N . VAL A 1 356 ? -0.413 20.891 -0.403 1 97.94 356 VAL A N 1
ATOM 2713 C CA . VAL A 1 356 ? -1.672 21.422 -0.924 1 97.94 356 VAL A CA 1
ATOM 2714 C C . VAL A 1 356 ? -1.767 21.141 -2.422 1 97.94 356 VAL A C 1
ATOM 2716 O O . VAL A 1 356 ? -2.809 20.703 -2.914 1 97.94 356 VAL A O 1
ATOM 2719 N N . ARG A 1 357 ? -0.685 21.359 -3.143 1 98.56 357 ARG A N 1
ATOM 2720 C CA . ARG A 1 357 ? -0.679 21.141 -4.586 1 98.56 357 ARG A CA 1
ATOM 2721 C C . ARG A 1 357 ? -0.97 19.688 -4.93 1 98.56 357 ARG A C 1
ATOM 2723 O O . ARG A 1 357 ? -1.641 19.406 -5.926 1 98.56 357 ARG A O 1
ATOM 2730 N N . VAL A 1 358 ? -0.479 18.781 -4.164 1 98.69 358 VAL A N 1
ATOM 2731 C CA . VAL A 1 358 ? -0.763 17.359 -4.387 1 98.69 358 VAL A CA 1
ATOM 2732 C C . VAL A 1 358 ? -2.246 17.094 -4.148 1 98.69 358 VAL A C 1
ATOM 2734 O O . VAL A 1 358 ? -2.891 16.391 -4.938 1 98.69 358 VAL A O 1
ATOM 2737 N N . CYS A 1 359 ? -2.773 17.625 -3.047 1 97.94 359 CYS A N 1
ATOM 2738 C CA . CYS A 1 359 ? -4.191 17.453 -2.762 1 97.94 359 CYS A CA 1
ATOM 2739 C C . CYS A 1 359 ? -5.051 18 -3.895 1 97.94 359 CYS A C 1
ATOM 2741 O O . CYS A 1 359 ? -6.016 17.359 -4.316 1 97.94 359 CYS A O 1
ATOM 2743 N N . GLU A 1 360 ? -4.676 19.188 -4.383 1 97.44 360 GLU A N 1
ATOM 2744 C CA . GLU A 1 360 ? -5.395 19.766 -5.516 1 97.44 360 GLU A CA 1
ATOM 2745 C C . GLU A 1 360 ? -5.371 18.844 -6.723 1 97.44 360 GLU A C 1
ATOM 2747 O O . GLU A 1 360 ? -6.391 18.641 -7.383 1 97.44 360 GLU A O 1
ATOM 2752 N N . ALA A 1 361 ? -4.23 18.297 -6.984 1 98.56 361 ALA A N 1
ATOM 2753 C CA . ALA A 1 361 ? -4.07 17.406 -8.133 1 98.56 361 ALA A CA 1
ATOM 2754 C C . ALA A 1 361 ? -4.902 16.141 -7.965 1 98.56 361 ALA A C 1
ATOM 2756 O O . ALA A 1 361 ? -5.539 15.672 -8.914 1 98.56 361 ALA A O 1
ATOM 2757 N N . VAL A 1 362 ? -4.91 15.57 -6.816 1 98.5 362 VAL A N 1
ATOM 2758 C CA . VAL A 1 362 ? -5.68 14.367 -6.543 1 98.5 362 VAL A CA 1
ATOM 2759 C C . VAL A 1 362 ? -7.168 14.648 -6.719 1 98.5 362 VAL A C 1
ATOM 2761 O O . VAL A 1 362 ? -7.883 13.883 -7.371 1 98.5 362 VAL A O 1
ATOM 2764 N N . VAL A 1 363 ? -7.609 15.781 -6.152 1 97.25 363 VAL A N 1
ATOM 2765 C CA . VAL A 1 363 ? -9.016 16.141 -6.273 1 97.25 363 VAL A CA 1
ATOM 2766 C C . VAL A 1 363 ? -9.375 16.359 -7.742 1 97.25 363 VAL A C 1
ATOM 2768 O O . VAL A 1 363 ? -10.43 15.914 -8.203 1 97.25 363 VAL A O 1
ATOM 2771 N N . ALA A 1 364 ? -8.492 17.047 -8.469 1 97.06 364 ALA A N 1
ATOM 2772 C CA . ALA A 1 364 ? -8.719 17.25 -9.898 1 97.06 364 ALA A CA 1
ATOM 2773 C C . ALA A 1 364 ? -8.867 15.906 -10.617 1 97.06 364 ALA A C 1
ATOM 2775 O O . ALA A 1 364 ? -9.758 15.75 -11.461 1 97.06 364 ALA A O 1
ATOM 2776 N N . ALA A 1 365 ? -8.039 14.969 -10.328 1 98.19 365 ALA A N 1
ATOM 2777 C CA . ALA A 1 365 ? -8.094 13.648 -10.93 1 98.19 365 ALA A CA 1
ATOM 2778 C C . ALA A 1 365 ? -9.414 12.945 -10.602 1 98.19 365 ALA A C 1
ATOM 2780 O O . ALA A 1 365 ? -10.039 12.352 -11.477 1 98.19 365 ALA A O 1
ATOM 2781 N N . LEU A 1 366 ? -9.844 13.031 -9.375 1 97.31 366 LEU A N 1
ATOM 2782 C CA . LEU A 1 366 ? -11.062 12.375 -8.914 1 97.31 366 LEU A CA 1
ATOM 2783 C C . LEU A 1 366 ? -12.289 12.992 -9.578 1 97.31 366 LEU A C 1
ATOM 2785 O O . LEU A 1 366 ? -13.211 12.266 -9.969 1 97.31 366 LEU A O 1
ATOM 2789 N N . VAL A 1 367 ? -12.32 14.266 -9.672 1 95.62 367 VAL A N 1
ATOM 2790 C CA . VAL A 1 367 ? -13.445 14.969 -10.281 1 95.62 367 VAL A CA 1
ATOM 2791 C C . VAL A 1 367 ? -13.531 14.625 -11.766 1 95.62 367 VAL A C 1
ATOM 2793 O O . VAL A 1 367 ? -14.625 14.383 -12.289 1 95.62 367 VAL A O 1
ATOM 2796 N N . ALA A 1 368 ? -12.359 14.625 -12.445 1 96.06 368 ALA A N 1
ATOM 2797 C CA . ALA A 1 368 ? -12.344 14.305 -13.867 1 96.06 368 ALA A CA 1
ATOM 2798 C C . ALA A 1 368 ? -12.844 12.883 -14.117 1 96.06 368 ALA A C 1
ATOM 2800 O O . ALA A 1 368 ? -13.57 12.633 -15.086 1 96.06 368 ALA A O 1
ATOM 2801 N N . GLY A 1 369 ? -12.375 11.945 -13.312 1 94.88 369 GLY A N 1
ATOM 2802 C CA . GLY A 1 369 ? -12.867 10.578 -13.344 1 94.88 369 GLY A CA 1
ATOM 2803 C C . GLY A 1 369 ? -12.406 9.805 -14.57 1 94.88 369 GLY A C 1
ATOM 2804 O O . GLY A 1 369 ? -12.898 8.711 -14.836 1 94.88 369 GLY A O 1
ATOM 2805 N N . ASP A 1 370 ? -11.492 10.344 -15.312 1 93.94 370 ASP A N 1
ATOM 2806 C CA . ASP A 1 370 ? -11.117 9.719 -16.578 1 93.94 370 ASP A CA 1
ATOM 2807 C C . ASP A 1 370 ? -9.836 8.898 -16.422 1 93.94 370 ASP A C 1
ATOM 2809 O O . ASP A 1 370 ? -9.391 8.25 -17.375 1 93.94 370 ASP A O 1
ATOM 2813 N N . GLY A 1 371 ? -9.25 8.945 -15.211 1 94.44 371 GLY A N 1
ATOM 2814 C CA . GLY A 1 371 ? -8.086 8.133 -14.906 1 94.44 371 GLY A CA 1
ATOM 2815 C C . GLY A 1 371 ? -6.801 8.695 -15.5 1 94.44 371 GLY A C 1
ATOM 2816 O O . GLY A 1 371 ? -5.754 8.047 -15.438 1 94.44 371 GLY A O 1
ATOM 2817 N N . LEU A 1 372 ? -6.777 9.836 -16.094 1 97.94 372 LEU A N 1
ATOM 2818 C CA . LEU A 1 372 ? -5.582 10.445 -16.672 1 97.94 372 LEU A CA 1
ATOM 2819 C C . LEU A 1 372 ? -4.672 11 -15.57 1 97.94 372 LEU A C 1
ATOM 2821 O O . LEU A 1 372 ? -5.148 11.414 -14.516 1 97.94 372 LEU A O 1
ATOM 2825 N N . PRO A 1 373 ? -3.404 10.945 -15.836 1 98.31 373 PRO A N 1
ATOM 2826 C CA . PRO A 1 373 ? -2.492 11.531 -14.852 1 98.31 373 PRO A CA 1
ATOM 2827 C C . PRO A 1 373 ? -2.639 13.055 -14.75 1 98.31 373 PRO A C 1
ATOM 2829 O O . PRO A 1 373 ? -3.004 13.711 -15.727 1 98.31 373 PRO A O 1
ATOM 2832 N N . VAL A 1 374 ? -2.4 13.594 -13.57 1 98.44 374 VAL A N 1
ATOM 2833 C CA . VAL A 1 374 ? -2.355 15.039 -13.352 1 98.44 374 VAL A CA 1
ATOM 2834 C C . VAL A 1 374 ? -0.938 15.453 -12.969 1 98.44 374 VAL A C 1
ATOM 2836 O O . VAL A 1 374 ? -0.398 15 -11.961 1 98.44 374 VAL A O 1
ATOM 2839 N N . ASP A 1 375 ? -0.375 16.344 -13.734 1 98 375 ASP A N 1
ATOM 2840 C CA . ASP A 1 375 ? 0.963 16.859 -13.461 1 98 375 ASP A CA 1
ATOM 2841 C C . ASP A 1 375 ? 0.909 18.031 -12.5 1 98 375 ASP A C 1
ATOM 2843 O O . ASP A 1 375 ? 0.009 18.875 -12.586 1 98 375 ASP A O 1
ATOM 2847 N N . ILE A 1 376 ? 1.827 18.016 -11.602 1 97.31 376 ILE A N 1
ATOM 2848 C CA . ILE A 1 376 ? 1.942 19.109 -10.641 1 97.31 376 ILE A CA 1
ATOM 2849 C C . ILE A 1 376 ? 3.135 19.984 -11.008 1 97.31 376 ILE A C 1
ATOM 2851 O O . ILE A 1 376 ? 4.27 19.516 -11.086 1 97.31 376 ILE A O 1
ATOM 2855 N N . GLN A 1 377 ? 2.873 21.188 -11.453 1 81.62 377 GLN A N 1
ATOM 2856 C CA . GLN A 1 377 ? 3.92 22.109 -11.867 1 81.62 377 GLN A CA 1
ATOM 2857 C C . GLN A 1 377 ? 4.57 22.781 -10.656 1 81.62 377 GLN A C 1
ATOM 2859 O O . GLN A 1 377 ? 3.893 23.109 -9.68 1 81.62 377 GLN A O 1
ATOM 2864 N N . GLY A 1 378 ? 5.84 22.406 -10.359 1 65.31 378 GLY A N 1
ATOM 2865 C CA . GLY A 1 378 ? 6.582 23.047 -9.289 1 65.31 378 GLY A CA 1
ATOM 2866 C C . GLY A 1 378 ? 6.773 24.547 -9.516 1 65.31 378 GLY A C 1
ATOM 2867 O O . GLY A 1 378 ? 6.598 25.031 -10.633 1 65.31 378 GLY A O 1
ATOM 2868 N N . MET B 1 1 ? 7.254 -57.344 -8.117 1 30.22 1 MET B N 1
ATOM 2869 C CA . MET B 1 1 ? 6.539 -56.594 -7.078 1 30.22 1 MET B CA 1
ATOM 2870 C C . MET B 1 1 ? 5.387 -55.812 -7.68 1 30.22 1 MET B C 1
ATOM 2872 O O . MET B 1 1 ? 5.598 -54.938 -8.531 1 30.22 1 MET B O 1
ATOM 2876 N N . MET B 1 2 ? 4.23 -56.344 -7.832 1 33.78 2 MET B N 1
ATOM 2877 C CA . MET B 1 2 ? 3.033 -55.844 -8.5 1 33.78 2 MET B CA 1
ATOM 2878 C C . MET B 1 2 ? 2.639 -54.469 -7.969 1 33.78 2 MET B C 1
ATOM 2880 O O . MET B 1 2 ? 2.4 -54.312 -6.77 1 33.78 2 MET B O 1
ATOM 2884 N N . HIS B 1 3 ? 3.344 -53.344 -8.406 1 38.19 3 HIS B N 1
ATOM 2885 C CA . HIS B 1 3 ? 2.787 -52.031 -8.078 1 38.19 3 HIS B CA 1
ATOM 2886 C C . HIS B 1 3 ? 1.262 -52.094 -8.062 1 38.19 3 HIS B C 1
ATOM 2888 O O . HIS B 1 3 ? 0.633 -52.375 -9.086 1 38.19 3 HIS B O 1
ATOM 2894 N N . SER B 1 4 ? 0.698 -52.625 -7.113 1 38.69 4 SER B N 1
ATOM 2895 C CA . SER B 1 4 ? -0.739 -52.656 -6.863 1 38.69 4 SER B CA 1
ATOM 2896 C C . SER B 1 4 ? -1.386 -51.344 -7.32 1 38.69 4 SER B C 1
ATOM 2898 O O . SER B 1 4 ? -1.012 -50.25 -6.859 1 38.69 4 SER B O 1
ATOM 2900 N N . THR B 1 5 ? -1.712 -51.156 -8.641 1 47.06 5 THR B N 1
ATOM 2901 C CA . THR B 1 5 ? -2.537 -50.094 -9.195 1 47.06 5 THR B CA 1
ATOM 2902 C C . THR B 1 5 ? -3.66 -49.719 -8.227 1 47.06 5 THR B C 1
ATOM 2904 O O . THR B 1 5 ? -4.617 -50.5 -8.055 1 47.06 5 THR B O 1
ATOM 2907 N N . ASP B 1 6 ? -3.355 -49.344 -7.09 1 52.47 6 ASP B N 1
ATOM 2908 C CA . ASP B 1 6 ? -4.414 -48.875 -6.195 1 52.47 6 ASP B CA 1
ATOM 2909 C C . ASP B 1 6 ? -5.43 -48 -6.949 1 52.47 6 ASP B C 1
ATOM 2911 O O . ASP B 1 6 ? -5.129 -46.875 -7.336 1 52.47 6 ASP B O 1
ATOM 2915 N N . ASN B 1 7 ? -6.348 -48.562 -7.719 1 66.19 7 ASN B N 1
ATOM 2916 C CA . ASN B 1 7 ? -7.43 -48 -8.508 1 6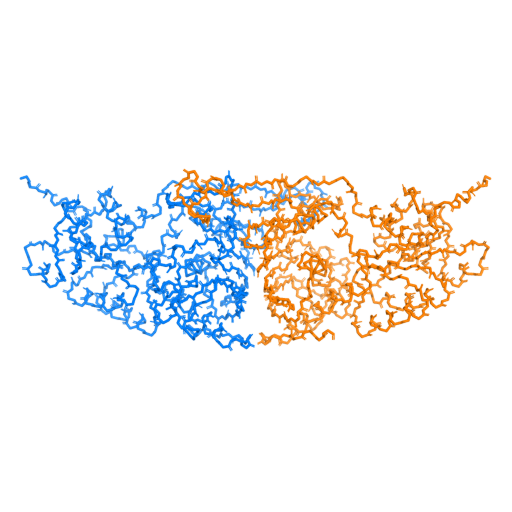6.19 7 ASN B CA 1
ATOM 2917 C C . ASN B 1 7 ? -8.078 -46.812 -7.797 1 66.19 7 ASN B C 1
ATOM 2919 O O . ASN B 1 7 ? -8.93 -46.125 -8.367 1 66.19 7 ASN B O 1
ATOM 2923 N N . SER B 1 8 ? -7.512 -46.5 -6.676 1 85.62 8 SER B N 1
ATOM 2924 C CA . SER B 1 8 ? -8.164 -45.469 -5.891 1 85.62 8 SER B CA 1
ATOM 2925 C C . SER B 1 8 ? -7.473 -44.094 -6.082 1 85.62 8 SER B C 1
ATOM 2927 O O . SER B 1 8 ? -8.086 -43.062 -5.887 1 85.62 8 SER B O 1
ATOM 2929 N N . LYS B 1 9 ? -6.207 -44.125 -6.668 1 94.88 9 LYS B N 1
ATOM 2930 C CA . LYS B 1 9 ? -5.484 -42.875 -6.816 1 94.88 9 LYS B CA 1
ATOM 2931 C C . LYS B 1 9 ? -5.555 -42.344 -8.258 1 94.88 9 LYS B C 1
ATOM 2933 O O . LYS B 1 9 ? -5.664 -43.156 -9.195 1 94.88 9 LYS B O 1
ATOM 2938 N N . THR B 1 10 ? -5.543 -41.125 -8.422 1 97.38 10 THR B N 1
ATOM 2939 C CA . THR B 1 10 ? -5.496 -40.469 -9.734 1 97.38 10 THR B CA 1
ATOM 2940 C C . THR B 1 10 ? -4.098 -40.594 -10.336 1 97.38 10 THR B C 1
ATOM 2942 O O . THR B 1 10 ? -3.119 -40.156 -9.734 1 97.38 10 THR B O 1
ATOM 2945 N N . ARG B 1 11 ? -3.945 -41.219 -11.484 1 97.88 11 ARG B N 1
ATOM 2946 C CA . ARG B 1 11 ? -2.668 -41.312 -12.18 1 97.88 11 ARG B CA 1
ATOM 2947 C C . ARG B 1 11 ? -2.279 -39.969 -12.812 1 97.88 11 ARG B C 1
ATOM 2949 O O . ARG B 1 11 ? -3.027 -39.438 -13.625 1 97.88 11 ARG B O 1
ATOM 2956 N N . VAL B 1 12 ? -1.106 -39.469 -12.422 1 98.62 12 VAL B N 1
ATOM 2957 C CA . VAL B 1 12 ? -0.669 -38.156 -12.867 1 98.62 12 VAL B CA 1
ATOM 2958 C C . VAL B 1 12 ? 0.7 -38.25 -13.531 1 98.62 12 VAL B C 1
ATOM 2960 O O . VAL B 1 12 ? 1.586 -38.969 -13.039 1 98.62 12 VAL B O 1
ATOM 2963 N N . ALA B 1 13 ? 0.851 -37.656 -14.672 1 98.62 13 ALA B N 1
ATOM 2964 C CA . ALA B 1 13 ? 2.162 -37.5 -15.297 1 98.62 13 ALA B CA 1
ATOM 2965 C C . ALA B 1 13 ? 2.695 -36.094 -15.086 1 98.62 13 ALA B C 1
ATOM 2967 O O . ALA B 1 13 ? 1.932 -35.125 -15.102 1 98.62 13 ALA B O 1
ATOM 2968 N N . LEU B 1 14 ? 3.938 -36 -14.875 1 98.5 14 LEU B N 1
ATOM 2969 C CA . LEU B 1 14 ? 4.641 -34.719 -14.766 1 98.5 14 LEU B CA 1
ATOM 2970 C C . LEU B 1 14 ? 5.387 -34.406 -16.062 1 98.5 14 LEU B C 1
ATOM 2972 O O . LEU B 1 14 ? 6.164 -35.219 -16.547 1 98.5 14 LEU B O 1
ATOM 2976 N N . VAL B 1 15 ? 5.086 -33.219 -16.625 1 98.56 15 VAL B N 1
ATOM 2977 C CA . VAL B 1 15 ? 5.73 -32.812 -17.859 1 98.56 15 VAL B CA 1
ATOM 2978 C C . VAL B 1 15 ? 6.711 -31.672 -17.578 1 98.56 15 VAL B C 1
ATOM 2980 O O . VAL B 1 15 ? 6.305 -30.578 -17.203 1 98.56 15 VAL B O 1
ATOM 2983 N N . GLY B 1 16 ? 7.969 -31.891 -17.844 1 97.38 16 GLY B N 1
ATOM 2984 C CA . GLY B 1 16 ? 9.031 -30.953 -17.484 1 97.38 16 GLY B CA 1
ATOM 2985 C C . GLY B 1 16 ? 9.781 -31.359 -16.234 1 97.38 16 GLY B C 1
ATOM 2986 O O . GLY B 1 16 ? 9.188 -31.875 -15.289 1 97.38 16 GLY B O 1
ATOM 2987 N N . GLY B 1 17 ? 11.086 -31.109 -16.219 1 94.12 17 GLY B N 1
ATOM 2988 C CA . GLY B 1 17 ? 11.938 -31.469 -15.094 1 94.12 17 GLY B CA 1
ATOM 2989 C C . GLY B 1 17 ? 12.703 -30.281 -14.516 1 94.12 17 GLY B C 1
ATOM 2990 O O . GLY B 1 17 ? 13.742 -30.469 -13.875 1 94.12 17 GLY B O 1
ATOM 2991 N N . GLY B 1 18 ? 12.195 -29.125 -14.812 1 88.81 18 GLY B N 1
ATOM 2992 C CA . GLY B 1 18 ? 12.891 -27.906 -14.398 1 88.81 18 GLY B CA 1
ATOM 2993 C C . GLY B 1 18 ? 12.766 -27.625 -12.906 1 88.81 18 GLY B C 1
ATOM 2994 O O . GLY B 1 18 ? 12.539 -28.547 -12.117 1 88.81 18 GLY B O 1
ATOM 2995 N N . THR B 1 19 ? 12.93 -26.438 -12.469 1 84.12 19 THR B N 1
ATOM 2996 C CA . THR B 1 19 ? 13.148 -25.969 -11.102 1 84.12 19 THR B CA 1
ATOM 2997 C C . THR B 1 19 ? 11.977 -26.375 -10.203 1 84.12 19 THR B C 1
ATOM 2999 O O . THR B 1 19 ? 12.172 -26.734 -9.047 1 84.12 19 THR B O 1
ATOM 3002 N N . ILE B 1 20 ? 10.797 -26.281 -10.703 1 91.62 20 ILE B N 1
ATOM 3003 C CA . ILE B 1 20 ? 9.633 -26.469 -9.852 1 91.62 20 ILE B CA 1
ATOM 3004 C C . ILE B 1 20 ? 9.219 -27.953 -9.875 1 91.62 20 ILE B C 1
ATOM 3006 O O . ILE B 1 20 ? 8.438 -28.391 -9.031 1 91.62 20 ILE B O 1
ATOM 3010 N N . ALA B 1 21 ? 9.68 -28.75 -10.789 1 94.88 21 ALA B N 1
ATOM 3011 C CA . ALA B 1 21 ? 9.242 -30.109 -11.031 1 94.88 21 ALA B CA 1
ATOM 3012 C C . ALA B 1 21 ? 9.523 -31 -9.82 1 94.88 21 ALA B C 1
ATOM 3014 O O . ALA B 1 21 ? 8.656 -31.781 -9.406 1 94.88 21 ALA B O 1
ATOM 3015 N N . PRO B 1 22 ? 10.695 -30.859 -9.172 1 93.81 22 PRO B N 1
ATOM 3016 C CA . PRO B 1 22 ? 10.961 -31.688 -7.996 1 93.81 22 PRO B CA 1
ATOM 3017 C C . PRO B 1 22 ? 9.93 -31.484 -6.883 1 93.81 22 PRO B C 1
ATOM 3019 O O . PRO B 1 22 ? 9.578 -32.438 -6.184 1 93.81 22 PRO B O 1
ATOM 3022 N N . LEU B 1 23 ? 9.484 -30.281 -6.77 1 92.81 23 LEU B N 1
ATOM 3023 C CA . LEU B 1 23 ? 8.5 -30 -5.73 1 92.81 23 LEU B CA 1
ATOM 3024 C C . LEU B 1 23 ? 7.164 -30.656 -6.051 1 92.81 23 LEU B C 1
ATOM 3026 O O . LEU B 1 23 ? 6.543 -31.266 -5.176 1 92.81 23 LEU B O 1
ATOM 3030 N N . HIS B 1 24 ? 6.727 -30.578 -7.27 1 96.25 24 HIS B N 1
ATOM 3031 C CA . HIS B 1 24 ? 5.516 -31.281 -7.68 1 96.25 24 HIS B CA 1
ATOM 3032 C C . HIS B 1 24 ? 5.652 -32.781 -7.473 1 96.25 24 HIS B C 1
ATOM 3034 O O . HIS B 1 24 ? 4.742 -33.438 -6.945 1 96.25 24 HIS B O 1
ATOM 3040 N N . ALA B 1 25 ? 6.797 -33.312 -7.867 1 96.69 25 ALA B N 1
ATOM 3041 C CA . ALA B 1 25 ? 7.035 -34.719 -7.738 1 96.69 25 ALA B CA 1
ATOM 3042 C C . ALA B 1 25 ? 6.961 -35.156 -6.277 1 96.69 25 ALA B C 1
ATOM 3044 O O . ALA B 1 25 ? 6.352 -36.188 -5.961 1 96.69 25 ALA B O 1
ATOM 3045 N N . GLU B 1 26 ? 7.52 -34.375 -5.453 1 94 26 GLU B N 1
ATOM 3046 C CA . GLU B 1 26 ? 7.535 -34.656 -4.023 1 94 26 GLU B CA 1
ATOM 3047 C C . GLU B 1 26 ? 6.117 -34.812 -3.48 1 94 26 GLU B C 1
ATOM 3049 O O . GLU B 1 26 ? 5.816 -35.812 -2.787 1 94 26 GLU B O 1
ATOM 3054 N N . TYR B 1 27 ? 5.254 -33.938 -3.881 1 93.69 27 TYR B N 1
ATOM 3055 C CA . TYR B 1 27 ? 3.932 -33.938 -3.268 1 93.69 27 TYR B CA 1
ATOM 3056 C C . TYR B 1 27 ? 2.984 -34.875 -3.988 1 93.69 27 TYR B C 1
ATOM 3058 O O . TYR B 1 27 ? 1.985 -35.344 -3.416 1 93.69 27 TYR B O 1
ATOM 3066 N N . LEU B 1 28 ? 3.312 -35.281 -5.223 1 95.31 28 LEU B N 1
ATOM 3067 C CA . LEU B 1 28 ? 2.584 -36.344 -5.887 1 95.31 28 LEU B CA 1
ATOM 3068 C C . LEU B 1 28 ? 2.926 -37.688 -5.27 1 95.31 28 LEU B C 1
ATOM 3070 O O . LEU B 1 28 ? 2.037 -38.5 -5.027 1 95.31 28 LEU B O 1
ATOM 3074 N N . LEU B 1 29 ? 4.191 -37.844 -4.934 1 94.69 29 LEU B N 1
ATOM 3075 C CA . LEU B 1 29 ? 4.664 -39.094 -4.395 1 94.69 29 LEU B CA 1
ATOM 3076 C C . LEU B 1 29 ? 4.156 -39.312 -2.973 1 94.69 29 LEU B C 1
ATOM 3078 O O . LEU B 1 29 ? 3.889 -40.438 -2.566 1 94.69 29 LEU B O 1
ATOM 3082 N N . SER B 1 30 ? 3.982 -38.25 -2.266 1 93.56 30 SER B N 1
ATOM 3083 C CA . SER B 1 30 ? 3.539 -38.344 -0.88 1 93.56 30 SER B CA 1
ATOM 3084 C C . SER B 1 30 ? 2.018 -38.281 -0.781 1 93.56 30 SER B C 1
ATOM 3086 O O . SER B 1 30 ? 1.455 -38.406 0.307 1 93.56 30 SER B O 1
ATOM 3088 N N . SER B 1 31 ? 1.389 -38.125 -1.852 1 95.25 31 SER B N 1
ATOM 3089 C CA . SER B 1 31 ? -0.061 -37.938 -1.876 1 95.25 31 SER B CA 1
ATOM 3090 C C . SER B 1 31 ? -0.771 -39.281 -1.659 1 95.25 31 SER B C 1
ATOM 3092 O O . SER B 1 31 ? -0.323 -40.312 -2.152 1 95.25 31 SER B O 1
ATOM 3094 N N . SER B 1 32 ? -1.87 -39.219 -0.949 1 93.88 32 SER B N 1
ATOM 3095 C CA . SER B 1 32 ? -2.711 -40.406 -0.783 1 93.88 32 SER B CA 1
ATOM 3096 C C . SER B 1 32 ? -3.742 -40.5 -1.903 1 93.88 32 SER B C 1
ATOM 3098 O O . SER B 1 32 ? -4.383 -41.531 -2.068 1 93.88 32 SER B O 1
ATOM 3100 N N . SER B 1 33 ? -3.824 -39.469 -2.766 1 96.56 33 SER B N 1
ATOM 3101 C CA . SER B 1 33 ? -4.898 -39.406 -3.752 1 96.56 33 SER B CA 1
ATOM 3102 C C . SER B 1 33 ? -4.348 -39.375 -5.172 1 96.56 33 SER B C 1
ATOM 3104 O O . SER B 1 33 ? -5.09 -39.531 -6.137 1 96.56 33 SER B O 1
ATOM 3106 N N . CYS B 1 34 ? -3.031 -39.188 -5.301 1 97.38 34 CYS B N 1
ATOM 3107 C CA . CYS B 1 34 ? -2.393 -39.125 -6.613 1 97.38 34 CYS B CA 1
ATOM 3108 C C . CYS B 1 34 ? -1.281 -40.188 -6.719 1 97.38 34 CYS B C 1
ATOM 3110 O O . CYS B 1 34 ? -0.715 -40.594 -5.707 1 97.38 34 CYS B O 1
ATOM 3112 N N . LEU B 1 35 ? -1.055 -40.594 -7.871 1 96.12 35 LEU B N 1
ATOM 3113 C CA . LEU B 1 35 ? 0.061 -41.469 -8.203 1 96.12 35 LEU B CA 1
ATOM 3114 C C . LEU B 1 35 ? 0.862 -40.906 -9.375 1 96.12 35 LEU B C 1
ATOM 3116 O O . LEU B 1 35 ? 0.325 -40.719 -10.469 1 96.12 35 LEU B O 1
ATOM 3120 N N . LEU B 1 36 ? 2.111 -40.594 -9.086 1 97.38 36 LEU B N 1
ATOM 3121 C CA . LEU B 1 36 ? 3.004 -40.188 -10.164 1 97.38 36 LEU B CA 1
ATOM 3122 C C . LEU B 1 36 ? 3.412 -41.375 -11.023 1 97.38 36 LEU B C 1
ATOM 3124 O O . LEU B 1 36 ? 4.113 -42.25 -10.547 1 97.38 36 LEU B O 1
ATOM 3128 N N . THR B 1 37 ? 3.027 -41.344 -12.32 1 96.69 37 THR B N 1
ATOM 3129 C CA . THR B 1 37 ? 3.191 -42.562 -13.102 1 96.69 37 THR B CA 1
ATOM 3130 C C . THR B 1 37 ? 4.23 -42.344 -14.203 1 96.69 37 THR B C 1
ATOM 3132 O O . THR B 1 37 ? 4.723 -43.312 -14.789 1 96.69 37 THR B O 1
ATOM 3135 N N . ALA B 1 38 ? 4.492 -41.094 -14.461 1 97.81 38 ALA B N 1
ATOM 3136 C CA . ALA B 1 38 ? 5.434 -40.844 -15.555 1 97.81 38 ALA B CA 1
ATOM 3137 C C . ALA B 1 38 ? 6.023 -39.438 -15.453 1 97.81 38 ALA B C 1
ATOM 3139 O O . ALA B 1 38 ? 5.367 -38.5 -14.953 1 97.81 38 ALA B O 1
ATOM 3140 N N . LEU B 1 39 ? 7.258 -39.281 -15.883 1 98.19 39 LEU B N 1
ATOM 3141 C CA . LEU B 1 39 ? 7.914 -38 -16.125 1 98.19 39 LEU B CA 1
ATOM 3142 C C . LEU B 1 39 ? 8.297 -37.875 -17.594 1 98.19 39 LEU B C 1
ATOM 3144 O O . LEU B 1 39 ? 8.93 -38.75 -18.172 1 98.19 39 LEU B O 1
ATOM 3148 N N . ILE B 1 40 ? 7.805 -36.812 -18.172 1 98.5 40 ILE B N 1
ATOM 3149 C CA . ILE B 1 40 ? 8.047 -36.531 -19.594 1 98.5 40 ILE B CA 1
ATOM 3150 C C . ILE B 1 40 ? 8.938 -35.312 -19.75 1 98.5 40 ILE B C 1
ATOM 3152 O O . ILE B 1 40 ? 8.562 -34.219 -19.344 1 98.5 40 ILE B O 1
ATOM 3156 N N . ASP B 1 41 ? 10.094 -35.406 -20.297 1 98.06 41 ASP B N 1
ATOM 3157 C CA . ASP B 1 41 ? 11.008 -34.312 -20.547 1 98.06 41 ASP B CA 1
ATOM 3158 C C . ASP B 1 41 ? 12.055 -34.688 -21.594 1 98.06 41 ASP B C 1
ATOM 3160 O O . ASP B 1 41 ? 12.766 -35.688 -21.438 1 98.06 41 ASP B O 1
ATOM 3164 N N . PRO B 1 42 ? 12.164 -33.906 -22.656 1 96.88 42 PRO B N 1
ATOM 3165 C CA . PRO B 1 42 ? 13.195 -34.25 -23.641 1 96.88 42 PRO B CA 1
ATOM 3166 C C . PRO B 1 42 ? 14.594 -33.812 -23.188 1 96.88 42 PRO B C 1
ATOM 3168 O O . PRO B 1 42 ? 15.578 -34.125 -23.875 1 96.88 42 PRO B O 1
ATOM 3171 N N . PHE B 1 43 ? 14.734 -33.156 -22.016 1 95.38 43 PHE B N 1
ATOM 3172 C CA . PHE B 1 43 ? 16.016 -32.594 -21.609 1 95.38 43 PHE B CA 1
ATOM 3173 C C . PHE B 1 43 ? 16.578 -33.344 -20.406 1 95.38 43 PHE B C 1
ATOM 3175 O O . PHE B 1 43 ? 15.836 -34.062 -19.703 1 95.38 43 PHE B O 1
ATOM 3182 N N . PRO B 1 44 ? 17.812 -33.188 -20.062 1 95.12 44 PRO B N 1
ATOM 3183 C CA . PRO B 1 44 ? 18.516 -33.938 -19.016 1 95.12 44 PRO B CA 1
ATOM 3184 C C . PRO B 1 44 ? 17.891 -33.75 -17.641 1 95.12 44 PRO B C 1
ATOM 3186 O O . PRO B 1 44 ? 17.812 -34.688 -16.859 1 95.12 44 PRO B O 1
ATOM 3189 N N . PRO B 1 45 ? 17.406 -32.594 -17.328 1 94 45 PRO B N 1
ATOM 3190 C CA . PRO B 1 45 ? 16.859 -32.438 -15.977 1 94 45 PRO B CA 1
ATOM 3191 C C . PRO B 1 45 ? 15.711 -33.406 -15.688 1 94 45 PRO B C 1
ATOM 3193 O O . PRO B 1 45 ? 15.625 -33.969 -14.586 1 94 45 PRO B O 1
ATOM 3196 N N . GLY B 1 46 ? 14.906 -33.625 -16.672 1 95.75 46 GLY B N 1
ATOM 3197 C CA . GLY B 1 46 ? 13.812 -34.562 -16.5 1 95.75 46 GLY B CA 1
ATOM 3198 C C . GLY B 1 46 ? 14.273 -36 -16.359 1 95.75 46 GLY B C 1
ATOM 3199 O O . GLY B 1 46 ? 13.742 -36.75 -15.531 1 95.75 46 GLY B O 1
ATOM 3200 N N . GLN B 1 47 ? 15.258 -36.312 -17.125 1 95.88 47 GLN B N 1
ATOM 3201 C CA . GLN B 1 47 ? 15.82 -37.656 -17.031 1 95.88 47 GLN B CA 1
ATOM 3202 C C . GLN B 1 47 ? 16.422 -37.906 -15.664 1 95.88 47 GLN B C 1
ATOM 3204 O O . GLN B 1 47 ? 16.203 -38.969 -15.062 1 95.88 47 GLN B O 1
ATOM 3209 N N . LYS B 1 48 ? 17.141 -36.969 -15.211 1 97.06 48 LYS B N 1
ATOM 3210 C CA . LYS B 1 48 ? 17.797 -37.062 -13.906 1 97.06 48 LYS B CA 1
ATOM 3211 C C . LYS B 1 48 ? 16.766 -37.188 -12.781 1 97.06 48 LYS B C 1
ATOM 3213 O O . LYS B 1 48 ? 16.922 -38 -11.883 1 97.06 48 LYS B O 1
ATOM 3218 N N . LEU B 1 49 ? 15.766 -36.375 -12.867 1 97.06 49 LEU B N 1
ATOM 3219 C CA . LEU B 1 49 ? 14.734 -36.375 -11.836 1 97.06 49 LEU B CA 1
ATOM 3220 C C . LEU B 1 49 ? 13.992 -37.719 -11.812 1 97.06 49 LEU B C 1
ATOM 3222 O O . LEU B 1 49 ? 13.75 -38.281 -10.742 1 97.06 49 LEU B O 1
ATOM 3226 N N . ALA B 1 50 ? 13.664 -38.25 -12.938 1 97.06 50 ALA B N 1
ATOM 3227 C CA . ALA B 1 50 ? 12.961 -39.531 -13.047 1 97.06 50 ALA B CA 1
ATOM 3228 C C . ALA B 1 50 ? 13.789 -40.656 -12.445 1 97.06 50 ALA B C 1
ATOM 3230 O O . ALA B 1 50 ? 13.266 -41.5 -11.727 1 97.06 50 ALA B O 1
ATOM 3231 N N . ALA B 1 51 ? 15.055 -40.594 -12.734 1 97.06 51 ALA B N 1
ATOM 3232 C CA . ALA B 1 51 ? 15.961 -41.625 -12.219 1 97.06 51 ALA B CA 1
ATOM 3233 C C . ALA B 1 51 ? 16.062 -41.562 -10.703 1 97.06 51 ALA B C 1
ATOM 3235 O O . ALA B 1 51 ? 16.016 -42.562 -10.016 1 97.06 51 ALA B O 1
ATOM 3236 N N . GLN B 1 52 ? 16.219 -40.375 -10.25 1 96.81 52 GLN B N 1
ATOM 3237 C CA . GLN B 1 52 ? 16.344 -40.125 -8.82 1 96.81 52 GLN B CA 1
ATOM 3238 C C . GLN B 1 52 ? 15.109 -40.625 -8.07 1 96.81 52 GLN B C 1
ATOM 3240 O O . GLN B 1 52 ? 15.219 -41.125 -6.957 1 96.81 52 GLN B O 1
ATOM 3245 N N . LEU B 1 53 ? 13.914 -40.5 -8.695 1 96.56 53 LEU B N 1
ATOM 3246 C CA . LEU B 1 53 ? 12.656 -40.812 -8.023 1 96.56 53 LEU B CA 1
ATOM 3247 C C . LEU B 1 53 ? 12.164 -42.219 -8.391 1 96.56 53 LEU B C 1
ATOM 3249 O O . LEU B 1 53 ? 11.141 -42.656 -7.883 1 96.56 53 LEU B O 1
ATOM 3253 N N . SER B 1 54 ? 12.82 -42.875 -9.312 1 95.88 54 SER B N 1
ATOM 3254 C CA . SER B 1 54 ? 12.43 -44.188 -9.82 1 95.88 54 SER B CA 1
ATOM 3255 C C . SER B 1 54 ? 11.039 -44.156 -10.438 1 95.88 54 SER B C 1
ATOM 3257 O O . SER B 1 54 ? 10.188 -45 -10.117 1 95.88 54 SER B O 1
ATOM 3259 N N . VAL B 1 55 ? 10.789 -43.156 -11.219 1 95.88 55 VAL B N 1
ATOM 3260 C CA . VAL B 1 55 ? 9.555 -42.969 -11.977 1 95.88 55 VAL B CA 1
ATOM 3261 C C . VAL B 1 55 ? 9.812 -43.188 -13.461 1 95.88 55 VAL B C 1
ATOM 3263 O O . VAL B 1 55 ? 10.867 -42.812 -13.984 1 95.88 55 VAL B O 1
ATOM 3266 N N . PRO B 1 56 ? 8.898 -43.938 -14.133 1 97 56 PRO B N 1
ATOM 3267 C CA . PRO B 1 56 ? 9.109 -44.125 -15.57 1 97 56 PRO B CA 1
ATOM 3268 C C . PRO B 1 56 ? 9.367 -42.812 -16.312 1 97 56 PRO B C 1
ATOM 3270 O O . PRO B 1 56 ? 8.656 -41.812 -16.094 1 97 56 PRO B O 1
ATOM 3273 N N . TYR B 1 57 ? 10.422 -42.844 -17.125 1 97.56 57 TYR B N 1
ATOM 3274 C CA . TYR B 1 57 ? 10.844 -41.656 -17.875 1 97.56 57 TYR B CA 1
ATOM 3275 C C . TYR B 1 57 ? 10.477 -41.812 -19.359 1 97.56 57 TYR B C 1
ATOM 3277 O O . TYR B 1 57 ? 10.617 -42.875 -19.922 1 97.56 57 TYR B O 1
ATOM 3285 N N . PHE B 1 58 ? 9.984 -40.75 -19.953 1 98.44 58 PHE B N 1
ATOM 3286 C CA . PHE B 1 58 ? 9.727 -40.688 -21.391 1 98.44 58 PHE B CA 1
ATOM 3287 C C . PHE B 1 58 ? 10.273 -39.375 -21.969 1 98.44 58 PHE B C 1
ATOM 3289 O O . PHE B 1 58 ? 10.172 -38.312 -21.344 1 98.44 58 PHE B O 1
ATOM 3296 N N . ASP B 1 59 ? 10.766 -39.344 -23.156 1 97.75 59 ASP B N 1
ATOM 3297 C CA . ASP B 1 59 ? 11.344 -38.156 -23.766 1 97.75 59 ASP B CA 1
ATOM 3298 C C . ASP B 1 59 ? 10.289 -37.344 -24.516 1 97.75 59 ASP B C 1
ATOM 3300 O O . ASP B 1 59 ? 10.547 -36.25 -24.953 1 97.75 59 ASP B O 1
ATOM 3304 N N . SER B 1 60 ? 9.117 -37.969 -24.641 1 97.81 60 SER B N 1
ATOM 3305 C CA . SER B 1 60 ? 8.008 -37.312 -25.312 1 97.81 60 SER B CA 1
ATOM 3306 C C . SER B 1 60 ? 6.664 -37.906 -24.891 1 97.81 60 SER B C 1
ATOM 3308 O O . SER B 1 60 ? 6.609 -39 -24.344 1 97.81 60 SER B O 1
ATOM 3310 N N . LEU B 1 61 ? 5.602 -37.094 -25.188 1 98.25 61 LEU B N 1
ATOM 3311 C CA . LEU B 1 61 ? 4.25 -37.594 -24.969 1 98.25 61 LEU B CA 1
ATOM 3312 C C . LEU B 1 61 ? 3.979 -38.812 -25.828 1 98.25 61 LEU B C 1
ATOM 3314 O O . LEU B 1 61 ? 3.379 -39.781 -25.359 1 98.25 61 LEU B O 1
ATOM 3318 N N . GLN B 1 62 ? 4.414 -38.812 -27.031 1 97.62 62 GLN B N 1
ATOM 3319 C CA . GLN B 1 62 ? 4.203 -39.906 -27.953 1 97.62 62 GLN B CA 1
ATOM 3320 C C . GLN B 1 62 ? 4.828 -41.188 -27.422 1 97.62 62 GLN B C 1
ATOM 3322 O O . GLN B 1 62 ? 4.242 -42.281 -27.547 1 97.62 62 GLN B O 1
ATOM 3327 N N . SER B 1 63 ? 6.031 -41 -26.891 1 97.94 63 SER B N 1
ATOM 3328 C CA . SER B 1 63 ? 6.707 -42.156 -26.344 1 97.94 63 SER B CA 1
ATOM 3329 C C . SER B 1 63 ? 5.906 -42.781 -25.203 1 97.94 63 SER B C 1
ATOM 3331 O O . SER B 1 63 ? 5.855 -44 -25.047 1 97.94 63 SER B O 1
ATOM 3333 N N . LEU B 1 64 ? 5.324 -41.969 -24.359 1 97.94 64 LEU B N 1
ATOM 3334 C CA . LEU B 1 64 ? 4.484 -42.469 -23.266 1 97.94 64 LEU B CA 1
ATOM 3335 C C . LEU B 1 64 ? 3.248 -43.188 -23.812 1 97.94 64 LEU B C 1
ATOM 3337 O O . LEU B 1 64 ? 2.934 -44.281 -23.391 1 97.94 64 LEU B O 1
ATOM 3341 N N . LEU B 1 65 ? 2.582 -42.531 -24.797 1 97.12 65 LEU B N 1
ATOM 3342 C CA . LEU B 1 65 ? 1.311 -43.031 -25.312 1 97.12 65 LEU B CA 1
ATOM 3343 C C . LEU B 1 65 ? 1.506 -44.344 -26.078 1 97.12 65 LEU B C 1
ATOM 3345 O O . LEU B 1 65 ? 0.569 -45.125 -26.203 1 97.12 65 LEU B O 1
ATOM 3349 N N . SER B 1 66 ? 2.719 -44.562 -26.516 1 96.94 66 SER B N 1
ATOM 3350 C CA . SER B 1 66 ? 3.025 -45.781 -27.266 1 96.94 66 SER B CA 1
ATOM 3351 C C . SER B 1 66 ? 3.539 -46.875 -26.344 1 96.94 66 SER B C 1
ATOM 3353 O O . SER B 1 66 ? 3.781 -48 -26.797 1 96.94 66 SER B O 1
ATOM 3355 N N . SER B 1 67 ? 3.746 -46.531 -25.188 1 96.56 67 SER B N 1
ATOM 3356 C CA . SER B 1 67 ? 4.277 -47.5 -24.219 1 96.56 67 SER B CA 1
ATOM 3357 C C . SER B 1 67 ? 3.166 -48.344 -23.625 1 96.56 67 SER B C 1
ATOM 3359 O O . SER B 1 67 ? 1.992 -48.156 -23.953 1 96.56 67 SER B O 1
ATOM 3361 N N . GLU B 1 68 ? 3.572 -49.281 -22.703 1 93.62 68 GLU B N 1
ATOM 3362 C CA . GLU B 1 68 ? 2.621 -50.156 -22.031 1 93.62 68 GLU B CA 1
ATOM 3363 C C . GLU B 1 68 ? 2.105 -49.5 -20.734 1 93.62 68 GLU B C 1
ATOM 3365 O O . GLU B 1 68 ? 1.206 -50.062 -20.094 1 93.62 68 GLU B O 1
ATOM 3370 N N . THR B 1 69 ? 2.658 -48.375 -20.469 1 90.94 69 THR B N 1
ATOM 3371 C CA . THR B 1 69 ? 2.229 -47.656 -19.281 1 90.94 69 THR B CA 1
ATOM 3372 C C . THR B 1 69 ? 0.802 -47.156 -19.438 1 90.94 69 THR B C 1
ATOM 3374 O O . THR B 1 69 ? 0.438 -46.625 -20.5 1 90.94 69 THR B O 1
ATOM 3377 N N . GLN B 1 70 ? 0.053 -47.375 -18.406 1 92.25 70 GLN B N 1
ATOM 3378 C CA . GLN B 1 70 ? -1.308 -46.844 -18.438 1 92.25 70 GLN B CA 1
ATOM 3379 C C . GLN B 1 70 ? -1.307 -45.344 -18.625 1 92.25 70 GLN B C 1
ATOM 3381 O O . GLN B 1 70 ? -0.517 -44.625 -18 1 92.25 70 GLN B O 1
ATOM 3386 N N . ASN B 1 71 ? -2.195 -44.906 -19.453 1 94.56 71 ASN B N 1
ATOM 3387 C CA . ASN B 1 71 ? -2.277 -43.469 -19.719 1 94.56 71 ASN B CA 1
ATOM 3388 C C . ASN B 1 71 ? -2.66 -42.688 -18.469 1 94.56 71 ASN B C 1
ATOM 3390 O O . ASN B 1 71 ? -3.602 -43.062 -17.75 1 94.56 71 ASN B O 1
ATOM 3394 N N . PRO B 1 72 ? -1.997 -41.656 -18.141 1 97.81 72 PRO B N 1
ATOM 3395 C CA . PRO B 1 72 ? -2.354 -40.812 -17 1 97.81 72 PRO B CA 1
ATOM 3396 C C . PRO B 1 72 ? -3.73 -40.156 -17.141 1 97.81 72 PRO B C 1
ATOM 3398 O O . PRO B 1 72 ? -4.156 -39.875 -18.266 1 97.81 72 PRO B O 1
ATOM 3401 N N . GLU B 1 73 ? -4.41 -39.969 -16.062 1 98.19 73 GLU B N 1
ATOM 3402 C CA . GLU B 1 73 ? -5.703 -39.281 -16.047 1 98.19 73 GLU B CA 1
ATOM 3403 C C . GLU B 1 73 ? -5.531 -37.781 -16.016 1 98.19 73 GLU B C 1
ATOM 3405 O O . GLU B 1 73 ? -6.445 -37.031 -16.391 1 98.19 73 GLU B O 1
ATOM 3410 N N . ALA B 1 74 ? -4.402 -37.344 -15.492 1 98.75 74 ALA B N 1
ATOM 3411 C CA . ALA B 1 74 ? -4.086 -35.906 -15.406 1 98.75 74 ALA B CA 1
ATOM 3412 C C . ALA B 1 74 ? -2.607 -35.656 -15.688 1 98.75 74 ALA B C 1
ATOM 3414 O O . ALA B 1 74 ? -1.786 -36.562 -15.586 1 98.75 74 ALA B O 1
ATOM 3415 N N . TYR B 1 75 ? -2.33 -34.469 -16.094 1 98.81 75 TYR B N 1
ATOM 3416 C CA . TYR B 1 75 ? -0.961 -34.031 -16.344 1 98.81 75 TYR B CA 1
ATOM 3417 C C . TYR B 1 75 ? -0.664 -32.75 -15.594 1 98.81 75 TYR B C 1
ATOM 3419 O O . TYR B 1 75 ? -1.511 -31.844 -15.523 1 98.81 75 TYR B O 1
ATOM 3427 N N . ILE B 1 76 ? 0.503 -32.625 -14.992 1 98.81 76 ILE B N 1
ATOM 3428 C CA . ILE B 1 76 ? 1.039 -31.375 -14.484 1 98.81 76 ILE B CA 1
ATOM 3429 C C . ILE B 1 76 ? 2.135 -30.859 -15.422 1 98.81 76 ILE B C 1
ATOM 3431 O O . ILE B 1 76 ? 3.141 -31.547 -15.633 1 98.81 76 ILE B O 1
ATOM 3435 N N . ILE B 1 77 ? 1.891 -29.719 -15.961 1 98.62 77 ILE B N 1
ATOM 3436 C CA . ILE B 1 77 ? 2.787 -29.141 -16.953 1 98.62 77 ILE B CA 1
ATOM 3437 C C . ILE B 1 77 ? 3.643 -28.062 -16.312 1 98.62 77 ILE B C 1
ATOM 3439 O O . ILE B 1 77 ? 3.141 -26.984 -15.969 1 98.62 77 ILE B O 1
ATOM 3443 N N . CYS B 1 78 ? 4.879 -28.297 -16.156 1 96.56 78 CYS B N 1
ATOM 3444 C CA . CYS B 1 78 ? 5.809 -27.359 -15.531 1 96.56 78 CYS B CA 1
ATOM 3445 C C . CYS B 1 78 ? 7.031 -27.141 -16.422 1 96.56 78 CYS B C 1
ATOM 3447 O O . CYS B 1 78 ? 8.164 -27.281 -15.961 1 96.56 78 CYS B O 1
ATOM 3449 N N . VAL B 1 79 ? 6.859 -26.828 -17.688 1 95.62 79 VAL B N 1
ATOM 3450 C CA . VAL B 1 79 ? 7.855 -26.469 -18.688 1 95.62 79 VAL B CA 1
ATOM 3451 C C . VAL B 1 79 ? 8.047 -24.953 -18.688 1 95.62 79 VAL B C 1
ATOM 3453 O O . VAL B 1 79 ? 7.348 -24.234 -17.984 1 95.62 79 VAL B O 1
ATOM 3456 N N . PRO B 1 80 ? 9.07 -24.469 -19.406 1 91.56 80 PRO B N 1
ATOM 3457 C CA . PRO B 1 80 ? 9.172 -23 -19.516 1 91.56 80 PRO B CA 1
ATOM 3458 C C . PRO B 1 80 ? 7.871 -22.359 -19.984 1 91.56 80 PRO B C 1
ATOM 3460 O O . PRO B 1 80 ? 7.156 -22.922 -20.812 1 91.56 80 PRO B O 1
ATOM 3463 N N . SER B 1 81 ? 7.645 -21.188 -19.5 1 92.75 81 SER B N 1
ATOM 3464 C CA . SER B 1 81 ? 6.355 -20.531 -19.672 1 92.75 81 SER B CA 1
ATOM 3465 C C . SER B 1 81 ? 5.984 -20.391 -21.141 1 92.75 81 SER B C 1
ATOM 3467 O O . SER B 1 81 ? 4.812 -20.516 -21.5 1 92.75 81 SER B O 1
ATOM 3469 N N . SER B 1 82 ? 6.961 -20.188 -21.953 1 91.81 82 SER B N 1
ATOM 3470 C CA . SER B 1 82 ? 6.707 -19.969 -23.359 1 91.81 82 SER B CA 1
ATOM 3471 C C . SER B 1 82 ? 6.207 -21.234 -24.047 1 91.81 82 SER B C 1
ATOM 3473 O O . SER B 1 82 ? 5.668 -21.188 -25.156 1 91.81 82 SER B O 1
ATOM 3475 N N . LEU B 1 83 ? 6.344 -22.375 -23.359 1 95.12 83 LEU B N 1
ATOM 3476 C CA . LEU B 1 83 ? 5.984 -23.656 -23.953 1 95.12 83 LEU B CA 1
ATOM 3477 C C . LEU B 1 83 ? 4.664 -24.156 -23.375 1 95.12 83 LEU B C 1
ATOM 3479 O O . LEU B 1 83 ? 4.148 -25.188 -23.828 1 95.12 83 LEU B O 1
ATOM 3483 N N . HIS B 1 84 ? 4.078 -23.469 -22.438 1 97.75 84 HIS B N 1
ATOM 3484 C CA . HIS B 1 84 ? 2.889 -23.938 -21.734 1 97.75 84 HIS B CA 1
ATOM 3485 C C . HIS B 1 84 ? 1.774 -24.281 -22.703 1 97.75 84 HIS B C 1
ATOM 3487 O O . HIS B 1 84 ? 1.248 -25.406 -22.688 1 97.75 84 HIS B O 1
ATOM 3493 N N . ILE B 1 85 ? 1.517 -23.359 -23.609 1 98.19 85 ILE B N 1
ATOM 3494 C CA . ILE B 1 85 ? 0.352 -23.516 -24.469 1 98.19 85 ILE B CA 1
ATOM 3495 C C . ILE B 1 85 ? 0.597 -24.641 -25.469 1 98.19 85 ILE B C 1
ATOM 3497 O O . ILE B 1 85 ? -0.266 -25.5 -25.688 1 98.19 85 ILE B O 1
ATOM 3501 N N . GLN B 1 86 ? 1.759 -24.641 -26.016 1 98 86 GLN B N 1
ATOM 3502 C CA . GLN B 1 86 ? 2.098 -25.688 -26.984 1 98 86 GLN B CA 1
ATOM 3503 C C . GLN B 1 86 ? 2.029 -27.062 -26.359 1 98 86 GLN B C 1
ATOM 3505 O O . GLN B 1 86 ? 1.396 -27.969 -26.906 1 98 86 GLN B O 1
ATOM 3510 N N . VAL B 1 87 ? 2.625 -27.234 -25.219 1 98.5 87 VAL B N 1
ATOM 3511 C CA . VAL B 1 87 ? 2.689 -28.531 -24.547 1 98.5 87 VAL B CA 1
ATOM 3512 C C . VAL B 1 87 ? 1.297 -28.938 -24.078 1 98.5 87 VAL B C 1
ATOM 3514 O O . VAL B 1 87 ? 0.886 -30.078 -24.234 1 98.5 87 VAL B O 1
ATOM 3517 N N . ALA B 1 88 ? 0.562 -28 -23.531 1 98.81 88 ALA B N 1
ATOM 3518 C CA . ALA B 1 88 ? -0.789 -28.297 -23.047 1 98.81 88 ALA B CA 1
ATOM 3519 C C . ALA B 1 88 ? -1.696 -28.703 -24.203 1 98.81 88 ALA B C 1
ATOM 3521 O O . ALA B 1 88 ? -2.508 -29.625 -24.062 1 98.81 88 ALA B O 1
ATOM 3522 N N . THR B 1 89 ? -1.559 -27.984 -25.281 1 98.75 89 THR B N 1
ATOM 3523 C CA . THR B 1 89 ? -2.344 -28.312 -26.453 1 98.75 89 THR B CA 1
ATOM 3524 C C . THR B 1 89 ? -2.07 -29.75 -26.906 1 98.75 89 THR B C 1
ATOM 3526 O O . THR B 1 89 ? -3.002 -30.516 -27.172 1 98.75 89 THR B O 1
ATOM 3529 N N . ASP B 1 90 ? -0.832 -30.109 -26.969 1 98.62 90 ASP B N 1
ATOM 3530 C CA . ASP B 1 90 ? -0.432 -31.453 -27.344 1 98.62 90 ASP B CA 1
ATOM 3531 C C . ASP B 1 90 ? -0.999 -32.5 -26.375 1 98.62 90 ASP B C 1
ATOM 3533 O O . ASP B 1 90 ? -1.576 -33.5 -26.812 1 98.62 90 ASP B O 1
ATOM 3537 N N . VAL B 1 91 ? -0.901 -32.25 -25.109 1 98.81 91 VAL B N 1
ATOM 3538 C CA . VAL B 1 91 ? -1.352 -33.188 -24.078 1 98.81 91 VAL B CA 1
ATOM 3539 C C . VAL B 1 91 ? -2.865 -33.344 -24.156 1 98.81 91 VAL B C 1
ATOM 3541 O O . VAL B 1 91 ? -3.371 -34.469 -24.109 1 98.81 91 VAL B O 1
ATOM 3544 N N . ILE B 1 92 ? -3.578 -32.281 -24.297 1 98.75 92 ILE B N 1
ATOM 3545 C CA . ILE B 1 92 ? -5.035 -32.312 -24.328 1 98.75 92 ILE B CA 1
ATOM 3546 C C . ILE B 1 92 ? -5.504 -33.062 -25.594 1 98.75 92 ILE B C 1
ATOM 3548 O O . ILE B 1 92 ? -6.422 -33.875 -25.531 1 98.75 92 ILE B O 1
ATOM 3552 N N . THR B 1 93 ? -4.848 -32.781 -26.688 1 98.38 93 THR B N 1
ATOM 3553 C CA . THR B 1 93 ? -5.262 -33.312 -27.969 1 98.38 93 THR B CA 1
ATOM 3554 C C . THR B 1 93 ? -4.941 -34.812 -28.062 1 98.38 93 THR B C 1
ATOM 3556 O O . THR B 1 93 ? -5.781 -35.594 -28.484 1 98.38 93 THR B O 1
ATOM 3559 N N . ASN B 1 94 ? -3.762 -35.188 -27.656 1 98 94 ASN B N 1
ATOM 3560 C CA . ASN B 1 94 ? -3.283 -36.531 -27.938 1 98 94 ASN B CA 1
ATOM 3561 C C . ASN B 1 94 ? -3.361 -37.438 -26.688 1 98 94 ASN B C 1
ATOM 3563 O O . ASN B 1 94 ? -3.512 -38.656 -26.797 1 98 94 ASN B O 1
ATOM 3567 N N . GLY B 1 95 ? -3.236 -36.844 -25.562 1 97.62 95 GLY B N 1
ATOM 3568 C CA . GLY B 1 95 ? -3.258 -37.594 -24.328 1 97.62 95 GLY B CA 1
ATOM 3569 C C . GLY B 1 95 ? -4.66 -37.812 -23.781 1 97.62 95 GLY B C 1
ATOM 3570 O O . GLY B 1 95 ? -4.879 -38.719 -22.969 1 97.62 95 GLY B O 1
ATOM 3571 N N . ASN B 1 96 ? -5.594 -37 -24.141 1 97.06 96 ASN B N 1
ATOM 3572 C CA . ASN B 1 96 ? -7 -37.062 -23.75 1 97.06 96 ASN B CA 1
ATOM 3573 C C . ASN B 1 96 ? -7.156 -37.188 -22.25 1 97.06 96 ASN B C 1
ATOM 3575 O O . ASN B 1 96 ? -7.848 -38.094 -21.766 1 97.06 96 ASN B O 1
ATOM 3579 N N . PRO B 1 97 ? -6.562 -36.312 -21.484 1 98.5 97 PRO B N 1
ATOM 3580 C CA . PRO B 1 97 ? -6.68 -36.344 -20.031 1 98.5 97 PRO B CA 1
ATOM 3581 C C . PRO B 1 97 ? -8.008 -35.812 -19.531 1 98.5 97 PRO B C 1
ATOM 3583 O O . PRO B 1 97 ? -8.688 -35.062 -20.25 1 98.5 97 PRO B O 1
ATOM 3586 N N . LYS B 1 98 ? -8.336 -36.156 -18.281 1 98.44 98 LYS B N 1
ATOM 3587 C CA . LYS B 1 98 ? -9.469 -35.531 -17.594 1 98.44 98 LYS B CA 1
ATOM 3588 C C . LYS B 1 98 ? -9.125 -34.125 -17.109 1 98.44 98 LYS B C 1
ATOM 3590 O O . LYS B 1 98 ? -10 -33.25 -17.031 1 98.44 98 LYS B O 1
ATOM 3595 N N . ALA B 1 99 ? -7.859 -33.906 -16.781 1 98.81 99 ALA B N 1
ATOM 3596 C CA . ALA B 1 99 ? -7.441 -32.594 -16.281 1 98.81 99 ALA B CA 1
ATOM 3597 C C . ALA B 1 99 ? -5.973 -32.312 -16.594 1 98.81 99 ALA B C 1
ATOM 3599 O O . ALA B 1 99 ? -5.18 -33.25 -16.719 1 98.81 99 ALA B O 1
ATOM 3600 N N . VAL B 1 100 ? -5.676 -31.078 -16.734 1 98.88 100 VAL B N 1
ATOM 3601 C CA . VAL B 1 100 ? -4.293 -30.609 -16.797 1 98.88 100 VAL B CA 1
ATOM 3602 C C . VAL B 1 100 ? -4.086 -29.484 -15.797 1 98.88 100 VAL B C 1
ATOM 3604 O O . VAL B 1 100 ? -4.965 -28.625 -15.625 1 98.88 100 VAL B O 1
ATOM 3607 N N . LEU B 1 101 ? -3.033 -29.531 -15.047 1 98.88 101 LEU B N 1
ATOM 3608 C CA . LEU B 1 101 ? -2.557 -28.422 -14.234 1 98.88 101 LEU B CA 1
ATOM 3609 C C . LEU B 1 101 ? -1.353 -27.75 -14.891 1 98.88 101 LEU B C 1
ATOM 3611 O O . LEU B 1 101 ? -0.308 -28.375 -15.07 1 98.88 101 LEU B O 1
ATOM 3615 N N . ILE B 1 102 ? -1.532 -26.547 -15.305 1 98.75 102 ILE B N 1
ATOM 3616 C CA . ILE B 1 102 ? -0.469 -25.797 -15.953 1 98.75 102 ILE B CA 1
ATOM 3617 C C . ILE B 1 102 ? 0.144 -24.812 -14.953 1 98.75 102 ILE B C 1
ATOM 3619 O O . ILE B 1 102 ? -0.57 -24.031 -14.328 1 98.75 102 ILE B O 1
ATOM 3623 N N . GLU B 1 103 ? 1.432 -24.844 -14.828 1 97.69 103 GLU B N 1
ATOM 3624 C CA . GLU B 1 103 ? 2.111 -23.922 -13.906 1 97.69 103 GLU B CA 1
ATOM 3625 C C . GLU B 1 103 ? 1.903 -22.469 -14.32 1 97.69 103 GLU B C 1
ATOM 3627 O O . GLU B 1 103 ? 1.576 -22.188 -15.469 1 97.69 103 GLU B O 1
ATOM 3632 N N . LYS B 1 104 ? 2.039 -21.625 -13.375 1 97.19 104 LYS B N 1
ATOM 3633 C CA . LYS B 1 104 ? 1.931 -20.188 -13.648 1 97.19 104 LYS B CA 1
ATOM 3634 C C . LYS B 1 104 ? 3.215 -19.641 -14.273 1 97.19 104 LYS B C 1
ATOM 3636 O O . LYS B 1 104 ? 4.301 -20.172 -14.031 1 97.19 104 LYS B O 1
ATOM 3641 N N . PRO B 1 105 ? 3.215 -18.625 -14.992 1 96.81 105 PRO B N 1
ATOM 3642 C CA . PRO B 1 105 ? 1.974 -18.062 -15.523 1 96.81 105 PRO B CA 1
ATOM 3643 C C . PRO B 1 105 ? 1.284 -19 -16.516 1 96.81 105 PRO B C 1
ATOM 3645 O O . PRO B 1 105 ? 1.953 -19.75 -17.234 1 96.81 105 PRO B O 1
ATOM 3648 N N . PHE B 1 106 ? -0.041 -18.906 -16.625 1 97.88 106 PHE B N 1
ATOM 3649 C CA . PHE B 1 106 ? -0.86 -19.781 -17.453 1 97.88 106 PHE B CA 1
ATOM 3650 C C . PHE B 1 106 ? -0.367 -19.781 -18.891 1 97.88 106 PHE B C 1
ATOM 3652 O O . PHE B 1 106 ? -0.282 -20.828 -19.531 1 97.88 106 PHE B O 1
ATOM 3659 N N . CYS B 1 107 ? -0.061 -18.688 -19.344 1 96.5 107 CYS B N 1
ATOM 3660 C CA . CYS B 1 107 ? 0.458 -18.406 -20.688 1 96.5 107 CYS B CA 1
ATOM 3661 C C . CYS B 1 107 ? 1.206 -17.078 -20.719 1 96.5 107 CYS B C 1
ATOM 3663 O O . CYS B 1 107 ? 1.217 -16.344 -19.734 1 96.5 107 CYS B O 1
ATOM 3665 N N . THR B 1 108 ? 1.9 -16.859 -21.828 1 92.56 108 THR B N 1
ATOM 3666 C CA . THR B 1 108 ? 2.623 -15.602 -21.984 1 92.56 108 THR B CA 1
ATOM 3667 C C . THR B 1 108 ? 1.918 -14.688 -22.984 1 92.56 108 THR B C 1
ATOM 3669 O O . THR B 1 108 ? 2.414 -13.609 -23.297 1 92.56 108 THR B O 1
ATOM 3672 N N . ASP B 1 109 ? 0.858 -15.156 -23.484 1 93.69 109 ASP B N 1
ATOM 3673 C CA . ASP B 1 109 ? -0.017 -14.438 -24.406 1 93.69 109 ASP B CA 1
ATOM 3674 C C . ASP B 1 109 ? -1.477 -14.836 -24.203 1 93.69 109 ASP B C 1
ATOM 3676 O O . ASP B 1 109 ? -1.849 -15.984 -24.422 1 93.69 109 ASP B O 1
ATOM 3680 N N . SER B 1 110 ? -2.301 -13.844 -23.828 1 96.56 110 SER B N 1
ATOM 3681 C CA . SER B 1 110 ? -3.666 -14.156 -23.422 1 96.56 110 SER B CA 1
ATOM 3682 C C . SER B 1 110 ? -4.48 -14.703 -24.594 1 96.56 110 SER B C 1
ATOM 3684 O O . SER B 1 110 ? -5.387 -15.516 -24.406 1 96.56 110 SER B O 1
ATOM 3686 N N . ARG B 1 111 ? -4.242 -14.344 -25.922 1 96.12 111 ARG B N 1
ATOM 3687 C CA . ARG B 1 111 ? -4.973 -14.844 -27.078 1 96.12 111 ARG B CA 1
ATOM 3688 C C . ARG B 1 111 ? -4.809 -16.344 -27.234 1 96.12 111 ARG B C 1
ATOM 3690 O O . ARG B 1 111 ? -5.789 -17.062 -27.453 1 96.12 111 ARG B O 1
ATOM 3697 N N . THR B 1 112 ? -3.549 -16.797 -27.031 1 97.5 112 THR B N 1
ATOM 3698 C CA . THR B 1 112 ? -3.301 -18.219 -27.156 1 97.5 112 THR B CA 1
ATOM 3699 C C . THR B 1 112 ? -3.889 -18.984 -25.969 1 97.5 112 THR B C 1
ATOM 3701 O O . THR B 1 112 ? -4.336 -20.125 -26.109 1 97.5 112 THR B O 1
ATOM 3704 N N . GLY B 1 113 ? -3.84 -18.375 -24.797 1 98 113 GLY B N 1
ATOM 3705 C CA . GLY B 1 113 ? -4.492 -18.969 -23.641 1 98 113 GLY B CA 1
ATOM 3706 C C . GLY B 1 113 ? -5.98 -19.188 -23.844 1 98 113 GLY B C 1
ATOM 3707 O O . GLY B 1 113 ? -6.52 -20.219 -23.453 1 98 113 GLY B O 1
ATOM 3708 N N . CYS B 1 114 ? -6.613 -18.234 -24.453 1 97.81 114 CYS B N 1
ATOM 3709 C CA . CYS B 1 114 ? -8.039 -18.344 -24.75 1 97.81 114 CYS B CA 1
ATOM 3710 C C . CYS B 1 114 ? -8.32 -19.531 -25.672 1 97.81 114 CYS B C 1
ATOM 3712 O O . CYS B 1 114 ? -9.266 -20.281 -25.438 1 97.81 114 CYS B O 1
ATOM 3714 N N . HIS B 1 115 ? -7.512 -19.703 -26.656 1 98.19 115 HIS B N 1
ATOM 3715 C CA . HIS B 1 115 ? -7.668 -20.812 -27.594 1 98.19 115 HIS B CA 1
ATOM 3716 C C . HIS B 1 115 ? -7.504 -22.156 -26.891 1 98.19 115 HIS B C 1
ATOM 3718 O O . HIS B 1 115 ? -8.227 -23.109 -27.188 1 98.19 115 HIS B O 1
ATOM 3724 N N . LEU B 1 116 ? -6.555 -22.172 -26 1 98.75 116 LEU B N 1
ATOM 3725 C CA . LEU B 1 116 ? -6.352 -23.406 -25.266 1 98.75 116 LEU B CA 1
ATOM 3726 C C . LEU B 1 116 ? -7.586 -23.766 -24.438 1 98.75 116 LEU B C 1
ATOM 3728 O O . LEU B 1 116 ? -7.969 -24.938 -24.359 1 98.75 116 LEU B O 1
ATOM 3732 N N . LEU B 1 117 ? -8.164 -22.781 -23.797 1 98.69 117 LEU B N 1
ATOM 3733 C CA . LEU B 1 117 ? -9.336 -23.031 -22.969 1 98.69 117 LEU B CA 1
ATOM 3734 C C . LEU B 1 117 ? -10.508 -23.516 -23.828 1 98.69 117 LEU B C 1
ATOM 3736 O O . LEU B 1 117 ? -11.305 -24.344 -23.391 1 98.69 117 LEU B O 1
ATOM 3740 N N . GLU B 1 118 ? -10.641 -22.984 -25.016 1 98.62 118 GLU B N 1
ATOM 3741 C CA . GLU B 1 118 ? -11.656 -23.453 -25.953 1 98.62 118 GLU B CA 1
ATOM 3742 C C . GLU B 1 118 ? -11.43 -24.922 -26.312 1 98.62 118 GLU B C 1
ATOM 3744 O O . GLU B 1 118 ? -12.367 -25.719 -26.312 1 98.62 118 GLU B O 1
ATOM 3749 N N . LEU B 1 119 ? -10.195 -25.219 -26.625 1 98.75 119 LEU B N 1
ATOM 3750 C CA . LEU B 1 119 ? -9.836 -26.594 -26.938 1 98.75 119 LEU B CA 1
ATOM 3751 C C . LEU B 1 119 ? -10.156 -27.516 -25.766 1 98.75 119 LEU B C 1
ATOM 3753 O O . LEU B 1 119 ? -10.727 -28.594 -25.953 1 98.75 119 LEU B O 1
ATOM 3757 N N . ALA B 1 120 ? -9.781 -27.125 -24.562 1 98.81 120 ALA B N 1
ATOM 3758 C CA . ALA B 1 120 ? -10.016 -27.938 -23.359 1 98.81 120 ALA B CA 1
ATOM 3759 C C . ALA B 1 120 ? -11.508 -28.203 -23.172 1 98.81 120 ALA B C 1
ATOM 3761 O O . ALA B 1 120 ? -11.898 -29.328 -22.812 1 98.81 120 ALA B O 1
ATOM 3762 N N . ARG B 1 121 ? -12.258 -27.156 -23.359 1 98.25 121 ARG B N 1
ATOM 3763 C CA . ARG B 1 121 ? -13.703 -27.312 -23.266 1 98.25 121 ARG B CA 1
ATOM 3764 C C . ARG B 1 121 ? -14.219 -28.328 -24.281 1 98.25 121 ARG B C 1
ATOM 3766 O O . ARG B 1 121 ? -15.031 -29.188 -23.953 1 98.25 121 ARG B O 1
ATOM 3773 N N . ALA B 1 122 ? -13.781 -28.266 -25.469 1 98.31 122 ALA B N 1
ATOM 3774 C CA . ALA B 1 122 ? -14.203 -29.156 -26.547 1 98.31 122 ALA B CA 1
ATOM 3775 C C . ALA B 1 122 ? -13.82 -30.609 -26.234 1 98.31 122 ALA B C 1
ATOM 3777 O O . ALA B 1 122 ? -14.523 -31.547 -26.609 1 98.31 122 ALA B O 1
ATOM 3778 N N . LYS B 1 123 ? -12.758 -30.766 -25.547 1 98.31 123 LYS B N 1
ATOM 3779 C CA . LYS B 1 123 ? -12.234 -32.094 -25.25 1 98.31 123 LYS B CA 1
ATOM 3780 C C . LYS B 1 123 ? -12.672 -32.562 -23.859 1 98.31 123 LYS B C 1
ATOM 3782 O O . LYS B 1 123 ? -12.242 -33.625 -23.406 1 98.31 123 LYS B O 1
ATOM 3787 N N . ALA B 1 124 ? -13.469 -31.734 -23.172 1 97.81 124 ALA B N 1
ATOM 3788 C CA . ALA B 1 124 ? -13.953 -32.031 -21.812 1 97.81 124 ALA B CA 1
ATOM 3789 C C . ALA B 1 124 ? -12.789 -32.25 -20.859 1 97.81 124 ALA B C 1
ATOM 3791 O O . ALA B 1 124 ? -12.828 -33.156 -20.016 1 97.81 124 ALA B O 1
ATOM 3792 N N . CYS B 1 125 ? -11.734 -31.484 -21.016 1 98.62 125 CYS B N 1
ATOM 3793 C CA . CYS B 1 125 ? -10.57 -31.5 -20.141 1 98.62 125 CYS B CA 1
ATOM 3794 C C . CYS B 1 125 ? -10.586 -30.312 -19.188 1 98.62 125 CYS B C 1
ATOM 3796 O O . CYS B 1 125 ? -10.664 -29.172 -19.625 1 98.62 125 CYS B O 1
ATOM 3798 N N . GLN B 1 126 ? -10.5 -30.547 -17.859 1 98.69 126 GLN B N 1
ATOM 3799 C CA . GLN B 1 126 ? -10.422 -29.469 -16.891 1 98.69 126 GLN B CA 1
ATOM 3800 C C . GLN B 1 126 ? -9.023 -28.844 -16.859 1 98.69 126 GLN B C 1
ATOM 3802 O O . GLN B 1 126 ? -8.023 -29.562 -16.891 1 98.69 126 GLN B O 1
ATOM 3807 N N . VAL B 1 127 ? -9.023 -27.547 -16.875 1 98.88 127 VAL B N 1
ATOM 3808 C CA . VAL B 1 127 ? -7.742 -26.844 -16.812 1 98.88 127 VAL B CA 1
ATOM 3809 C C . VAL B 1 127 ? -7.59 -26.172 -15.461 1 98.88 127 VAL B C 1
ATOM 3811 O O . VAL B 1 127 ? -8.445 -25.375 -15.055 1 98.88 127 VAL B O 1
ATOM 3814 N N . LEU B 1 128 ? -6.551 -26.547 -14.75 1 98.81 128 LEU B N 1
ATOM 3815 C CA . LEU B 1 128 ? -6.141 -25.891 -13.516 1 98.81 128 LEU B CA 1
ATOM 3816 C C . LEU B 1 128 ? -4.84 -25.125 -13.711 1 98.81 128 LEU B C 1
ATOM 3818 O O . LEU B 1 128 ? -4.043 -25.453 -14.586 1 98.81 128 LEU B O 1
ATOM 3822 N N . VAL B 1 129 ? -4.648 -24.062 -12.945 1 98.75 129 VAL B N 1
ATOM 3823 C CA . VAL B 1 129 ? -3.424 -23.281 -13.016 1 98.75 129 VAL B CA 1
ATOM 3824 C C . VAL B 1 129 ? -2.686 -23.344 -11.68 1 98.75 129 VAL B C 1
ATOM 3826 O O . VAL B 1 129 ? -3.309 -23.297 -10.617 1 98.75 129 VAL B O 1
ATOM 3829 N N . GLY B 1 130 ? -1.365 -23.422 -11.797 1 97.81 130 GLY B N 1
ATOM 3830 C CA . GLY B 1 130 ? -0.502 -23.672 -10.648 1 97.81 130 GLY B CA 1
ATOM 3831 C C . GLY B 1 130 ? -0.312 -22.453 -9.766 1 97.81 130 GLY B C 1
ATOM 3832 O O . GLY B 1 130 ? 0.817 -22.109 -9.406 1 97.81 130 GLY B O 1
ATOM 3833 N N . HIS B 1 131 ? -1.376 -21.766 -9.414 1 97.62 131 HIS B N 1
ATOM 3834 C CA . HIS B 1 131 ? -1.345 -20.75 -8.359 1 97.62 131 HIS B CA 1
ATOM 3835 C C . HIS B 1 131 ? -1.519 -21.375 -6.984 1 97.62 131 HIS B C 1
ATOM 3837 O O . HIS B 1 131 ? -2.596 -21.297 -6.391 1 97.62 131 HIS B O 1
ATOM 3843 N N . HIS B 1 132 ? -0.434 -21.875 -6.449 1 95.69 132 HIS B N 1
ATOM 3844 C CA . HIS B 1 132 ? -0.455 -22.688 -5.23 1 95.69 132 HIS B CA 1
ATOM 3845 C C . HIS B 1 132 ? -0.864 -21.844 -4.027 1 95.69 132 HIS B C 1
ATOM 3847 O O . HIS B 1 132 ? -1.368 -22.375 -3.035 1 95.69 132 HIS B O 1
ATOM 3853 N N . ARG B 1 133 ? -0.708 -20.453 -4.086 1 96.56 133 ARG B N 1
ATOM 3854 C CA . ARG B 1 133 ? -1.019 -19.594 -2.959 1 96.56 133 ARG B CA 1
ATOM 3855 C C . ARG B 1 133 ? -2.494 -19.688 -2.586 1 96.56 133 ARG B C 1
ATOM 3857 O O . ARG B 1 133 ? -2.863 -19.453 -1.432 1 96.56 133 ARG B O 1
ATOM 3864 N N . ARG B 1 134 ? -3.309 -20.047 -3.561 1 96.56 134 ARG B N 1
ATOM 3865 C CA . ARG B 1 134 ? -4.742 -20.156 -3.303 1 96.56 134 ARG B CA 1
ATOM 3866 C C . ARG B 1 134 ? -5.027 -21.266 -2.285 1 96.56 134 ARG B C 1
ATOM 3868 O O . ARG B 1 134 ? -6.105 -21.297 -1.687 1 96.56 134 ARG B O 1
ATOM 3875 N N . PHE B 1 135 ? -4.094 -22.094 -2.121 1 96.38 135 PHE B N 1
ATOM 3876 C CA . PHE B 1 135 ? -4.301 -23.25 -1.242 1 96.38 135 PHE B CA 1
ATOM 3877 C C . PHE B 1 135 ? -3.67 -23 0.123 1 96.38 135 PHE B C 1
ATOM 3879 O O . PHE B 1 135 ? -3.676 -23.875 0.984 1 96.38 135 PHE B O 1
ATOM 3886 N N . HIS B 1 136 ? -3.045 -21.844 0.299 1 96.94 136 HIS B N 1
ATOM 3887 C CA . HIS B 1 136 ? -2.51 -21.531 1.62 1 96.94 136 HIS B CA 1
ATOM 3888 C C . HIS B 1 136 ? -3.621 -21.453 2.662 1 96.94 136 HIS B C 1
ATOM 3890 O O . HIS B 1 136 ? -4.645 -20.797 2.441 1 96.94 136 HIS B O 1
ATOM 3896 N N . PRO B 1 137 ? -3.475 -22.062 3.787 1 96.81 137 PRO B N 1
ATOM 3897 C CA . PRO B 1 137 ? -4.543 -22.125 4.785 1 96.81 137 PRO B CA 1
ATOM 3898 C C . PRO B 1 137 ? -5.043 -20.75 5.207 1 96.81 137 PRO B C 1
ATOM 3900 O O . PRO B 1 137 ? -6.23 -20.578 5.484 1 96.81 137 PRO B O 1
ATOM 3903 N N . SER B 1 138 ? -4.184 -19.781 5.219 1 96.81 138 SER B N 1
ATOM 3904 C CA . SER B 1 138 ? -4.598 -18.438 5.594 1 96.81 138 SER B CA 1
ATOM 3905 C C . SER B 1 138 ? -5.598 -17.875 4.594 1 96.81 138 SER B C 1
ATOM 3907 O O . SER B 1 138 ? -6.48 -17.094 4.965 1 96.81 138 SER B O 1
ATOM 3909 N N . LEU B 1 139 ? -5.449 -18.172 3.314 1 96.94 139 LEU B N 1
ATOM 3910 C CA . LEU B 1 139 ? -6.363 -17.656 2.303 1 96.94 139 LEU B CA 1
ATOM 3911 C C . LEU B 1 139 ? -7.719 -18.344 2.389 1 96.94 139 LEU B C 1
ATOM 3913 O O . LEU B 1 139 ? -8.75 -17.734 2.115 1 96.94 139 LEU B O 1
ATOM 3917 N N . GLU B 1 140 ? -7.68 -19.625 2.754 1 95.06 140 GLU B N 1
ATOM 3918 C CA . GLU B 1 140 ? -8.945 -20.297 3.016 1 95.06 140 GLU B CA 1
ATOM 3919 C C . GLU B 1 140 ? -9.695 -19.641 4.164 1 95.06 140 GLU B C 1
ATOM 3921 O O . GLU B 1 140 ? -10.898 -19.375 4.059 1 95.06 140 GLU B O 1
ATOM 3926 N N . ALA B 1 141 ? -8.992 -19.391 5.223 1 97.38 141 ALA B N 1
ATOM 3927 C CA . ALA B 1 141 ? -9.586 -18.719 6.375 1 97.38 141 ALA B CA 1
ATOM 3928 C C . ALA B 1 141 ? -10.102 -17.328 5.992 1 97.38 141 ALA B C 1
ATOM 3930 O O . ALA B 1 141 ? -11.156 -16.906 6.457 1 97.38 141 ALA B O 1
ATOM 3931 N N . ALA B 1 142 ? -9.336 -16.625 5.199 1 97.62 142 ALA B N 1
ATOM 3932 C CA . ALA B 1 142 ? -9.734 -15.312 4.715 1 97.62 142 ALA B CA 1
ATOM 3933 C C . ALA B 1 142 ? -11.055 -15.383 3.945 1 97.62 142 ALA B C 1
ATOM 3935 O O . ALA B 1 142 ? -11.961 -14.578 4.176 1 97.62 142 ALA B O 1
ATOM 3936 N N . ARG B 1 143 ? -11.172 -16.328 3.031 1 96 143 ARG B N 1
ATOM 3937 C CA . ARG B 1 143 ? -12.383 -16.5 2.238 1 96 143 ARG B CA 1
ATOM 3938 C C . ARG B 1 143 ? -13.586 -16.781 3.131 1 96 143 ARG B C 1
ATOM 3940 O O . ARG B 1 143 ? -14.664 -16.234 2.92 1 96 143 ARG B O 1
ATOM 3947 N N . ASP B 1 144 ? -13.352 -17.625 4.145 1 96.81 144 ASP B N 1
ATOM 3948 C CA . ASP B 1 144 ? -14.422 -17.938 5.094 1 96.81 144 ASP B CA 1
ATOM 3949 C C . ASP B 1 144 ? -14.891 -16.672 5.812 1 96.81 144 ASP B C 1
ATOM 3951 O O . ASP B 1 144 ? -16.094 -16.438 5.945 1 96.81 144 ASP B O 1
ATOM 3955 N N . ALA B 1 145 ? -13.977 -15.875 6.254 1 98.06 145 ALA B N 1
ATOM 3956 C CA . ALA B 1 145 ? -14.305 -14.641 6.961 1 98.06 145 ALA B CA 1
ATOM 3957 C C . ALA B 1 145 ? -15.086 -13.688 6.062 1 98.06 145 ALA B C 1
ATOM 3959 O O . ALA B 1 145 ? -16.047 -13.047 6.508 1 98.06 145 ALA B O 1
ATOM 3960 N N . ILE B 1 146 ? -14.68 -13.57 4.82 1 98 146 ILE B N 1
ATOM 3961 C CA . ILE B 1 146 ? -15.328 -12.695 3.85 1 98 146 ILE B CA 1
ATOM 3962 C C . ILE B 1 146 ? -16.734 -13.203 3.562 1 98 146 ILE B C 1
ATOM 3964 O O . ILE B 1 146 ? -17.703 -12.43 3.574 1 98 146 ILE B O 1
ATOM 3968 N N . ASP B 1 147 ? -16.875 -14.5 3.35 1 97.19 147 ASP B N 1
ATOM 3969 C CA . ASP B 1 147 ? -18.172 -15.109 3.055 1 97.19 147 ASP B CA 1
ATOM 3970 C C . ASP B 1 147 ? -19.109 -14.984 4.242 1 97.19 147 ASP B C 1
ATOM 3972 O O . ASP B 1 147 ? -20.328 -14.867 4.062 1 97.19 147 ASP B O 1
ATOM 3976 N N . ASP B 1 148 ? -18.531 -14.992 5.434 1 97.75 148 ASP B N 1
ATOM 3977 C CA . ASP B 1 148 ? -19.312 -14.852 6.656 1 97.75 148 ASP B CA 1
ATOM 3978 C C . ASP B 1 148 ? -19.719 -13.398 6.887 1 97.75 148 ASP B C 1
ATOM 3980 O O . ASP B 1 148 ? -20.406 -13.086 7.852 1 97.75 148 ASP B O 1
ATOM 3984 N N . GLY B 1 149 ? -19.234 -12.516 6.078 1 97.94 149 GLY B N 1
ATOM 3985 C CA . GLY B 1 149 ? -19.625 -11.117 6.133 1 97.94 149 GLY B CA 1
ATOM 3986 C C . GLY B 1 149 ? -18.828 -10.305 7.133 1 97.94 149 GLY B C 1
ATOM 3987 O O . GLY B 1 149 ? -19.219 -9.188 7.48 1 97.94 149 GLY B O 1
ATOM 3988 N N . LYS B 1 150 ? -17.734 -10.867 7.594 1 98 150 LYS B N 1
ATOM 3989 C CA . LYS B 1 150 ? -16.969 -10.211 8.656 1 98 150 LYS B CA 1
ATOM 3990 C C . LYS B 1 150 ? -16.375 -8.891 8.172 1 98 150 LYS B C 1
ATOM 3992 O O . LYS B 1 150 ? -16.141 -7.98 8.969 1 98 150 LYS B O 1
ATOM 3997 N N . LEU B 1 151 ? -16.156 -8.711 6.902 1 98.38 151 LEU B N 1
ATOM 3998 C CA . LEU B 1 151 ? -15.547 -7.5 6.367 1 98.38 151 LEU B CA 1
ATOM 3999 C C . LEU B 1 151 ? -16.609 -6.516 5.887 1 98.38 151 LEU B C 1
ATOM 4001 O O . LEU B 1 151 ? -16.297 -5.359 5.586 1 98.38 151 LEU B O 1
ATOM 4005 N N . GLY B 1 152 ? -17.891 -6.945 5.832 1 98.12 152 GLY B N 1
ATOM 4006 C CA . GLY B 1 152 ? -18.844 -6.141 5.09 1 98.12 152 GLY B CA 1
ATOM 4007 C C . GLY B 1 152 ? -18.547 -6.07 3.607 1 98.12 152 GLY B C 1
ATOM 4008 O O . GLY B 1 152 ? -18.266 -7.09 2.975 1 98.12 152 GLY B O 1
ATOM 4009 N N . GLN B 1 153 ? -18.688 -4.941 3.037 1 97.88 153 GLN B N 1
ATOM 4010 C CA . GLN B 1 153 ? -18.406 -4.754 1.62 1 97.88 153 GLN B CA 1
ATOM 4011 C C . GLN B 1 153 ? -16.953 -4.336 1.406 1 97.88 153 GLN B C 1
ATOM 4013 O O . GLN B 1 153 ? -16.531 -3.279 1.875 1 97.88 153 GLN B O 1
ATOM 4018 N N . ILE B 1 154 ? -16.219 -5.172 0.687 1 98.69 154 ILE B N 1
ATOM 4019 C CA . ILE B 1 154 ? -14.844 -4.816 0.355 1 98.69 154 ILE B CA 1
ATOM 4020 C C . ILE B 1 154 ? -14.828 -3.529 -0.464 1 98.69 154 ILE B C 1
ATOM 4022 O O . ILE B 1 154 ? -15.57 -3.398 -1.44 1 98.69 154 ILE B O 1
ATOM 4026 N N . THR B 1 155 ? -14 -2.566 -0.055 1 98.75 155 THR B N 1
ATOM 4027 C CA . THR B 1 155 ? -14.008 -1.234 -0.649 1 98.75 155 THR B CA 1
ATOM 4028 C C . THR B 1 155 ? -12.688 -0.95 -1.355 1 98.75 155 THR B C 1
ATOM 4030 O O . THR B 1 155 ? -12.664 -0.343 -2.428 1 98.75 155 THR B O 1
ATOM 4033 N N . ALA B 1 156 ? -11.617 -1.367 -0.775 1 98.88 156 ALA B N 1
ATOM 4034 C CA . ALA B 1 156 ? -10.281 -1.116 -1.314 1 98.88 156 ALA B CA 1
ATOM 4035 C C . ALA B 1 156 ? -9.297 -2.193 -0.867 1 98.88 156 ALA B C 1
ATOM 4037 O O . ALA B 1 156 ? -9.578 -2.945 0.07 1 98.88 156 ALA B O 1
ATOM 4038 N N . ILE B 1 157 ? -8.188 -2.312 -1.593 1 98.88 157 ILE B N 1
ATOM 4039 C CA . ILE B 1 157 ? -7.109 -3.23 -1.237 1 98.88 157 ILE B CA 1
ATOM 4040 C C . ILE B 1 157 ? -5.762 -2.568 -1.496 1 98.88 157 ILE B C 1
ATOM 4042 O O . ILE B 1 157 ? -5.633 -1.734 -2.396 1 98.88 157 ILE B O 1
ATOM 4046 N N . THR B 1 158 ? -4.773 -2.846 -0.697 1 98.88 158 THR B N 1
ATOM 4047 C CA . THR B 1 158 ? -3.387 -2.504 -0.99 1 98.88 158 THR B CA 1
ATOM 4048 C C . THR B 1 158 ? -2.48 -3.717 -0.799 1 98.88 158 THR B C 1
ATOM 4050 O O . THR B 1 158 ? -2.758 -4.582 0.036 1 98.88 158 THR B O 1
ATOM 4053 N N . GLY B 1 159 ? -1.477 -3.82 -1.649 1 98.81 159 GLY B N 1
ATOM 4054 C CA . GLY B 1 159 ? -0.576 -4.957 -1.551 1 98.81 159 GLY B CA 1
ATOM 4055 C C . GLY B 1 159 ? 0.855 -4.617 -1.922 1 98.81 159 GLY B C 1
ATOM 4056 O O . GLY B 1 159 ? 1.122 -3.551 -2.479 1 98.81 159 GLY B O 1
ATOM 4057 N N . THR B 1 160 ? 1.752 -5.523 -1.523 1 98.88 160 THR B N 1
ATOM 4058 C CA . THR B 1 160 ? 3.164 -5.422 -1.875 1 98.88 160 THR B CA 1
ATOM 4059 C C . THR B 1 160 ? 3.746 -6.801 -2.174 1 98.88 160 THR B C 1
ATOM 4061 O O . THR B 1 160 ? 3.324 -7.801 -1.586 1 98.88 160 THR B O 1
ATOM 4064 N N . TRP B 1 161 ? 4.578 -6.828 -3.041 1 98.88 161 TRP B N 1
ATOM 4065 C CA . TRP B 1 161 ? 5.602 -7.859 -3.174 1 98.88 161 TRP B CA 1
ATOM 4066 C C . TRP B 1 161 ? 6.977 -7.238 -3.412 1 98.88 161 TRP B C 1
ATOM 4068 O O . TRP B 1 161 ? 7.262 -6.758 -4.512 1 98.88 161 TRP B O 1
ATOM 4078 N N . THR B 1 162 ? 7.773 -7.254 -2.389 1 98.81 162 THR B N 1
ATOM 4079 C CA . THR B 1 162 ? 9.086 -6.629 -2.449 1 98.81 162 THR B CA 1
ATOM 4080 C C . THR B 1 162 ? 10.156 -7.559 -1.893 1 98.81 162 THR B C 1
ATOM 4082 O O . THR B 1 162 ? 9.93 -8.266 -0.908 1 98.81 162 THR B O 1
ATOM 4085 N N . ALA B 1 163 ? 11.25 -7.605 -2.555 1 98.31 163 ALA B N 1
ATOM 4086 C CA . ALA B 1 163 ? 12.406 -8.414 -2.186 1 98.31 163 ALA B CA 1
ATOM 4087 C C . ALA B 1 163 ? 13.68 -7.883 -2.846 1 98.31 163 ALA B C 1
ATOM 4089 O O . ALA B 1 163 ? 13.617 -7.02 -3.721 1 98.31 163 ALA B O 1
ATOM 4090 N N . ARG B 1 164 ? 14.766 -8.414 -2.377 1 97.75 164 ARG B N 1
ATOM 4091 C CA . ARG B 1 164 ? 16.047 -8.172 -3.027 1 97.75 164 ARG B CA 1
ATOM 4092 C C . ARG B 1 164 ? 16.609 -9.453 -3.627 1 97.75 164 ARG B C 1
ATOM 4094 O O . ARG B 1 164 ? 17.234 -10.258 -2.922 1 97.75 164 ARG B O 1
ATOM 4101 N N . LYS B 1 165 ? 16.438 -9.586 -4.926 1 96.44 165 LYS B N 1
ATOM 4102 C CA . LYS B 1 165 ? 17.125 -10.664 -5.613 1 96.44 165 LYS B CA 1
ATOM 4103 C C . LYS B 1 165 ? 18.578 -10.281 -5.922 1 96.44 165 LYS B C 1
ATOM 4105 O O . LYS B 1 165 ? 18.828 -9.227 -6.5 1 96.44 165 LYS B O 1
ATOM 4110 N N . PRO B 1 166 ? 19.516 -11.086 -5.516 1 94.31 166 PRO B N 1
ATOM 4111 C CA . PRO B 1 166 ? 20.922 -10.711 -5.699 1 94.31 166 PRO B CA 1
ATOM 4112 C C . PRO B 1 166 ? 21.344 -10.742 -7.164 1 94.31 166 PRO B C 1
ATOM 4114 O O . PRO B 1 166 ? 20.641 -11.305 -8.008 1 94.31 166 PRO B O 1
ATOM 4117 N N . ASP B 1 167 ? 22.5 -10.172 -7.426 1 91.06 167 ASP B N 1
ATOM 4118 C CA . ASP B 1 167 ? 23.031 -10.086 -8.781 1 91.06 167 ASP B CA 1
ATOM 4119 C C . ASP B 1 167 ? 23.234 -11.477 -9.375 1 91.06 167 ASP B C 1
ATOM 4121 O O . ASP B 1 167 ? 23.016 -11.688 -10.57 1 91.06 167 ASP B O 1
ATOM 4125 N N . GLY B 1 168 ? 23.625 -12.383 -8.555 1 91.12 168 GLY B N 1
ATOM 4126 C CA . GLY B 1 168 ? 23.844 -13.75 -9.008 1 91.12 168 GLY B CA 1
ATOM 4127 C C . GLY B 1 168 ? 22.594 -14.406 -9.547 1 91.12 168 GLY B C 1
ATOM 4128 O O . GLY B 1 168 ? 22.672 -15.273 -10.43 1 91.12 168 GLY B O 1
ATOM 4129 N N . TYR B 1 169 ? 21.484 -14 -9.055 1 91.62 169 TYR B N 1
ATOM 4130 C CA . TYR B 1 169 ? 20.203 -14.484 -9.547 1 91.62 169 TYR B CA 1
ATOM 4131 C C . TYR B 1 169 ? 20.031 -14.164 -11.031 1 91.62 169 TYR B C 1
ATOM 4133 O O . TYR B 1 169 ? 19.562 -15.008 -11.805 1 91.62 169 TYR B O 1
ATOM 4141 N N . TYR B 1 170 ? 20.453 -13.07 -11.469 1 89.94 170 TYR B N 1
ATOM 4142 C CA . TYR B 1 170 ? 20.25 -12.594 -12.828 1 89.94 170 TYR B CA 1
ATOM 4143 C C . TYR B 1 170 ? 21.375 -13.062 -13.742 1 89.94 170 TYR B C 1
ATOM 4145 O O . TYR B 1 170 ? 21.172 -13.289 -14.938 1 89.94 170 TYR B O 1
ATOM 4153 N N . SER B 1 171 ? 22.547 -13.234 -13.148 1 87.81 171 SER B N 1
ATOM 4154 C CA . SER B 1 171 ? 23.672 -13.719 -13.953 1 87.81 171 SER B CA 1
ATOM 4155 C C . SER B 1 171 ? 23.516 -15.203 -14.266 1 87.81 171 SER B C 1
ATOM 4157 O O . SER B 1 171 ? 24.062 -15.688 -15.266 1 87.81 171 SER B O 1
ATOM 4159 N N . PHE B 1 172 ? 22.766 -15.859 -13.43 1 85 172 PHE B N 1
ATOM 4160 C CA . PHE B 1 172 ? 22.547 -17.297 -13.602 1 85 172 PHE B CA 1
ATOM 4161 C C . PHE B 1 172 ? 21.656 -17.562 -14.805 1 85 172 PHE B C 1
ATOM 4163 O O . PHE B 1 172 ? 21.781 -18.594 -15.469 1 85 172 PHE B O 1
ATOM 4170 N N . ALA B 1 173 ? 20.766 -16.688 -15.078 1 86.06 173 ALA B N 1
ATOM 4171 C CA . ALA B 1 173 ? 19.812 -16.875 -16.172 1 86.06 173 ALA B CA 1
ATOM 4172 C C . ALA B 1 173 ? 19.391 -15.539 -16.766 1 86.06 173 ALA B C 1
ATOM 4174 O O . ALA B 1 173 ? 18.547 -14.828 -16.203 1 86.06 173 ALA B O 1
ATOM 4175 N N . ASP B 1 174 ? 19.781 -15.305 -17.969 1 82.75 174 ASP B N 1
ATOM 4176 C CA . ASP B 1 174 ? 19.609 -14.008 -18.609 1 82.75 174 ASP B CA 1
ATOM 4177 C C . ASP B 1 174 ? 18.141 -13.711 -18.859 1 82.75 174 ASP B C 1
ATOM 4179 O O . ASP B 1 174 ? 17.719 -12.547 -18.859 1 82.75 174 ASP B O 1
ATOM 4183 N N . TRP B 1 175 ? 17.391 -14.789 -19.047 1 84.75 175 TRP B N 1
ATOM 4184 C CA . TRP B 1 175 ? 15.977 -14.602 -19.391 1 84.75 175 TRP B CA 1
ATOM 4185 C C . TRP B 1 175 ? 15.258 -13.852 -18.266 1 84.75 175 TRP B C 1
ATOM 4187 O O . TRP B 1 175 ? 14.242 -13.188 -18.516 1 84.75 175 TRP B O 1
ATOM 4197 N N . ARG B 1 176 ? 15.836 -13.836 -17.062 1 89.69 176 ARG B N 1
ATOM 4198 C CA . ARG B 1 176 ? 15.211 -13.211 -15.898 1 89.69 176 ARG B CA 1
ATOM 4199 C C . ARG B 1 176 ? 15.211 -11.695 -16.031 1 89.69 176 ARG B C 1
ATOM 4201 O O . ARG B 1 176 ? 14.398 -11.016 -15.406 1 89.69 176 ARG B O 1
ATOM 4208 N N . SER B 1 177 ? 16.125 -11.172 -16.891 1 91.88 177 SER B N 1
ATOM 4209 C CA . SER B 1 177 ? 16.234 -9.727 -17.094 1 91.88 177 SER B CA 1
ATOM 4210 C C . SER B 1 177 ? 15.672 -9.305 -18.438 1 91.88 177 SER B C 1
ATOM 4212 O O . SER B 1 177 ? 15.695 -8.125 -18.797 1 91.88 177 SER B O 1
ATOM 4214 N N . SER B 1 178 ? 15.141 -10.289 -19.172 1 91.38 178 SER B N 1
ATOM 4215 C CA . SER B 1 178 ? 14.703 -10.031 -20.547 1 91.38 178 SER B CA 1
ATOM 4216 C C . SER B 1 178 ? 13.188 -10.016 -20.656 1 91.38 178 SER B C 1
ATOM 4218 O O . SER B 1 178 ? 12.523 -11 -20.297 1 91.38 178 SER B O 1
ATOM 4220 N N . ARG B 1 179 ? 12.656 -8.938 -21.219 1 91.5 179 ARG B N 1
ATOM 4221 C CA . ARG B 1 179 ? 11.211 -8.812 -21.391 1 91.5 179 ARG B CA 1
ATOM 4222 C C . ARG B 1 179 ? 10.688 -9.836 -22.391 1 91.5 179 ARG B C 1
ATOM 4224 O O . ARG B 1 179 ? 9.703 -10.523 -22.141 1 91.5 179 ARG B O 1
ATOM 4231 N N . SER B 1 180 ? 11.414 -9.961 -23.453 1 88.25 180 SER B N 1
ATOM 4232 C CA . SER B 1 180 ? 10.992 -10.852 -24.531 1 88.25 180 SER B CA 1
ATOM 4233 C C . SER B 1 180 ? 11.031 -12.312 -24.094 1 88.25 180 SER B C 1
ATOM 4235 O O . SER B 1 180 ? 10.32 -13.156 -24.641 1 88.25 180 SER B O 1
ATOM 4237 N N . ALA B 1 181 ? 11.812 -12.516 -23.031 1 87.31 181 ALA B N 1
ATOM 4238 C CA . ALA B 1 181 ? 11.945 -13.891 -22.547 1 87.31 181 ALA B CA 1
ATOM 4239 C C . ALA B 1 181 ? 11.023 -14.141 -21.359 1 87.31 181 ALA B C 1
ATOM 4241 O O . ALA B 1 181 ? 11.039 -15.227 -20.766 1 87.31 181 ALA B O 1
ATOM 4242 N N . GLY B 1 182 ? 10.234 -13.156 -21 1 86.62 182 GLY B N 1
ATOM 4243 C CA . GLY B 1 182 ? 9.234 -13.344 -19.953 1 86.62 182 GLY B CA 1
ATOM 4244 C C . GLY B 1 182 ? 9.766 -13.055 -18.562 1 86.62 182 GLY B C 1
ATOM 4245 O O . GLY B 1 182 ? 9.188 -13.492 -17.578 1 86.62 182 GLY B O 1
ATOM 4246 N N . GLY B 1 183 ? 10.852 -12.375 -18.547 1 91.06 183 GLY B N 1
ATOM 4247 C CA . GLY B 1 183 ? 11.438 -12.055 -17.25 1 91.06 183 GLY B CA 1
ATOM 4248 C C . GLY B 1 183 ? 10.773 -10.875 -16.562 1 91.06 183 GLY B C 1
ATOM 4249 O O . GLY B 1 183 ? 9.797 -10.32 -17.078 1 91.06 183 GLY B O 1
ATOM 4250 N N . GLY B 1 184 ? 11.266 -10.641 -15.281 1 94.38 184 GLY B N 1
ATOM 4251 C CA . GLY B 1 184 ? 10.789 -9.484 -14.531 1 94.38 184 GLY B CA 1
ATOM 4252 C C . GLY B 1 184 ? 9.828 -9.852 -13.422 1 94.38 184 GLY B C 1
ATOM 4253 O O . GLY B 1 184 ? 9.203 -10.914 -13.453 1 94.38 184 GLY B O 1
ATOM 4254 N N . PRO B 1 185 ? 9.68 -8.938 -12.531 1 97.25 185 PRO B N 1
ATOM 4255 C CA . PRO B 1 185 ? 8.875 -9.25 -11.352 1 97.25 185 PRO B CA 1
ATOM 4256 C C . PRO B 1 185 ? 7.375 -9.289 -11.656 1 97.25 185 PRO B C 1
ATOM 4258 O O . PRO B 1 185 ? 6.605 -9.875 -10.891 1 97.25 185 PRO B O 1
ATOM 4261 N N . VAL B 1 186 ? 6.91 -8.688 -12.727 1 97.69 186 VAL B N 1
ATOM 4262 C CA . VAL B 1 186 ? 5.488 -8.68 -13.062 1 97.69 186 VAL B CA 1
ATOM 4263 C C . VAL B 1 186 ? 5.035 -10.094 -13.406 1 97.69 186 VAL B C 1
ATOM 4265 O O . VAL B 1 186 ? 4.09 -10.617 -12.812 1 97.69 186 VAL B O 1
ATOM 4268 N N . TRP B 1 187 ? 5.801 -10.789 -14.227 1 95.69 187 TRP B N 1
ATOM 4269 C CA . TRP B 1 187 ? 5.434 -12.125 -14.688 1 95.69 187 TRP B CA 1
ATOM 4270 C C . TRP B 1 187 ? 5.812 -13.18 -13.656 1 95.69 187 TRP B C 1
ATOM 4272 O O . TRP B 1 187 ? 5.109 -14.18 -13.492 1 95.69 187 TRP B O 1
ATOM 4282 N N . THR B 1 188 ? 6.902 -12.938 -12.977 1 94.69 188 THR B N 1
ATOM 4283 C CA . THR B 1 188 ? 7.465 -13.969 -12.109 1 94.69 188 THR B CA 1
ATOM 4284 C C . THR B 1 188 ? 6.797 -13.938 -10.734 1 94.69 188 THR B C 1
ATOM 4286 O O . THR B 1 188 ? 6.582 -14.992 -10.125 1 94.69 188 THR B O 1
ATOM 4289 N N . ASN B 1 189 ? 6.457 -12.766 -10.289 1 96.75 189 ASN B N 1
ATOM 4290 C CA . ASN B 1 189 ? 6.008 -12.648 -8.906 1 96.75 189 ASN B CA 1
ATOM 4291 C C . ASN B 1 189 ? 4.602 -12.055 -8.82 1 96.75 189 ASN B C 1
ATOM 4293 O O . ASN B 1 189 ? 3.697 -12.68 -8.258 1 96.75 189 ASN B O 1
ATOM 4297 N N . PHE B 1 190 ? 4.387 -10.969 -9.492 1 98.38 190 PHE B N 1
ATOM 4298 C CA . PHE B 1 190 ? 3.141 -10.219 -9.367 1 98.38 190 PHE B CA 1
ATOM 4299 C C . PHE B 1 190 ? 1.958 -11.055 -9.852 1 98.38 190 PHE B C 1
ATOM 4301 O O . PHE B 1 190 ? 0.853 -10.938 -9.32 1 98.38 190 PHE B O 1
ATOM 4308 N N . VAL B 1 191 ? 2.135 -11.898 -10.766 1 98.31 191 VAL B N 1
ATOM 4309 C CA . VAL B 1 191 ? 1.072 -12.711 -11.344 1 98.31 191 VAL B CA 1
ATOM 4310 C C . VAL B 1 191 ? 0.399 -13.547 -10.258 1 98.31 191 VAL B C 1
ATOM 4312 O O . VAL B 1 191 ? -0.813 -13.766 -10.297 1 98.31 191 VAL B O 1
ATOM 4315 N N . HIS B 1 192 ? 1.158 -13.984 -9.219 1 97.94 192 HIS B N 1
ATOM 4316 C CA . HIS B 1 192 ? 0.582 -14.68 -8.078 1 97.94 192 HIS B CA 1
ATOM 4317 C C . HIS B 1 192 ? -0.336 -13.766 -7.277 1 97.94 192 HIS B C 1
ATOM 4319 O O . HIS B 1 192 ? -1.409 -14.18 -6.836 1 97.94 192 HIS B O 1
ATOM 4325 N N . ASP B 1 193 ? 0.105 -12.594 -7.125 1 98.56 193 ASP B N 1
ATOM 4326 C CA . ASP B 1 193 ? -0.599 -11.641 -6.273 1 98.56 193 ASP B CA 1
ATOM 4327 C C . ASP B 1 193 ? -1.935 -11.234 -6.891 1 98.56 193 ASP B C 1
ATOM 4329 O O . ASP B 1 193 ? -2.943 -11.133 -6.191 1 98.56 193 ASP B O 1
ATOM 4333 N N . ILE B 1 194 ? -1.9 -11.016 -8.188 1 98.38 194 ILE B N 1
ATOM 4334 C CA . ILE B 1 194 ? -3.148 -10.633 -8.844 1 98.38 194 ILE B CA 1
ATOM 4335 C C . ILE B 1 194 ? -4.156 -11.773 -8.742 1 98.38 194 ILE B C 1
ATOM 4337 O O . ILE B 1 194 ? -5.352 -11.539 -8.555 1 98.38 194 ILE B O 1
ATOM 4341 N N . ASP B 1 195 ? -3.68 -13.008 -8.914 1 98.56 195 ASP B N 1
ATOM 4342 C CA . ASP B 1 195 ? -4.578 -14.148 -8.75 1 98.56 195 ASP B CA 1
ATOM 4343 C C . ASP B 1 195 ? -5.199 -14.156 -7.355 1 98.56 195 ASP B C 1
ATOM 4345 O O . ASP B 1 195 ? -6.414 -14.328 -7.211 1 98.56 195 ASP B O 1
ATOM 4349 N N . VAL B 1 196 ? -4.395 -13.938 -6.34 1 98.38 196 VAL B N 1
ATOM 4350 C CA . VAL B 1 196 ? -4.871 -13.906 -4.961 1 98.38 196 VAL B CA 1
ATOM 4351 C C . VAL B 1 196 ? -5.875 -12.773 -4.781 1 98.38 196 VAL B C 1
ATOM 4353 O O . VAL B 1 196 ? -6.918 -12.953 -4.148 1 98.38 196 VAL B O 1
ATOM 4356 N N . LEU B 1 197 ? -5.566 -11.648 -5.344 1 98.19 197 LEU B N 1
ATOM 4357 C CA . LEU B 1 197 ? -6.441 -10.492 -5.191 1 98.19 197 LEU B CA 1
ATOM 4358 C C . LEU B 1 197 ? -7.781 -10.734 -5.879 1 98.19 197 LEU B C 1
ATOM 4360 O O . LEU B 1 197 ? -8.836 -10.359 -5.348 1 98.19 197 LEU B O 1
ATOM 4364 N N . HIS B 1 198 ? -7.758 -11.367 -7.102 1 98.38 198 HIS B N 1
ATOM 4365 C CA . HIS B 1 198 ? -8.992 -11.766 -7.762 1 98.38 198 HIS B CA 1
ATOM 4366 C C . HIS B 1 198 ? -9.805 -12.711 -6.875 1 98.38 198 HIS B C 1
ATOM 4368 O O . HIS B 1 198 ? -11.023 -12.547 -6.742 1 98.38 198 HIS B O 1
ATOM 4374 N N . TYR B 1 199 ? -9.109 -13.633 -6.262 1 97.81 199 TYR B N 1
ATOM 4375 C CA . TYR B 1 199 ? -9.742 -14.641 -5.414 1 97.81 199 TYR B CA 1
ATOM 4376 C C . TYR B 1 199 ? -10.391 -13.992 -4.199 1 97.81 199 TYR B C 1
ATOM 4378 O O . TYR B 1 199 ? -11.539 -14.289 -3.871 1 97.81 199 TYR B O 1
ATOM 4386 N N . ILE B 1 200 ? -9.703 -13.062 -3.607 1 96.75 200 ILE B N 1
ATOM 4387 C CA . ILE B 1 200 ? -10.148 -12.414 -2.377 1 96.75 200 ILE B CA 1
ATOM 4388 C C . ILE B 1 200 ? -11.297 -11.453 -2.682 1 96.75 200 ILE B C 1
ATOM 4390 O O . ILE B 1 200 ? -12.32 -11.469 -1.989 1 96.75 200 ILE B O 1
ATOM 4394 N N . THR B 1 201 ? -11.219 -10.672 -3.709 1 96.5 201 THR B N 1
ATOM 4395 C CA . THR B 1 201 ? -12.219 -9.648 -4.012 1 96.5 201 THR B CA 1
ATOM 4396 C C . THR B 1 201 ? -13.438 -10.266 -4.691 1 96.5 201 THR B C 1
ATOM 4398 O O . THR B 1 201 ? -14.516 -9.672 -4.699 1 96.5 201 THR B O 1
ATOM 4401 N N . GLY B 1 202 ? -13.219 -11.445 -5.324 1 96.62 202 GLY B N 1
ATOM 4402 C CA . GLY B 1 202 ? -14.281 -12.07 -6.094 1 96.62 202 GLY B CA 1
ATOM 4403 C C . GLY B 1 202 ? -14.602 -11.336 -7.383 1 96.62 202 GLY B C 1
ATOM 4404 O O . GLY B 1 202 ? -15.727 -11.391 -7.875 1 96.62 202 GLY B O 1
ATOM 4405 N N . SER B 1 203 ? -13.648 -10.531 -7.855 1 97.62 203 SER B N 1
ATOM 4406 C CA . SER B 1 203 ? -13.836 -9.719 -9.055 1 97.62 203 SER B CA 1
ATOM 4407 C C . SER B 1 203 ? -12.547 -9.617 -9.859 1 97.62 203 SER B C 1
ATOM 4409 O O . SER B 1 203 ? -11.461 -9.883 -9.336 1 97.62 203 SER B O 1
ATOM 4411 N N . A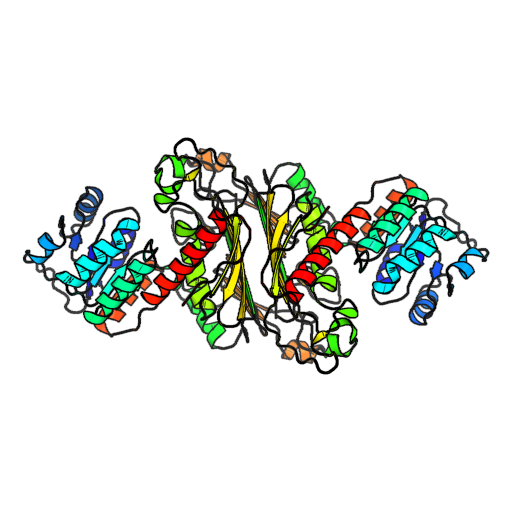RG B 1 204 ? -12.672 -9.312 -11.117 1 98.5 204 ARG B N 1
ATOM 4412 C CA . ARG B 1 204 ? -11.516 -9.195 -12 1 98.5 204 ARG B CA 1
ATOM 4413 C C . ARG B 1 204 ? -11.102 -7.738 -12.172 1 98.5 204 ARG B C 1
ATOM 4415 O O . ARG B 1 204 ? -11.953 -6.848 -12.242 1 98.5 204 ARG B O 1
ATOM 4422 N N . VAL B 1 205 ? -9.867 -7.523 -12.234 1 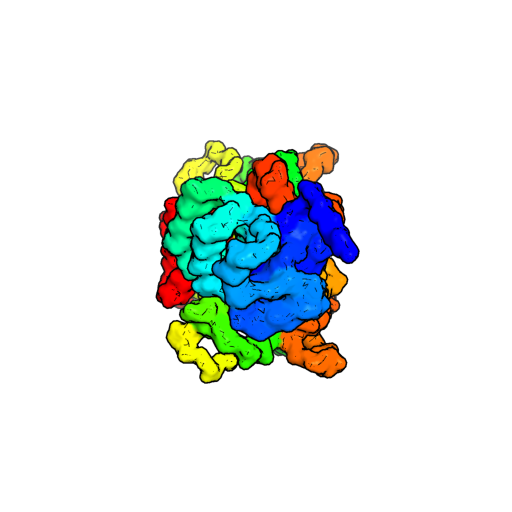98.75 205 VAL B N 1
ATOM 4423 C CA . VAL B 1 205 ? -9.352 -6.199 -12.57 1 98.75 205 VAL B CA 1
ATOM 4424 C C . VAL B 1 205 ? -9.742 -5.844 -14.008 1 98.75 205 VAL B C 1
ATOM 4426 O O . VAL B 1 205 ? -9.578 -6.66 -14.922 1 98.75 205 VAL B O 1
ATOM 4429 N N . ASN B 1 206 ? -10.242 -4.629 -14.234 1 98.25 206 ASN B N 1
ATOM 4430 C CA . ASN B 1 206 ? -10.625 -4.246 -15.586 1 98.25 206 ASN B CA 1
ATOM 4431 C C . ASN B 1 206 ? -9.836 -3.031 -16.062 1 98.25 206 ASN B C 1
ATOM 4433 O O . ASN B 1 206 ? -9.906 -2.666 -17.25 1 98.25 206 ASN B O 1
ATOM 4437 N N . ARG B 1 207 ? -9.148 -2.367 -15.18 1 98.62 207 ARG B N 1
ATOM 4438 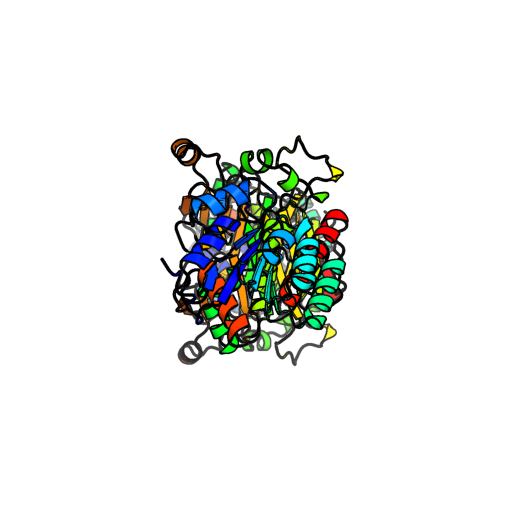C CA . ARG B 1 207 ? -8.305 -1.229 -15.547 1 98.62 207 ARG B CA 1
ATOM 4439 C C . ARG B 1 207 ? -7.066 -1.156 -14.656 1 98.62 207 ARG B C 1
ATOM 4441 O O . ARG B 1 207 ? -7.145 -1.402 -13.453 1 98.62 207 ARG B O 1
ATOM 4448 N N . VAL B 1 208 ? -5.848 -0.733 -15.273 1 98.88 208 VAL B N 1
ATOM 4449 C CA . VAL B 1 208 ? -4.625 -0.609 -14.492 1 98.88 208 VAL B CA 1
ATOM 4450 C C . VAL B 1 208 ? -3.891 0.673 -14.875 1 98.88 208 VAL B C 1
ATOM 4452 O O . VAL B 1 208 ? -4.109 1.22 -15.953 1 98.88 208 VAL B O 1
ATOM 4455 N N . TRP B 1 209 ? -3.123 1.231 -13.953 1 98.81 209 TRP B N 1
ATOM 4456 C CA . TRP B 1 209 ? -2.061 2.217 -14.117 1 98.81 209 TRP B CA 1
ATOM 4457 C C . TRP B 1 209 ? -0.735 1.685 -13.578 1 98.81 209 TRP B C 1
ATOM 4459 O O . TRP B 1 209 ? -0.708 0.948 -12.594 1 98.81 209 TRP B O 1
ATOM 4469 N N . ALA B 1 210 ? 0.304 2.062 -14.234 1 98.81 210 ALA B N 1
ATOM 4470 C CA . ALA B 1 210 ? 1.588 1.604 -13.711 1 98.81 210 ALA B CA 1
ATOM 4471 C C . ALA B 1 210 ? 2.701 2.59 -14.047 1 98.81 210 ALA B C 1
ATOM 4473 O O . ALA B 1 210 ? 2.674 3.227 -15.109 1 98.81 210 ALA B O 1
ATOM 4474 N N . THR B 1 211 ? 3.639 2.756 -13.172 1 98.44 211 THR B N 1
ATOM 4475 C CA . THR B 1 211 ? 4.879 3.492 -13.398 1 98.44 211 THR B CA 1
ATOM 4476 C C . THR B 1 211 ? 6.062 2.754 -12.781 1 98.44 211 THR B C 1
ATOM 4478 O O . THR B 1 211 ? 5.965 2.219 -11.68 1 98.44 211 THR B O 1
ATOM 4481 N N . SER B 1 212 ? 7.133 2.705 -13.516 1 98.12 212 SER B N 1
ATOM 4482 C CA . SER B 1 212 ? 8.281 1.893 -13.133 1 98.12 212 SER B CA 1
ATOM 4483 C C . SER B 1 212 ? 9.086 2.566 -12.023 1 98.12 212 SER B C 1
ATOM 4485 O O . SER B 1 212 ? 9.141 3.795 -11.953 1 98.12 212 SER B O 1
ATOM 4487 N N . THR B 1 213 ? 9.656 1.77 -11.156 1 98.25 213 THR B N 1
ATOM 4488 C CA . THR B 1 213 ? 10.688 2.289 -10.266 1 98.25 213 THR B CA 1
ATOM 4489 C C . THR B 1 213 ? 11.945 2.662 -11.047 1 98.25 213 THR B C 1
ATOM 4491 O O . THR B 1 213 ? 12.117 2.234 -12.188 1 98.25 213 THR B O 1
ATOM 4494 N N . VAL B 1 214 ? 12.812 3.438 -10.375 1 95.81 214 VAL B N 1
ATOM 4495 C CA . VAL B 1 214 ? 14.102 3.771 -10.953 1 95.81 214 VAL B CA 1
ATOM 4496 C C . VAL B 1 214 ? 14.953 2.508 -11.094 1 95.81 214 VAL B C 1
ATOM 4498 O O . VAL B 1 214 ? 14.961 1.662 -10.195 1 95.81 214 VAL B O 1
ATOM 4501 N N . GLN B 1 215 ? 15.578 2.365 -12.25 1 92.94 215 GLN B N 1
ATOM 4502 C CA . GLN B 1 215 ? 16.484 1.243 -12.469 1 92.94 215 GLN B CA 1
ATOM 4503 C C . GLN B 1 215 ? 17.812 1.458 -11.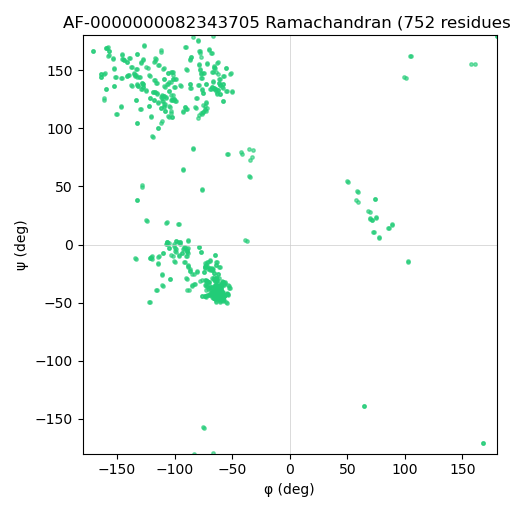75 1 92.94 215 GLN B C 1
ATOM 4505 O O . GLN B 1 215 ? 18.422 2.527 -11.859 1 92.94 215 GLN B O 1
ATOM 4510 N N . ARG B 1 216 ? 18.188 0.398 -11.008 1 93.19 216 ARG B N 1
ATOM 4511 C CA . ARG B 1 216 ? 19.406 0.552 -10.227 1 93.19 216 ARG B CA 1
ATOM 4512 C C . ARG B 1 216 ? 20.328 -0.662 -10.391 1 93.19 216 ARG B C 1
ATOM 4514 O O . ARG B 1 216 ? 21.469 -0.649 -9.938 1 93.19 216 ARG B O 1
ATOM 4521 N N . ARG B 1 217 ? 19.828 -1.726 -10.961 1 90.19 217 ARG B N 1
ATOM 4522 C CA . ARG B 1 217 ? 20.625 -2.928 -11.195 1 90.19 217 ARG B CA 1
ATOM 4523 C C . ARG B 1 217 ? 21.516 -2.768 -12.422 1 90.19 217 ARG B C 1
ATOM 4525 O O . ARG B 1 217 ? 21.094 -2.203 -13.43 1 90.19 217 ARG B O 1
ATOM 4532 N N . GLU B 1 218 ? 22.734 -3.234 -12.234 1 82.12 218 GLU B N 1
ATOM 4533 C CA . GLU B 1 218 ? 23.625 -3.27 -13.391 1 82.12 218 GLU B CA 1
ATOM 4534 C C . GLU B 1 218 ? 23.281 -4.434 -14.32 1 82.12 218 GLU B C 1
ATOM 4536 O O . GLU B 1 218 ? 23.172 -5.574 -13.867 1 82.12 218 GLU B O 1
ATOM 4541 N N . ASN B 1 219 ? 22.781 -4.062 -15.547 1 78.19 219 ASN B N 1
ATOM 4542 C CA . ASN B 1 219 ? 22.422 -5.098 -16.516 1 78.19 219 ASN B CA 1
ATOM 4543 C C . ASN B 1 219 ? 23.375 -5.098 -17.703 1 78.19 219 ASN B C 1
ATOM 4545 O O . ASN B 1 219 ? 23.391 -4.152 -18.5 1 78.19 219 ASN B O 1
ATOM 4549 N N . ARG B 1 220 ? 24.25 -6.043 -17.797 1 71.19 220 ARG B N 1
ATOM 4550 C CA . ARG B 1 220 ? 25.25 -5.996 -18.844 1 71.19 220 ARG B CA 1
ATOM 4551 C C . ARG B 1 220 ? 24.906 -6.961 -19.984 1 71.19 220 ARG B C 1
ATOM 4553 O O . ARG B 1 220 ? 25.391 -6.816 -21.094 1 71.19 220 ARG B O 1
ATOM 4560 N N . ASN B 1 221 ? 23.969 -7.738 -19.781 1 81.25 221 ASN B N 1
ATOM 4561 C CA . ASN B 1 221 ? 23.844 -8.836 -20.734 1 81.25 221 ASN B CA 1
ATOM 4562 C C . ASN B 1 221 ? 22.562 -8.719 -21.547 1 81.25 221 ASN B C 1
ATOM 4564 O O . ASN B 1 221 ? 22.312 -9.516 -22.469 1 81.25 221 ASN B O 1
ATOM 4568 N N . VAL B 1 222 ? 21.672 -7.891 -21.234 1 88.62 222 VAL B N 1
ATOM 4569 C CA . VAL B 1 222 ? 20.406 -7.715 -21.922 1 88.62 222 VAL B CA 1
ATOM 4570 C C . VAL B 1 222 ? 20.344 -6.328 -22.547 1 88.62 222 VAL B C 1
ATOM 4572 O O . VAL B 1 222 ? 20.656 -5.328 -21.906 1 88.62 222 VAL B O 1
ATOM 4575 N N . PRO B 1 223 ? 20 -6.254 -23.828 1 90 223 PRO B N 1
ATOM 4576 C CA . PRO B 1 223 ? 19.859 -4.934 -24.453 1 90 223 PRO B CA 1
ATOM 4577 C C . PRO B 1 223 ? 18.844 -4.047 -23.734 1 90 223 PRO B C 1
ATOM 4579 O O . PRO B 1 223 ? 17.828 -4.543 -23.25 1 90 223 PRO B O 1
ATOM 4582 N N . PRO B 1 224 ? 19.156 -2.773 -23.734 1 87.19 224 PRO B N 1
ATOM 4583 C CA . PRO B 1 224 ? 18.297 -1.832 -23.016 1 87.19 224 PRO B CA 1
ATOM 4584 C C . PRO B 1 224 ? 16.828 -1.93 -23.422 1 87.19 224 PRO B C 1
ATOM 4586 O O . PRO B 1 224 ? 15.938 -1.814 -22.578 1 87.19 224 PRO B O 1
ATOM 4589 N N . GLU B 1 225 ? 16.562 -2.186 -24.641 1 89.31 225 GLU B N 1
ATOM 4590 C CA . GLU B 1 225 ? 15.195 -2.209 -25.141 1 89.31 225 GLU B CA 1
ATOM 4591 C C . GLU B 1 225 ? 14.461 -3.457 -24.672 1 89.31 225 GLU B C 1
ATOM 459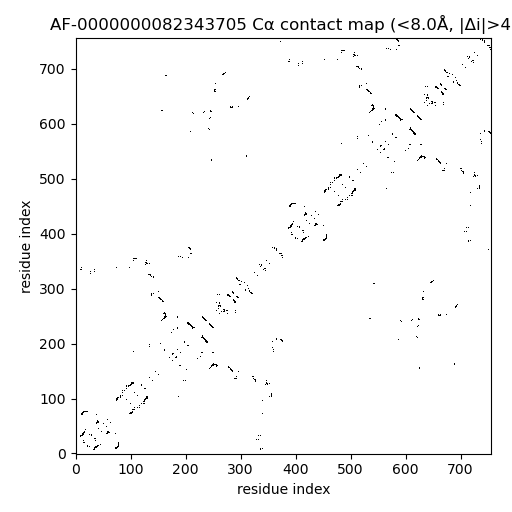3 O O . GLU B 1 225 ? 13.227 -3.502 -24.703 1 89.31 225 GLU B O 1
ATOM 4598 N N . ASP B 1 226 ? 15.195 -4.41 -24.266 1 92.88 226 ASP B N 1
ATOM 4599 C CA . ASP B 1 226 ? 14.594 -5.672 -23.844 1 92.88 226 ASP B CA 1
ATOM 4600 C C . ASP B 1 226 ? 14.641 -5.824 -22.328 1 92.88 226 ASP B C 1
ATOM 4602 O O . ASP B 1 226 ? 14.227 -6.855 -21.781 1 92.88 226 ASP B O 1
ATOM 4606 N N . LEU B 1 227 ? 15.156 -4.828 -21.656 1 93.19 227 LEU B N 1
ATOM 4607 C CA . LEU B 1 227 ? 15.328 -4.898 -20.219 1 93.19 227 LEU B CA 1
ATOM 4608 C C . LEU B 1 227 ? 13.984 -4.781 -19.5 1 93.19 227 LEU B C 1
ATOM 4610 O O . LEU B 1 227 ? 13.141 -3.965 -19.875 1 93.19 227 LEU B O 1
ATOM 4614 N N . VAL B 1 228 ? 13.836 -5.629 -18.469 1 94.31 228 VAL B N 1
ATOM 4615 C CA . VAL B 1 228 ? 12.617 -5.598 -17.672 1 94.31 228 VAL B CA 1
ATOM 4616 C C . VAL B 1 228 ? 12.734 -4.543 -16.578 1 94.31 228 VAL B C 1
ATOM 4618 O O . VAL B 1 228 ? 13.836 -4.105 -16.25 1 94.31 228 VAL B O 1
ATOM 4621 N N . GLU B 1 229 ? 11.609 -4.141 -16.047 1 95.06 229 GLU B N 1
ATOM 4622 C CA . GLU B 1 229 ? 11.562 -3.285 -14.867 1 95.06 229 GLU B CA 1
ATOM 4623 C C . GLU B 1 229 ? 12.117 -4.008 -13.641 1 95.06 229 GLU B C 1
ATOM 4625 O O . GLU B 1 229 ? 12.102 -5.238 -13.586 1 95.06 229 GLU B O 1
ATOM 4630 N N . GLU B 1 230 ? 12.641 -3.223 -12.695 1 97.06 230 GLU B N 1
ATOM 4631 C CA . GLU B 1 230 ? 13.016 -3.775 -11.398 1 97.06 230 GLU B CA 1
ATOM 4632 C C . GLU B 1 230 ? 11.844 -3.756 -10.422 1 97.06 230 GLU B C 1
ATOM 4634 O O . GLU B 1 230 ? 11.867 -4.441 -9.398 1 97.06 230 GLU B O 1
ATOM 4639 N N . GLY B 1 231 ? 10.867 -2.904 -10.781 1 98.12 231 GLY B N 1
ATOM 4640 C CA . GLY B 1 231 ? 9.664 -2.736 -9.977 1 98.12 231 GLY B CA 1
ATOM 4641 C C . GLY B 1 231 ? 8.695 -1.72 -10.562 1 98.12 231 GLY B C 1
ATOM 4642 O O . GLY B 1 231 ? 8.945 -1.162 -11.633 1 98.12 231 GLY B O 1
ATOM 4643 N N . ALA B 1 232 ? 7.598 -1.563 -9.844 1 98.81 232 ALA B N 1
ATOM 4644 C CA . ALA B 1 232 ? 6.578 -0.626 -10.305 1 98.81 232 ALA B CA 1
ATOM 4645 C C . ALA B 1 232 ? 5.605 -0.282 -9.172 1 98.81 232 ALA B C 1
ATOM 4647 O O . ALA B 1 232 ? 5.402 -1.081 -8.258 1 98.81 232 ALA B O 1
ATOM 4648 N N . ALA B 1 233 ? 5.129 0.934 -9.203 1 98.94 233 ALA B N 1
ATOM 4649 C CA . ALA B 1 233 ? 3.861 1.262 -8.555 1 98.94 233 ALA B CA 1
ATOM 4650 C C . ALA B 1 233 ? 2.684 0.995 -9.492 1 98.94 233 ALA B C 1
ATOM 4652 O O . ALA B 1 233 ? 2.734 1.335 -10.672 1 98.94 233 ALA B O 1
ATOM 4653 N N . ILE B 1 234 ? 1.643 0.353 -8.938 1 98.94 234 ILE B N 1
ATOM 4654 C CA . ILE B 1 234 ? 0.5 -0.053 -9.742 1 98.94 234 ILE B CA 1
ATOM 4655 C C . ILE B 1 234 ? -0.796 0.372 -9.062 1 98.94 234 ILE B C 1
ATOM 4657 O O . ILE B 1 234 ? -0.923 0.266 -7.836 1 98.94 234 ILE B O 1
ATOM 4661 N N . MET B 1 235 ? -1.706 0.881 -9.766 1 98.88 235 MET B N 1
ATOM 4662 C CA . MET B 1 235 ? -3.088 1.129 -9.367 1 98.88 235 MET B CA 1
ATOM 4663 C C . MET B 1 235 ? -4.055 0.291 -10.195 1 98.88 235 MET B C 1
ATOM 4665 O O . MET B 1 235 ? -3.855 0.116 -11.398 1 98.88 235 MET B O 1
ATOM 4669 N N . VAL B 1 236 ? -5.113 -0.284 -9.555 1 98.88 236 VAL B N 1
ATOM 4670 C CA . VAL B 1 236 ? -6.039 -1.157 -10.266 1 98.88 236 VAL B CA 1
ATOM 4671 C C . VAL B 1 236 ? -7.477 -0.772 -9.922 1 98.88 236 VAL B C 1
ATOM 4673 O O . VAL B 1 236 ? -7.75 -0.253 -8.836 1 98.88 236 VAL B O 1
ATOM 4676 N N . GLN B 1 237 ? -8.32 -1.002 -10.797 1 98.69 237 GLN B N 1
ATOM 4677 C CA . GLN B 1 237 ? -9.773 -0.978 -10.617 1 98.69 237 GLN B CA 1
ATOM 4678 C C . GLN B 1 237 ? -10.391 -2.324 -10.969 1 98.69 237 GLN B C 1
ATOM 4680 O O . GLN B 1 237 ? -10.117 -2.881 -12.031 1 98.69 237 GLN B O 1
ATOM 4685 N N . PHE B 1 238 ? -11.133 -2.869 -10.062 1 98.56 238 PHE B N 1
ATOM 4686 C CA . PHE B 1 238 ? -11.859 -4.113 -10.297 1 98.56 238 PHE B CA 1
ATOM 4687 C C . PHE B 1 238 ? -13.219 -3.836 -10.93 1 98.56 238 PHE B C 1
ATOM 4689 O O . PHE B 1 238 ? -13.773 -2.746 -10.773 1 98.56 238 PHE B O 1
ATOM 4696 N N . ALA B 1 239 ? -13.781 -4.797 -11.555 1 98.12 239 ALA B N 1
ATOM 4697 C CA . ALA B 1 239 ? -15.047 -4.66 -12.273 1 98.12 239 ALA B CA 1
ATOM 4698 C C . ALA B 1 239 ? -16.188 -4.316 -11.312 1 98.12 239 ALA B C 1
ATOM 4700 O O . ALA B 1 239 ? -17.141 -3.639 -11.695 1 98.12 239 ALA B O 1
ATOM 4701 N N . ASN B 1 240 ? -16.078 -4.738 -10.078 1 97.12 240 ASN B N 1
ATOM 4702 C CA . ASN B 1 240 ? -17.141 -4.504 -9.117 1 97.12 240 ASN B CA 1
ATOM 4703 C C . ASN B 1 240 ? -16.969 -3.166 -8.398 1 97.12 240 ASN B C 1
ATOM 4705 O O . ASN B 1 240 ? -17.672 -2.889 -7.422 1 97.12 240 ASN B O 1
ATOM 4709 N N . GLY B 1 241 ? -16.016 -2.406 -8.742 1 97.19 241 GLY B N 1
ATOM 4710 C CA . GLY B 1 241 ? -15.852 -1.068 -8.195 1 97.19 241 GLY B CA 1
ATOM 4711 C C . GLY B 1 241 ? -14.766 -0.986 -7.137 1 97.19 241 GLY B C 1
ATOM 4712 O O . GLY B 1 241 ? -14.328 0.108 -6.77 1 97.19 241 GLY B O 1
ATOM 4713 N N . VAL B 1 242 ? -14.297 -2.076 -6.605 1 98.5 242 VAL B N 1
ATOM 4714 C CA . VAL B 1 242 ? -13.172 -2.082 -5.676 1 98.5 242 VAL B CA 1
ATOM 4715 C C . VAL B 1 242 ? -11.938 -1.505 -6.359 1 98.5 242 VAL B C 1
ATOM 4717 O O . VAL B 1 242 ? -11.703 -1.748 -7.547 1 98.5 242 VAL B O 1
ATOM 4720 N N . VAL B 1 243 ? -11.211 -0.681 -5.637 1 98.81 243 VAL B N 1
ATOM 4721 C CA . VAL B 1 243 ? -9.977 -0.114 -6.172 1 98.81 243 VAL B CA 1
ATOM 4722 C C . VAL B 1 243 ? -8.789 -0.575 -5.332 1 98.81 243 VAL B C 1
ATOM 4724 O O . VAL B 1 243 ? -8.961 -1.029 -4.199 1 98.81 243 VAL B O 1
ATOM 4727 N N . GLY B 1 244 ? -7.629 -0.542 -5.906 1 98.69 244 GLY B N 1
ATOM 4728 C CA . GLY B 1 244 ? -6.484 -1.022 -5.145 1 98.69 244 GLY B CA 1
ATOM 4729 C C . GLY B 1 244 ? -5.164 -0.454 -5.629 1 98.69 244 GLY B C 1
ATOM 4730 O O . GLY B 1 244 ? -5.113 0.215 -6.664 1 98.69 244 GLY B O 1
ATOM 4731 N N . THR B 1 245 ? -4.156 -0.631 -4.805 1 98.94 245 THR B N 1
ATOM 4732 C CA . THR B 1 245 ? -2.785 -0.253 -5.125 1 98.94 245 THR B CA 1
ATOM 4733 C C . THR B 1 245 ? -1.83 -1.413 -4.859 1 98.94 245 THR B C 1
ATOM 4735 O O . THR B 1 245 ? -2.139 -2.314 -4.078 1 98.94 245 THR B O 1
ATOM 4738 N N . PHE B 1 246 ? -0.706 -1.38 -5.531 1 98.94 246 PHE B N 1
ATOM 4739 C CA . PHE B 1 246 ? 0.298 -2.424 -5.363 1 98.94 246 PHE B CA 1
ATOM 4740 C C . PHE B 1 246 ? 1.693 -1.886 -5.656 1 98.94 246 PHE B C 1
ATOM 4742 O O . PHE B 1 246 ? 1.884 -1.129 -6.613 1 98.94 246 PHE B O 1
ATOM 4749 N N . VAL B 1 247 ? 2.68 -2.227 -4.82 1 98.94 247 VAL B N 1
ATOM 4750 C CA . VAL B 1 247 ? 4.09 -2.021 -5.133 1 98.94 247 VAL B CA 1
ATOM 4751 C C . VAL B 1 247 ? 4.77 -3.369 -5.359 1 98.94 247 VAL B C 1
ATOM 4753 O O . VAL B 1 247 ? 4.715 -4.254 -4.5 1 98.94 247 VAL B O 1
ATOM 4756 N N . VAL B 1 248 ? 5.363 -3.523 -6.5 1 98.88 248 VAL B N 1
ATOM 4757 C CA . VAL B 1 248 ? 6.164 -4.707 -6.801 1 98.88 248 VAL B CA 1
ATOM 4758 C C . VAL B 1 248 ? 7.605 -4.293 -7.09 1 98.88 248 VAL B C 1
ATOM 4760 O O . VAL B 1 248 ? 7.848 -3.324 -7.812 1 98.88 248 VAL B O 1
ATOM 4763 N N . SER B 1 249 ? 8.57 -5 -6.434 1 98.81 249 SER B N 1
ATOM 4764 C CA . SER B 1 249 ? 9.977 -4.738 -6.711 1 98.81 249 SER B CA 1
ATOM 4765 C C . SER B 1 249 ? 10.859 -5.914 -6.285 1 98.81 249 SER B C 1
ATOM 4767 O O . SER B 1 249 ? 10.68 -6.461 -5.195 1 98.81 249 SER B O 1
ATOM 4769 N N . ASP B 1 250 ? 11.75 -6.301 -7.137 1 98.19 250 ASP B N 1
ATOM 4770 C CA . ASP B 1 250 ? 12.688 -7.355 -6.762 1 98.19 250 ASP B CA 1
ATOM 4771 C C . ASP B 1 250 ? 14.086 -6.789 -6.516 1 98.19 250 ASP B C 1
ATOM 4773 O O . ASP B 1 250 ? 15.078 -7.523 -6.547 1 98.19 250 ASP B O 1
ATOM 4777 N N . ASN B 1 251 ? 14.172 -5.473 -6.285 1 98 251 ASN B N 1
ATOM 4778 C CA . ASN B 1 251 ? 15.469 -4.848 -6.062 1 98 251 ASN B CA 1
ATOM 4779 C C . ASN B 1 251 ? 15.445 -3.922 -4.852 1 98 251 ASN B C 1
ATOM 4781 O O . ASN B 1 251 ? 16.016 -2.83 -4.883 1 98 251 ASN B O 1
ATOM 4785 N N . VAL B 1 252 ? 14.75 -4.301 -3.799 1 98.62 252 VAL B N 1
ATOM 4786 C CA . VAL B 1 252 ? 14.766 -3.586 -2.525 1 98.62 252 VAL B CA 1
ATOM 4787 C C . VAL B 1 252 ? 14.898 -4.582 -1.377 1 98.62 252 VAL B C 1
ATOM 4789 O O . VAL B 1 252 ? 14.383 -5.699 -1.454 1 98.62 252 VAL B O 1
ATOM 4792 N N . ALA B 1 253 ? 15.57 -4.18 -0.307 1 98.5 253 ALA B N 1
ATOM 4793 C CA . ALA B 1 253 ? 15.617 -4.988 0.908 1 98.5 253 ALA B CA 1
ATOM 4794 C C . ALA B 1 253 ? 14.305 -4.906 1.673 1 98.5 253 ALA B C 1
ATOM 4796 O O . ALA B 1 253 ? 13.953 -3.848 2.201 1 98.5 253 ALA B O 1
ATOM 4797 N N . SER B 1 254 ? 13.617 -6.062 1.733 1 98.75 254 SER B N 1
ATOM 4798 C CA . SER B 1 254 ? 12.266 -5.977 2.283 1 98.75 254 SER B CA 1
ATOM 4799 C C . SER B 1 254 ? 11.734 -7.352 2.662 1 98.75 254 SER B C 1
ATOM 4801 O O . SER B 1 254 ? 11.984 -8.336 1.961 1 98.75 254 SER B O 1
ATOM 4803 N N . PRO B 1 255 ? 10.984 -7.422 3.713 1 98.56 255 PRO B N 1
ATOM 4804 C CA . PRO B 1 255 ? 10.328 -8.688 4.066 1 98.56 255 PRO B CA 1
ATOM 4805 C C . PRO B 1 255 ? 8.898 -8.773 3.541 1 98.56 255 PRO B C 1
ATOM 4807 O O . PRO B 1 255 ? 8.188 -9.742 3.83 1 98.56 255 PRO B O 1
ATOM 4810 N N . PHE B 1 256 ? 8.469 -7.719 2.799 1 98.69 256 PHE B N 1
ATOM 4811 C CA . PHE B 1 256 ? 7.051 -7.637 2.469 1 98.69 256 PHE B CA 1
ATOM 4812 C C . PHE B 1 256 ? 6.77 -8.289 1.121 1 98.69 256 PHE B C 1
ATOM 4814 O O . PHE B 1 256 ? 6.324 -7.621 0.185 1 98.69 256 PHE B O 1
ATOM 4821 N N . GLY B 1 257 ? 6.934 -9.5 0.968 1 97.88 257 GLY B N 1
ATOM 4822 C CA . GLY B 1 257 ? 6.609 -10.438 -0.091 1 97.88 257 GLY B CA 1
ATOM 4823 C C . GLY B 1 257 ? 6.102 -11.773 0.431 1 97.88 257 GLY B C 1
ATOM 4824 O O . GLY B 1 257 ? 6.32 -12.109 1.596 1 97.88 257 GLY B O 1
ATOM 4825 N N . TRP B 1 258 ? 5.473 -12.453 -0.362 1 97.25 258 TRP B N 1
ATOM 4826 C CA . TRP B 1 258 ? 4.785 -13.68 0.042 1 97.25 258 TRP B CA 1
ATOM 4827 C C . TRP B 1 258 ? 5.758 -14.664 0.675 1 97.25 258 TRP B C 1
ATOM 4829 O O . TRP B 1 258 ? 5.469 -15.242 1.725 1 97.25 258 TRP B O 1
ATOM 4839 N N . GLU B 1 259 ? 6.965 -14.859 0.074 1 95.69 259 GLU B N 1
ATOM 4840 C CA . GLU B 1 259 ? 7.93 -15.852 0.534 1 95.69 259 GLU B CA 1
ATOM 4841 C C . GLU B 1 259 ? 8.414 -15.539 1.947 1 95.69 259 GLU B C 1
ATOM 4843 O O . GLU B 1 259 ? 8.43 -16.422 2.814 1 95.69 259 GLU B O 1
ATOM 4848 N N . ALA B 1 260 ? 8.727 -14.281 2.156 1 97.06 260 ALA B N 1
ATOM 4849 C CA . ALA B 1 260 ? 9.195 -13.875 3.479 1 97.06 260 ALA B CA 1
ATOM 4850 C C . ALA B 1 260 ? 8.062 -13.93 4.5 1 97.06 260 ALA B C 1
ATOM 4852 O O . ALA B 1 260 ? 8.289 -14.25 5.672 1 97.06 260 ALA B O 1
ATOM 4853 N N . ALA B 1 261 ? 6.859 -13.68 4.078 1 97.5 261 ALA B N 1
ATOM 4854 C CA . ALA B 1 261 ? 5.715 -13.625 4.984 1 97.5 261 ALA B CA 1
ATOM 4855 C C . ALA B 1 261 ? 5.312 -15.031 5.438 1 97.5 261 ALA B C 1
ATOM 4857 O O . ALA B 1 261 ? 4.816 -15.211 6.551 1 97.5 261 ALA B O 1
ATOM 4858 N N . THR B 1 262 ? 5.531 -16.031 4.57 1 95.69 262 THR B N 1
ATOM 4859 C CA . THR B 1 262 ? 4.961 -17.328 4.855 1 95.69 262 THR B CA 1
ATOM 4860 C C . THR B 1 262 ? 6.059 -18.344 5.199 1 95.69 262 THR B C 1
ATOM 4862 O O . THR B 1 262 ? 5.824 -19.297 5.941 1 95.69 262 THR B O 1
ATOM 4865 N N . GLY B 1 263 ? 7.23 -18.203 4.527 1 91.25 263 GLY B N 1
ATOM 4866 C CA . GLY B 1 263 ? 8.266 -19.219 4.648 1 91.25 263 GLY B CA 1
ATOM 4867 C C . GLY B 1 263 ? 7.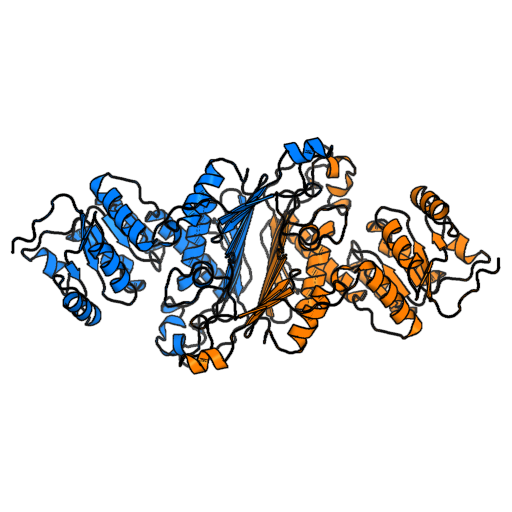906 -20.531 3.969 1 91.25 263 GLY B C 1
ATOM 4868 O O . GLY B 1 263 ? 8.43 -21.578 4.324 1 91.25 263 GLY B O 1
ATOM 4869 N N . ASP B 1 264 ? 6.992 -20.453 3.012 1 86.19 264 ASP B N 1
ATOM 4870 C CA . ASP B 1 264 ? 6.496 -21.656 2.348 1 86.19 264 ASP B CA 1
ATOM 4871 C C . ASP B 1 264 ? 7.602 -22.344 1.55 1 86.19 264 ASP B C 1
ATOM 4873 O O . ASP B 1 264 ? 7.59 -23.562 1.389 1 86.19 264 ASP B O 1
ATOM 4877 N N . ASN B 1 265 ? 8.391 -21.578 0.917 1 84.06 265 ASN B N 1
ATOM 4878 C CA . ASN B 1 265 ? 9.562 -22.078 0.208 1 84.06 265 ASN B CA 1
ATOM 4879 C C . ASN B 1 265 ? 10.805 -22.031 1.088 1 84.06 265 ASN B C 1
ATOM 4881 O O . ASN B 1 265 ? 11.289 -20.953 1.447 1 84.06 265 ASN B O 1
ATOM 4885 N N . PRO B 1 266 ? 11.359 -23.188 1.429 1 83.94 266 PRO B N 1
ATOM 4886 C CA . PRO B 1 266 ? 12.469 -23.25 2.379 1 83.94 266 PRO B CA 1
ATOM 4887 C C . PRO B 1 266 ? 13.727 -22.531 1.872 1 83.94 266 PRO B C 1
ATOM 4889 O O . PRO B 1 266 ? 14.648 -22.266 2.648 1 83.94 266 PRO B O 1
ATOM 4892 N N . LEU B 1 267 ? 13.789 -22.234 0.663 1 84.12 267 LEU B N 1
ATOM 4893 C CA . LEU B 1 267 ? 14.93 -21.547 0.087 1 84.12 267 LEU B CA 1
ATOM 4894 C C . LEU B 1 267 ? 14.961 -20.078 0.524 1 84.12 267 LEU B C 1
ATOM 4896 O O . LEU B 1 267 ? 15.984 -19.406 0.407 1 84.12 267 LEU B O 1
ATOM 4900 N N . TYR B 1 268 ? 13.828 -19.625 0.979 1 92.06 268 TYR B N 1
ATOM 4901 C CA . TYR B 1 268 ? 13.711 -18.234 1.378 1 92.06 268 TYR B CA 1
ATOM 4902 C C . TYR B 1 268 ? 13.305 -18.109 2.842 1 92.06 268 TYR B C 1
ATOM 4904 O O . TYR B 1 268 ? 12.172 -18.438 3.203 1 92.06 268 TYR B O 1
ATOM 4912 N N . PRO B 1 269 ? 14.195 -17.656 3.691 1 95.62 269 PRO B N 1
ATOM 4913 C CA . PRO B 1 269 ? 13.867 -17.562 5.113 1 95.62 269 PRO B CA 1
ATOM 4914 C C . PRO B 1 269 ? 12.695 -16.609 5.383 1 95.62 269 PRO B C 1
ATOM 4916 O O . PRO B 1 269 ? 12.586 -15.562 4.738 1 95.62 269 PRO B O 1
ATOM 4919 N N . PRO B 1 270 ? 11.844 -17.016 6.281 1 97.19 270 PRO B N 1
ATOM 4920 C CA . PRO B 1 270 ? 10.758 -16.109 6.652 1 97.19 270 PRO B CA 1
ATOM 4921 C C . PRO B 1 270 ? 11.234 -14.922 7.477 1 97.19 270 PRO B C 1
ATOM 4923 O O . PRO B 1 270 ? 12.305 -14.977 8.086 1 97.19 270 PRO B O 1
ATOM 4926 N N . ALA B 1 271 ? 10.445 -13.82 7.43 1 98.06 271 ALA B N 1
ATOM 4927 C CA . ALA B 1 271 ? 10.664 -12.727 8.375 1 98.06 271 ALA B CA 1
ATOM 4928 C C . ALA B 1 271 ? 10.609 -13.234 9.82 1 98.06 271 ALA B C 1
ATOM 4930 O O . ALA B 1 271 ? 9.945 -14.234 10.102 1 98.06 271 ALA B O 1
ATOM 4931 N N . PRO B 1 272 ? 11.305 -12.57 10.711 1 97.75 272 PRO B N 1
ATOM 4932 C CA . PRO B 1 272 ? 11.367 -13.055 12.094 1 97.75 272 PRO B CA 1
ATOM 4933 C C . PRO B 1 272 ? 10.055 -12.859 12.844 1 97.75 272 PRO B C 1
ATOM 4935 O O . PRO B 1 272 ? 9.883 -13.398 13.938 1 97.75 272 PRO B O 1
ATOM 4938 N N . VAL B 1 273 ? 9.141 -12.047 12.328 1 97.56 273 VAL B N 1
ATOM 4939 C CA . VAL B 1 273 ? 7.789 -11.875 12.852 1 97.56 273 VAL B CA 1
ATOM 4940 C C . VAL B 1 273 ? 6.777 -11.945 11.711 1 97.56 273 VAL B C 1
ATOM 4942 O O . VAL B 1 273 ? 7.148 -11.828 10.539 1 97.56 273 VAL B O 1
ATOM 4945 N N . ALA B 1 274 ? 5.508 -12.133 12.031 1 96.94 274 ALA B N 1
ATOM 4946 C CA . ALA B 1 274 ? 4.465 -12.148 11.008 1 96.94 274 ALA B CA 1
ATOM 4947 C C . ALA B 1 274 ? 4.375 -10.797 10.305 1 96.94 274 ALA B C 1
ATOM 4949 O O . ALA B 1 274 ? 4.391 -9.75 10.953 1 96.94 274 ALA B O 1
ATOM 4950 N N . VAL B 1 275 ? 4.383 -10.812 9.031 1 98.12 275 VAL B N 1
ATOM 4951 C CA . VAL B 1 275 ? 4.203 -9.617 8.211 1 98.12 275 VAL B CA 1
ATOM 4952 C C . VAL B 1 275 ? 3.092 -9.859 7.188 1 98.12 275 VAL B C 1
ATOM 4954 O O . VAL B 1 275 ? 2.707 -11.008 6.938 1 98.12 275 VAL B O 1
ATOM 4957 N N . ASP B 1 276 ? 2.527 -8.789 6.684 1 98.5 276 ASP B N 1
ATOM 4958 C CA . ASP B 1 276 ? 1.473 -8.922 5.684 1 98.5 276 ASP B CA 1
ATOM 4959 C C . ASP B 1 276 ? 1.927 -8.383 4.328 1 98.5 276 ASP B C 1
ATOM 4961 O O . ASP B 1 276 ? 2.807 -7.523 4.262 1 98.5 276 ASP B O 1
ATOM 4965 N N . SER B 1 277 ? 1.287 -8.93 3.273 1 97.94 277 SER B N 1
ATOM 4966 C CA . SER B 1 277 ? 1.498 -8.492 1.898 1 97.94 277 SER B CA 1
ATOM 4967 C C . SER B 1 277 ? 0.26 -7.789 1.348 1 97.94 277 SER B C 1
ATOM 4969 O O . SER B 1 277 ? 0.355 -6.996 0.408 1 97.94 277 SER B O 1
ATOM 4971 N N . TYR B 1 278 ? -0.9 -8.156 1.929 1 98.5 278 TYR B N 1
ATOM 4972 C CA . TYR B 1 278 ? -2.17 -7.609 1.468 1 98.5 278 TYR B CA 1
ATOM 4973 C C . TYR B 1 278 ? -2.973 -7.039 2.633 1 98.5 278 TYR B C 1
ATOM 4975 O O . TYR B 1 278 ? -2.998 -7.621 3.721 1 98.5 278 TYR B O 1
ATOM 4983 N N . ARG B 1 279 ? -3.566 -5.938 2.41 1 98.88 279 ARG B N 1
ATOM 4984 C CA . ARG B 1 279 ? -4.578 -5.383 3.303 1 98.88 279 ARG B CA 1
ATOM 4985 C C . ARG B 1 279 ? -5.898 -5.168 2.566 1 98.88 279 ARG B C 1
ATOM 4987 O O . ARG B 1 279 ? -5.945 -4.449 1.566 1 98.88 279 ARG B O 1
ATOM 4994 N N . ILE B 1 280 ? -6.906 -5.816 3.014 1 98.88 280 ILE B N 1
ATOM 4995 C CA . ILE B 1 280 ? -8.234 -5.781 2.408 1 98.88 280 ILE B CA 1
ATOM 4996 C C . ILE B 1 280 ? -9.188 -4.992 3.301 1 98.88 280 ILE B C 1
ATOM 4998 O O . ILE B 1 280 ? -9.523 -5.434 4.402 1 98.88 280 ILE B O 1
ATOM 5002 N N . PHE B 1 281 ? -9.656 -3.865 2.801 1 98.94 281 PHE B N 1
ATOM 5003 C CA . PHE B 1 281 ? -10.445 -2.941 3.602 1 98.94 281 PHE B CA 1
ATOM 5004 C C . PHE B 1 281 ? -11.93 -3.104 3.303 1 98.94 281 PHE B C 1
ATOM 5006 O O . PHE B 1 281 ? -12.359 -2.971 2.152 1 98.94 281 PHE B O 1
ATOM 5013 N N . GLY B 1 282 ? -12.703 -3.338 4.32 1 98.75 282 GLY B N 1
ATOM 5014 C CA . GLY B 1 282 ? -14.148 -3.439 4.18 1 98.75 282 GLY B CA 1
ATOM 5015 C C . GLY B 1 282 ? -14.906 -2.527 5.129 1 98.75 282 GLY B C 1
ATOM 5016 O O . GLY B 1 282 ? -14.312 -1.916 6.02 1 98.75 282 GLY B O 1
ATOM 5017 N N . THR B 1 283 ? -16.203 -2.424 4.957 1 97.94 283 THR B N 1
ATOM 5018 C CA . THR B 1 283 ? -17.047 -1.502 5.711 1 97.94 283 THR B CA 1
ATOM 5019 C C . THR B 1 283 ? -17.172 -1.943 7.164 1 97.94 283 THR B C 1
ATOM 5021 O O . THR B 1 283 ? -17.422 -1.123 8.047 1 97.94 283 THR B O 1
ATOM 5024 N N . ARG B 1 284 ? -16.891 -3.236 7.434 1 98 284 ARG B N 1
ATOM 5025 C CA . ARG B 1 284 ? -17.109 -3.738 8.781 1 98 284 ARG B CA 1
ATOM 5026 C C . ARG B 1 284 ? -15.82 -4.293 9.375 1 98 284 ARG B C 1
ATOM 5028 O O . ARG B 1 284 ? -15.75 -4.574 10.57 1 98 284 ARG B O 1
ATOM 5035 N N . GLY B 1 285 ? -14.859 -4.43 8.508 1 98.69 285 GLY B N 1
ATOM 5036 C CA . GLY B 1 285 ? -13.602 -4.984 8.984 1 98.69 285 GLY B CA 1
ATOM 5037 C C . GLY B 1 285 ? -12.484 -4.898 7.953 1 98.69 285 GLY B C 1
ATOM 5038 O O . GLY B 1 285 ? -12.734 -4.609 6.781 1 98.69 285 GLY B O 1
ATOM 5039 N N . THR B 1 286 ? -11.297 -5.133 8.43 1 98.88 286 THR B N 1
ATOM 5040 C CA . THR B 1 286 ? -10.102 -5.203 7.602 1 98.88 286 THR B CA 1
ATOM 5041 C C . THR B 1 286 ? -9.344 -6.504 7.852 1 98.88 286 THR B C 1
ATOM 5043 O O . THR B 1 286 ? -9.203 -6.938 9 1 98.88 286 THR B O 1
ATOM 5046 N N . LEU B 1 287 ? -8.938 -7.086 6.766 1 98.81 287 LEU B N 1
ATOM 5047 C CA . LEU B 1 287 ? -8.172 -8.328 6.816 1 98.81 287 LEU B CA 1
ATOM 5048 C C . LEU B 1 287 ? -6.777 -8.133 6.223 1 98.81 287 LEU B C 1
ATOM 5050 O O . LEU B 1 287 ? -6.625 -7.504 5.176 1 98.81 287 LEU B O 1
ATOM 5054 N N . THR B 1 288 ? -5.75 -8.594 6.961 1 98.81 288 THR B N 1
ATOM 5055 C CA . THR B 1 288 ? -4.402 -8.625 6.402 1 98.81 288 THR B CA 1
ATOM 5056 C C . THR B 1 288 ? -3.963 -10.062 6.133 1 98.81 288 THR B C 1
ATOM 5058 O O . THR B 1 288 ? -4.316 -10.977 6.883 1 98.81 288 THR B O 1
ATOM 5061 N N . GLN B 1 289 ? -3.252 -10.211 5.047 1 98.56 289 GLN B N 1
ATOM 5062 C CA . GLN B 1 289 ? -2.795 -11.516 4.586 1 98.56 289 GLN B CA 1
ATOM 5063 C C . GLN B 1 289 ? -1.326 -11.469 4.172 1 98.56 289 GLN B C 1
ATOM 5065 O O . GLN B 1 289 ? -0.841 -10.43 3.703 1 98.56 289 GLN B O 1
ATOM 5070 N N . PRO B 1 290 ? -0.545 -12.609 4.406 1 98.06 290 PRO B N 1
ATOM 5071 C CA . PRO B 1 290 ? -0.986 -13.938 4.824 1 98.06 290 PRO B CA 1
ATOM 5072 C C . PRO B 1 290 ? -0.874 -14.156 6.332 1 98.06 290 PRO B C 1
ATOM 5074 O O . PRO B 1 290 ? -0.915 -15.297 6.801 1 98.06 290 PRO B O 1
ATOM 5077 N N . ASP B 1 291 ? -0.765 -13.039 7.086 1 97.81 291 ASP B N 1
ATOM 5078 C CA . ASP B 1 291 ? -0.646 -13.18 8.531 1 97.81 291 ASP B CA 1
ATOM 5079 C C . ASP B 1 291 ? -1.98 -13.578 9.156 1 97.81 291 ASP B C 1
ATOM 5081 O O . ASP B 1 291 ? -2.027 -14.016 10.305 1 97.81 291 ASP B O 1
ATOM 5085 N N . GLY B 1 292 ? -3.139 -13.438 8.438 1 98.31 292 GLY B N 1
ATOM 5086 C CA . GLY B 1 292 ? -4.438 -13.938 8.844 1 98.31 292 GLY B CA 1
ATOM 5087 C C . GLY B 1 292 ? -5.07 -13.133 9.961 1 98.31 292 GLY B C 1
ATOM 5088 O O . GLY B 1 292 ? -5.703 -13.695 10.859 1 98.31 292 GLY B O 1
ATOM 5089 N N . VAL B 1 293 ? -4.902 -11.797 9.891 1 98.75 293 VAL B N 1
ATOM 5090 C CA . VAL B 1 293 ? -5.395 -10.961 10.984 1 98.75 293 VAL B CA 1
ATOM 5091 C C . VAL B 1 293 ? -6.672 -10.242 10.547 1 98.75 293 VAL B C 1
ATOM 5093 O O . VAL B 1 293 ? -6.719 -9.656 9.461 1 98.75 293 VAL B O 1
ATOM 5096 N N . LEU B 1 294 ? -7.68 -10.289 11.367 1 98.81 294 LEU B N 1
ATOM 5097 C CA . LEU B 1 294 ? -8.945 -9.594 11.172 1 98.81 294 LEU B CA 1
ATOM 5098 C C . LEU B 1 294 ? -9.109 -8.469 12.18 1 98.81 294 LEU B C 1
ATOM 5100 O O . LEU B 1 294 ? -8.938 -8.672 13.383 1 98.81 294 LEU B O 1
ATOM 5104 N N . TRP B 1 295 ? -9.414 -7.293 11.727 1 98.88 295 TRP B N 1
ATOM 5105 C CA . TRP B 1 295 ? -9.695 -6.121 12.547 1 98.88 295 TRP B CA 1
ATOM 5106 C C . TRP B 1 295 ? -11.164 -5.727 12.445 1 98.88 295 TRP B C 1
ATOM 5108 O O . TRP B 1 295 ? -11.688 -5.535 11.344 1 98.88 295 TRP B O 1
ATOM 5118 N N . THR B 1 296 ? -11.836 -5.59 13.547 1 98.69 296 THR B N 1
ATOM 5119 C CA . THR B 1 296 ? -13.242 -5.219 13.539 1 98.69 296 THR B CA 1
ATOM 5120 C C . THR B 1 296 ? -13.578 -4.34 14.742 1 98.69 296 THR B C 1
ATOM 5122 O O . THR B 1 296 ? -12.805 -4.273 15.703 1 98.69 296 THR B O 1
ATOM 5125 N N . TYR B 1 297 ? -14.664 -3.625 14.617 1 98 297 TYR B N 1
ATOM 5126 C CA . TYR B 1 297 ? -15.281 -2.977 15.773 1 98 297 TYR B CA 1
ATOM 5127 C C . TYR B 1 297 ? -16.391 -3.852 16.359 1 98 297 TYR B C 1
ATOM 5129 O O . TYR B 1 297 ? -17.156 -4.473 15.625 1 98 297 TYR B O 1
ATOM 5137 N N . ASP B 1 298 ? -16.406 -3.914 17.672 1 96.19 298 ASP B N 1
ATOM 5138 C CA . ASP B 1 298 ? -17.5 -4.582 18.359 1 96.19 298 ASP B CA 1
ATOM 5139 C C . ASP B 1 298 ? -18.625 -3.604 18.672 1 96.19 298 ASP B C 1
ATOM 5141 O O . ASP B 1 298 ? -18.469 -2.689 19.469 1 96.19 298 ASP B O 1
ATOM 5145 N N . PRO B 1 299 ? -19.781 -3.846 18.094 1 95.62 299 PRO B N 1
ATOM 5146 C CA . PRO B 1 299 ? -20.891 -2.936 18.359 1 95.62 299 PRO B CA 1
ATOM 5147 C C . PRO B 1 299 ? -21.234 -2.838 19.844 1 95.62 299 PRO B C 1
ATOM 5149 O O . PRO B 1 299 ? -21.703 -1.792 20.297 1 95.62 299 PRO B O 1
ATOM 5152 N N . ALA B 1 300 ? -21.047 -3.9 20.547 1 96.5 300 ALA B N 1
ATOM 5153 C CA . ALA B 1 300 ? -21.344 -3.883 21.984 1 96.5 300 ALA B CA 1
ATOM 5154 C C . ALA B 1 300 ? -20.422 -2.904 22.719 1 96.5 300 ALA B C 1
ATOM 5156 O O . ALA B 1 300 ? -20.844 -2.24 23.656 1 96.5 300 ALA B O 1
ATOM 5157 N N . ASP B 1 301 ? -19.156 -2.842 22.266 1 96.31 301 ASP B N 1
ATOM 5158 C CA . ASP B 1 301 ? -18.219 -1.883 22.859 1 96.31 301 ASP B CA 1
ATOM 5159 C C . ASP B 1 301 ? -18.656 -0.448 22.578 1 96.31 301 ASP B C 1
ATOM 5161 O O . ASP B 1 301 ? -18.609 0.409 23.453 1 96.31 301 ASP B O 1
ATOM 5165 N N . ALA B 1 302 ? -19.094 -0.196 21.328 1 96.62 302 ALA B N 1
ATOM 5166 C CA . ALA B 1 302 ? -19.578 1.129 20.969 1 96.62 302 ALA B CA 1
ATOM 5167 C C . ALA B 1 302 ? -20.766 1.534 21.844 1 96.62 302 ALA B C 1
ATOM 5169 O O . ALA B 1 302 ? -20.797 2.645 22.375 1 96.62 302 ALA B O 1
ATOM 5170 N N . ARG B 1 303 ? -21.672 0.593 22.047 1 96.56 303 ARG B N 1
ATOM 5171 C CA . ARG B 1 303 ? -22.859 0.863 22.859 1 96.56 303 ARG B CA 1
ATOM 5172 C C . ARG B 1 303 ? -22.469 1.169 24.312 1 96.56 303 ARG B C 1
ATOM 5174 O O . ARG B 1 303 ? -22.984 2.111 24.906 1 96.56 303 ARG B O 1
ATOM 5181 N N . ARG B 1 304 ? -21.609 0.367 24.828 1 97.12 304 ARG B N 1
ATOM 5182 C CA . ARG B 1 304 ? -21.156 0.549 26.203 1 97.12 304 ARG B CA 1
ATOM 5183 C C . ARG B 1 304 ? -20.547 1.933 26.406 1 97.12 304 ARG B C 1
ATOM 5185 O O . ARG B 1 304 ? -20.719 2.545 27.453 1 97.12 304 ARG B O 1
ATOM 5192 N N . LEU B 1 305 ? -19.906 2.502 25.359 1 95.44 305 LEU B N 1
ATOM 5193 C CA . LEU B 1 305 ? -19.234 3.789 25.438 1 95.44 305 LEU B CA 1
ATOM 5194 C C . LEU B 1 305 ? -20.156 4.922 25.031 1 95.44 305 LEU B C 1
ATOM 5196 O O . LEU B 1 305 ? -19.781 6.094 25.062 1 95.44 305 LEU B O 1
ATOM 5200 N N . GLY B 1 306 ? -21.375 4.547 24.609 1 96.06 306 GLY B N 1
ATOM 5201 C CA . GLY B 1 306 ? -22.312 5.547 24.125 1 96.06 306 GLY B CA 1
ATOM 5202 C C . GLY B 1 306 ? -21.891 6.18 22.812 1 96.06 306 GLY B C 1
ATOM 5203 O O . GLY B 1 306 ? -22.141 7.363 22.578 1 96.06 306 GLY B O 1
ATOM 5204 N N . LEU B 1 307 ? -21.172 5.43 22.016 1 96.12 307 LEU B N 1
ATOM 5205 C CA . LEU B 1 307 ? -20.656 5.918 20.75 1 96.12 307 LEU B CA 1
ATOM 5206 C C . LEU B 1 307 ? -21.234 5.141 19.578 1 96.12 307 LEU B C 1
ATOM 5208 O O . LEU B 1 307 ? -21.812 4.066 19.781 1 96.12 307 LEU B O 1
ATOM 5212 N N . GLU B 1 308 ? -21.156 5.734 18.406 1 95.81 308 GLU B N 1
ATOM 5213 C CA . GLU B 1 308 ? -21.391 4.992 17.156 1 95.81 308 GLU B CA 1
ATOM 5214 C C . GLU B 1 308 ? -20.156 4.16 16.797 1 95.81 308 GLU B C 1
ATOM 5216 O O . GLU B 1 308 ? -19.031 4.523 17.125 1 95.81 308 GLU B O 1
ATOM 5221 N N . VAL B 1 309 ? -20.469 3.086 16.125 1 96.75 309 VAL B N 1
ATOM 5222 C CA . VAL B 1 309 ? -19.359 2.285 15.625 1 96.75 309 VAL B CA 1
ATOM 5223 C C . VAL B 1 309 ? -18.469 3.135 14.711 1 96.75 309 VAL B C 1
ATOM 5225 O O . VAL B 1 309 ? -18.953 3.752 13.766 1 96.75 309 VAL B O 1
ATOM 5228 N N . GLY B 1 310 ? -17.156 3.189 15.086 1 96.81 310 GLY B N 1
ATOM 5229 C CA . GLY B 1 310 ? -16.234 3.988 14.297 1 96.81 310 GLY B CA 1
ATOM 5230 C C . GLY B 1 310 ? -14.891 4.191 14.969 1 96.81 310 GLY B C 1
ATOM 5231 O O . GLY B 1 310 ? -14.586 3.533 15.969 1 96.81 310 GLY B O 1
ATOM 5232 N N . TRP B 1 311 ? -14.07 5.055 14.406 1 96.38 311 TRP B N 1
ATOM 5233 C CA . TRP B 1 311 ? -12.656 5.184 14.742 1 96.38 311 TRP B CA 1
ATOM 5234 C C . TRP B 1 311 ? -12.469 5.66 16.172 1 96.38 311 TRP B C 1
ATOM 5236 O O . TRP B 1 311 ? -11.367 5.605 16.719 1 96.38 311 TRP B O 1
ATOM 5246 N N . ASN B 1 312 ? -13.555 6.066 16.844 1 96.12 312 ASN B N 1
ATOM 5247 C CA . ASN B 1 312 ? -13.469 6.477 18.234 1 96.12 312 ASN B CA 1
ATOM 5248 C C . ASN B 1 312 ? -13.672 5.297 19.188 1 96.12 312 ASN B C 1
ATOM 5250 O O . ASN B 1 312 ? -13.594 5.449 20.406 1 96.12 312 ASN B O 1
ATOM 5254 N N . VAL B 1 313 ? -13.992 4.172 18.641 1 97.56 313 VAL B N 1
ATOM 5255 C CA . VAL B 1 313 ? -14.172 2.938 19.391 1 97.56 313 VAL B CA 1
ATOM 5256 C C . VAL B 1 313 ? -12.914 2.076 19.281 1 97.56 313 VAL B C 1
ATOM 5258 O O . VAL B 1 313 ? -12.312 1.98 18.203 1 97.56 313 VAL B O 1
ATOM 5261 N N . PRO B 1 314 ? -12.461 1.486 20.438 1 97.38 314 PRO B N 1
ATOM 5262 C CA . PRO B 1 314 ? -11.312 0.584 20.328 1 97.38 314 PRO B CA 1
ATOM 5263 C C . PRO B 1 314 ? -11.547 -0.542 19.312 1 97.38 314 PRO B C 1
ATOM 5265 O O . PRO B 1 314 ? -12.586 -1.212 19.375 1 97.38 314 PRO B O 1
ATOM 5268 N N . ILE B 1 315 ? -10.594 -0.734 18.469 1 98.44 315 ILE B N 1
ATOM 5269 C CA . ILE B 1 315 ? -10.727 -1.787 17.469 1 98.44 315 ILE B CA 1
ATOM 5270 C C . ILE B 1 315 ? -10.172 -3.098 18.016 1 98.44 315 ILE B C 1
ATOM 5272 O O . ILE B 1 315 ? -9.234 -3.094 18.828 1 98.44 315 ILE B O 1
ATOM 5276 N N . ARG B 1 316 ? -10.727 -4.203 17.531 1 98.25 316 ARG B N 1
ATOM 5277 C CA . ARG B 1 316 ? -10.312 -5.531 17.984 1 98.25 316 ARG B CA 1
ATOM 5278 C C . ARG B 1 316 ? -9.453 -6.215 16.922 1 98.25 316 ARG B C 1
ATOM 5280 O O . ARG B 1 316 ? -9.719 -6.094 15.719 1 98.25 316 ARG B O 1
ATOM 5287 N N . ARG B 1 317 ? -8.445 -6.871 17.438 1 98.56 317 ARG B N 1
ATOM 5288 C CA . ARG B 1 317 ? -7.547 -7.672 16.609 1 98.56 317 ARG B CA 1
ATOM 5289 C C . ARG B 1 317 ? -7.766 -9.164 16.859 1 98.56 317 ARG B C 1
ATOM 5291 O O . ARG B 1 317 ? -7.723 -9.625 18 1 98.56 317 ARG B O 1
ATOM 5298 N N . GLU B 1 318 ? -7.969 -9.875 15.758 1 98.25 318 GLU B N 1
ATOM 5299 C CA . GLU B 1 318 ? -8.156 -11.32 15.852 1 98.25 318 GLU B CA 1
ATOM 5300 C C . GLU B 1 318 ? -7.305 -12.055 14.82 1 98.25 318 GLU B C 1
ATOM 5302 O O . GLU B 1 318 ? -7.348 -11.727 13.633 1 98.25 318 GLU B O 1
ATOM 5307 N N . VAL B 1 319 ? -6.48 -12.969 15.281 1 98.06 319 VAL B N 1
ATOM 5308 C CA . VAL B 1 319 ? -5.805 -13.859 14.344 1 98.06 319 VAL B CA 1
ATOM 5309 C C . VAL B 1 319 ? -6.738 -15.008 13.961 1 98.06 319 VAL B C 1
ATOM 5311 O O . VAL B 1 319 ? -7.133 -15.812 14.812 1 98.06 319 VAL B O 1
ATOM 5314 N N . LEU B 1 320 ? -7.047 -15.094 12.727 1 98.19 320 LEU B N 1
ATOM 5315 C CA . LEU B 1 320 ? -7.965 -16.125 12.258 1 98.19 320 LEU B CA 1
ATOM 5316 C C . LEU B 1 320 ? -7.344 -17.516 12.414 1 98.19 320 LEU B C 1
ATOM 5318 O O . LEU B 1 320 ? -6.148 -17.688 12.172 1 98.19 320 LEU B O 1
ATOM 5322 N N . LYS B 1 321 ? -8.203 -18.469 12.836 1 95.38 321 LYS B N 1
ATOM 5323 C CA . LYS B 1 321 ? -7.762 -19.859 12.875 1 95.38 321 LYS B CA 1
ATOM 5324 C C . LYS B 1 321 ? -7.66 -20.438 11.469 1 95.38 321 LYS B C 1
ATOM 5326 O O . LYS B 1 321 ? -8.633 -20.438 10.711 1 95.38 321 LYS B O 1
ATOM 5331 N N . ALA B 1 322 ? -6.473 -20.75 11.125 1 93.44 322 ALA B N 1
ATOM 5332 C CA . ALA B 1 322 ? -6.242 -21.359 9.828 1 93.44 322 ALA B CA 1
ATOM 5333 C C . ALA B 1 322 ? -5.945 -22.859 9.969 1 93.44 322 ALA B C 1
ATOM 5335 O O . ALA B 1 322 ? -5.402 -23.297 10.984 1 93.44 322 ALA B O 1
ATOM 5336 N N . GLY B 1 323 ? -6.352 -23.672 8.984 1 90.88 323 GLY B N 1
ATOM 5337 C CA . GLY B 1 323 ? -6.012 -25.078 8.969 1 90.88 323 GLY B CA 1
ATOM 5338 C C . GLY B 1 323 ? -4.527 -25.328 8.773 1 90.88 323 GLY B C 1
ATOM 5339 O O . GLY B 1 323 ? -3.717 -24.406 8.875 1 90.88 323 GLY B O 1
ATOM 5340 N N . ASN B 1 324 ? -4.285 -26.578 8.758 1 90.06 324 ASN B N 1
ATOM 5341 C CA . ASN B 1 324 ? -2.924 -27 8.445 1 90.06 324 ASN B CA 1
ATOM 5342 C C . ASN B 1 324 ? -2.807 -27.484 7.008 1 90.06 324 ASN B C 1
ATOM 5344 O O . ASN B 1 324 ? -3.811 -27.828 6.379 1 90.06 324 ASN B O 1
ATOM 5348 N N . GLY B 1 325 ? -1.704 -27.281 6.473 1 92 325 GLY B N 1
ATOM 5349 C CA . GLY B 1 325 ? -1.479 -27.844 5.156 1 92 325 GLY B CA 1
ATOM 5350 C C . GLY B 1 325 ? -0.387 -27.141 4.375 1 92 325 GLY B C 1
ATOM 5351 O O . GLY B 1 325 ? -0.084 -25.969 4.641 1 92 325 GLY B O 1
ATOM 5352 N N . ILE B 1 326 ? 0.118 -27.906 3.5 1 93.06 326 ILE B N 1
ATOM 5353 C CA . ILE B 1 326 ? 1.134 -27.406 2.58 1 93.06 326 ILE B CA 1
ATOM 5354 C C . ILE B 1 326 ? 0.493 -27.078 1.232 1 93.06 326 ILE B C 1
ATOM 5356 O O . ILE B 1 326 ? -0.072 -27.969 0.577 1 93.06 326 ILE B O 1
ATOM 5360 N N . PRO B 1 327 ? 0.637 -25.891 0.79 1 94.69 327 PRO B N 1
ATOM 5361 C CA . PRO B 1 327 ? -0.101 -25.438 -0.395 1 94.69 327 PRO B CA 1
ATOM 5362 C C . PRO B 1 327 ? 0.09 -26.359 -1.594 1 94.69 327 PRO B C 1
ATOM 5364 O O . PRO B 1 327 ? -0.888 -26.766 -2.227 1 94.69 327 PRO B O 1
ATOM 5367 N N . PHE B 1 328 ? 1.264 -26.812 -1.869 1 94.12 328 PHE B N 1
ATOM 5368 C CA . PHE B 1 328 ? 1.52 -27.672 -3.018 1 94.12 328 PHE B CA 1
ATOM 5369 C C . PHE B 1 328 ? 0.871 -29.031 -2.828 1 94.12 328 PHE B C 1
ATOM 5371 O O . PHE B 1 328 ? 0.373 -29.625 -3.787 1 94.12 328 PHE B O 1
ATOM 5378 N N . GLN B 1 329 ? 0.887 -29.531 -1.645 1 95.12 329 GLN B N 1
ATOM 5379 C CA . GLN B 1 329 ? 0.223 -30.797 -1.349 1 95.12 329 GLN B CA 1
ATOM 5380 C C . GLN B 1 329 ? -1.288 -30.672 -1.527 1 95.12 329 GLN B C 1
ATOM 5382 O O . GLN B 1 329 ? -1.916 -31.547 -2.131 1 95.12 329 GLN B O 1
ATOM 5387 N N . LEU B 1 330 ? -1.779 -29.609 -0.987 1 95.94 330 LEU B N 1
ATOM 5388 C CA . LEU B 1 330 ? -3.219 -29.391 -1.088 1 95.94 330 LEU B CA 1
ATOM 5389 C C . LEU B 1 330 ? -3.639 -29.203 -2.543 1 95.94 330 LEU B C 1
ATOM 5391 O O . LEU B 1 330 ? -4.727 -29.625 -2.938 1 95.94 330 LEU B O 1
ATOM 5395 N N . GLN B 1 331 ? -2.824 -28.594 -3.316 1 96.75 331 GLN B N 1
ATOM 5396 C CA . GLN B 1 331 ? -3.086 -28.438 -4.742 1 96.75 331 GLN B CA 1
ATOM 5397 C C . GLN B 1 331 ? -3.131 -29.781 -5.449 1 96.75 331 GLN B C 1
ATOM 5399 O O . GLN B 1 331 ? -4.02 -30.031 -6.266 1 96.75 331 GLN B O 1
ATOM 5404 N N . ALA B 1 332 ? -2.188 -30.688 -5.102 1 96.75 332 ALA B N 1
ATOM 5405 C CA . ALA B 1 332 ? -2.172 -32.031 -5.676 1 96.75 332 ALA B CA 1
ATOM 5406 C C . ALA B 1 332 ? -3.434 -32.812 -5.301 1 96.75 332 ALA B C 1
ATOM 5408 O O . ALA B 1 332 ? -4.055 -33.438 -6.156 1 96.75 332 ALA B O 1
ATOM 5409 N N . GLU B 1 333 ? -3.789 -32.688 -4.043 1 97.06 333 GLU B N 1
ATOM 5410 C CA . GLU B 1 333 ? -4.996 -33.344 -3.58 1 97.06 333 GLU B CA 1
ATOM 5411 C C . GLU B 1 333 ? -6.238 -32.812 -4.277 1 97.06 333 GLU B C 1
ATOM 5413 O O . GLU B 1 333 ? -7.164 -33.562 -4.594 1 97.06 333 GLU B O 1
ATOM 5418 N N . HIS B 1 334 ? -6.223 -31.547 -4.465 1 97.56 334 HIS B N 1
ATOM 5419 C CA . HIS B 1 334 ? -7.336 -30.906 -5.16 1 97.56 334 HIS B CA 1
ATOM 5420 C C . HIS B 1 334 ? -7.438 -31.406 -6.602 1 97.56 334 HIS B C 1
ATOM 5422 O O . HIS B 1 334 ? -8.539 -31.641 -7.105 1 97.56 334 HIS B O 1
ATOM 5428 N N . LEU B 1 335 ? -6.309 -31.547 -7.266 1 98.19 335 LEU B N 1
ATOM 5429 C CA . LEU B 1 335 ? -6.289 -32.094 -8.617 1 98.19 335 LEU B CA 1
ATOM 5430 C C . LEU B 1 335 ? -6.973 -33.438 -8.664 1 98.19 335 LEU B C 1
ATOM 5432 O O . LEU B 1 335 ? -7.781 -33.719 -9.562 1 98.19 335 LEU B O 1
ATOM 5436 N N . ALA B 1 336 ? -6.723 -34.25 -7.699 1 98.12 336 ALA B N 1
ATOM 5437 C CA . ALA B 1 336 ? -7.336 -35.594 -7.625 1 98.12 336 ALA B CA 1
ATOM 5438 C C . ALA B 1 336 ? -8.852 -35.469 -7.465 1 98.12 336 ALA B C 1
ATOM 5440 O O . ALA B 1 336 ? -9.602 -36.219 -8.094 1 98.12 336 ALA B O 1
ATOM 5441 N N . ARG B 1 337 ? -9.242 -34.531 -6.66 1 98 337 ARG B N 1
ATOM 5442 C CA . ARG B 1 337 ? -10.672 -34.344 -6.438 1 98 337 ARG B CA 1
ATOM 5443 C C . ARG B 1 337 ? -11.367 -33.844 -7.691 1 98 337 ARG B C 1
ATOM 5445 O O . ARG B 1 337 ? -12.516 -34.188 -7.969 1 98 337 ARG B O 1
ATOM 5452 N N . VAL B 1 338 ? -10.703 -33 -8.43 1 98.25 338 VAL B N 1
ATOM 5453 C CA . VAL B 1 338 ? -11.25 -32.531 -9.695 1 98.25 338 VAL B CA 1
ATOM 5454 C C . VAL B 1 338 ? -11.422 -33.688 -10.664 1 98.25 338 VAL B C 1
ATOM 5456 O O . VAL B 1 338 ? -12.453 -33.812 -11.32 1 98.25 338 VAL B O 1
ATOM 5459 N N . VAL B 1 339 ? -10.492 -34.625 -10.68 1 97.81 339 VAL B N 1
ATOM 5460 C CA . VAL B 1 339 ? -10.492 -35.75 -11.609 1 97.81 339 VAL B CA 1
ATOM 5461 C C . VAL B 1 339 ? -11.516 -36.781 -11.172 1 97.81 339 VAL B C 1
ATOM 5463 O O . VAL B 1 339 ? -12.312 -37.281 -11.984 1 97.81 339 VAL B O 1
ATOM 5466 N N . LYS B 1 340 ? -11.586 -37.094 -9.922 1 96.44 340 LYS B N 1
ATOM 5467 C CA . LYS B 1 340 ? -12.367 -38.219 -9.414 1 96.44 340 LYS B CA 1
ATOM 5468 C C . LYS B 1 340 ? -13.797 -37.781 -9.102 1 96.44 340 LYS B C 1
ATOM 5470 O O . LYS B 1 340 ? -14.742 -38.531 -9.352 1 96.44 340 LYS B O 1
ATOM 5475 N N . ASN B 1 341 ? -13.93 -36.562 -8.547 1 93.81 341 ASN B N 1
ATOM 5476 C CA . ASN B 1 341 ? -15.234 -36.156 -8.023 1 93.81 341 ASN B CA 1
ATOM 5477 C C . ASN B 1 341 ? -15.867 -35.062 -8.875 1 93.81 341 ASN B C 1
ATOM 5479 O O . ASN B 1 341 ? -17.016 -34.656 -8.633 1 93.81 341 ASN B O 1
ATOM 5483 N N . GLY B 1 342 ? -15.148 -34.594 -9.766 1 94.94 342 GLY B N 1
ATOM 5484 C CA . GLY B 1 342 ? -15.688 -33.531 -10.602 1 94.94 342 GLY B CA 1
ATOM 5485 C C . GLY B 1 342 ? -15.742 -32.188 -9.891 1 94.94 342 GLY B C 1
ATOM 5486 O O . GLY B 1 342 ? -16.562 -31.328 -10.234 1 94.94 342 GLY B O 1
ATOM 5487 N N . GLU B 1 343 ? -14.938 -32 -8.898 1 96.94 343 GLU B N 1
ATOM 5488 C CA . GLU B 1 343 ? -14.867 -30.719 -8.203 1 96.94 343 GLU B CA 1
ATOM 5489 C C . GLU B 1 343 ? -14.422 -29.609 -9.148 1 96.94 343 GLU B C 1
ATOM 5491 O O . GLU B 1 343 ? -13.594 -29.828 -10.031 1 96.94 343 GLU B O 1
ATOM 5496 N N . ARG B 1 344 ? -15.023 -28.438 -8.953 1 96.38 344 ARG B N 1
ATOM 5497 C CA . ARG B 1 344 ? -14.586 -27.297 -9.742 1 96.38 344 ARG B CA 1
ATOM 5498 C C . ARG B 1 344 ? -13.172 -26.875 -9.367 1 96.38 344 ARG B C 1
ATOM 5500 O O . ARG B 1 344 ? -12.82 -26.828 -8.188 1 96.38 344 ARG B O 1
ATOM 5507 N N . PRO B 1 345 ? -12.367 -26.609 -10.344 1 98.06 345 PRO B N 1
ATOM 5508 C CA . PRO B 1 345 ? -11.008 -26.156 -10.023 1 98.06 345 PRO B CA 1
ATOM 5509 C C . PRO B 1 345 ? -11.008 -24.875 -9.18 1 98.06 345 PRO B C 1
ATOM 5511 O O . PRO B 1 345 ? -11.727 -23.922 -9.484 1 98.06 345 PRO B O 1
ATOM 5514 N N . ARG B 1 346 ? -10.18 -24.859 -8.156 1 96.69 346 ARG B N 1
ATOM 5515 C CA . ARG B 1 346 ? -10.023 -23.672 -7.305 1 96.69 346 ARG B CA 1
ATOM 5516 C C . ARG B 1 346 ? -9.383 -22.531 -8.078 1 96.69 346 ARG B C 1
ATOM 5518 O O . ARG B 1 346 ? -9.734 -21.359 -7.875 1 96.69 346 ARG B O 1
ATOM 5525 N N . CYS B 1 347 ? -8.422 -22.828 -8.867 1 97.81 347 CYS B N 1
ATOM 5526 C CA . CYS B 1 347 ? -7.863 -21.922 -9.859 1 97.81 347 CYS B CA 1
ATOM 5527 C C . CYS B 1 347 ? -8.023 -22.469 -11.266 1 97.81 347 CYS B C 1
ATOM 5529 O O . CYS B 1 347 ? -7.156 -23.203 -11.758 1 97.81 347 CYS B O 1
ATOM 5531 N N . ALA B 1 348 ? -9.078 -22.109 -11.891 1 98.44 348 ALA B N 1
ATOM 5532 C CA . ALA B 1 348 ? -9.398 -22.609 -13.227 1 98.44 348 ALA B CA 1
ATOM 5533 C C . ALA B 1 348 ? -8.57 -21.891 -14.297 1 98.44 348 ALA B C 1
ATOM 5535 O O . ALA B 1 348 ? -7.93 -20.875 -14.016 1 98.44 348 ALA B O 1
ATOM 5536 N N . GLY B 1 349 ? -8.617 -22.469 -15.43 1 98.62 349 GLY B N 1
ATOM 5537 C CA . GLY B 1 349 ? -7.934 -21.844 -16.547 1 98.62 349 GLY B CA 1
ATOM 5538 C C . GLY B 1 349 ? -8.32 -20.391 -16.75 1 98.62 349 GLY B C 1
ATOM 5539 O O . GLY B 1 349 ? -7.469 -19.547 -17.031 1 98.62 349 GLY B O 1
ATOM 5540 N N . GLU B 1 350 ? -9.602 -20.094 -16.531 1 98.19 350 GLU B N 1
ATOM 5541 C CA . GLU B 1 350 ? -10.102 -18.734 -16.688 1 98.19 350 GLU B CA 1
ATOM 5542 C C . GLU B 1 350 ? -9.484 -17.797 -15.648 1 98.19 350 GLU B C 1
ATOM 5544 O O . GLU B 1 350 ? -9.242 -16.625 -15.938 1 98.19 350 GLU B O 1
ATOM 5549 N N . ASP B 1 351 ? -9.258 -18.312 -14.43 1 98.31 351 ASP B N 1
ATOM 5550 C CA . ASP B 1 351 ? -8.594 -17.531 -13.391 1 98.31 351 ASP B CA 1
ATOM 5551 C C . ASP B 1 351 ? -7.164 -17.188 -13.789 1 98.31 351 ASP B C 1
ATOM 5553 O O . ASP B 1 351 ? -6.738 -16.031 -13.672 1 98.31 351 ASP B O 1
ATOM 5557 N N . GLY B 1 352 ? -6.449 -18.219 -14.219 1 98.56 352 GLY B N 1
ATOM 5558 C CA . GLY B 1 352 ? -5.082 -18 -14.672 1 98.56 352 GLY B CA 1
ATOM 5559 C C . GLY B 1 352 ? -4.988 -17.016 -15.82 1 98.56 352 GLY B C 1
ATOM 5560 O O . GLY B 1 352 ? -4.082 -16.172 -15.859 1 98.56 352 GLY B O 1
ATOM 5561 N N . LEU B 1 353 ? -5.938 -17.141 -16.734 1 98.44 353 LEU B N 1
ATOM 5562 C CA . LEU B 1 353 ? -5.969 -16.234 -17.891 1 98.44 353 LEU B CA 1
ATOM 5563 C C . LEU B 1 353 ? -6.234 -14.805 -17.453 1 98.44 353 LEU B C 1
ATOM 5565 O O . LEU B 1 353 ? -5.625 -13.867 -17.984 1 98.44 353 LEU B O 1
ATOM 5569 N N . ALA B 1 354 ? -7.105 -14.625 -16.516 1 98.44 354 ALA B N 1
ATOM 5570 C CA . ALA B 1 354 ? -7.41 -13.289 -16 1 98.44 354 ALA B CA 1
ATOM 5571 C C . ALA B 1 354 ? -6.172 -12.648 -15.383 1 98.44 354 ALA B C 1
ATOM 5573 O O . ALA B 1 354 ? -5.926 -11.453 -15.57 1 98.44 354 ALA B O 1
ATOM 5574 N N . ALA B 1 355 ? -5.43 -13.414 -14.641 1 98.44 355 ALA B N 1
ATOM 5575 C CA . ALA B 1 355 ? -4.195 -12.906 -14.055 1 98.44 355 ALA B CA 1
ATOM 5576 C C . ALA B 1 355 ? -3.195 -12.508 -15.133 1 98.44 355 ALA B C 1
ATOM 5578 O O . ALA B 1 355 ? -2.543 -11.461 -15.031 1 98.44 355 ALA B O 1
ATOM 5579 N N . VAL B 1 356 ? -3.102 -13.305 -16.172 1 97.94 356 VAL B N 1
ATOM 5580 C CA . VAL B 1 356 ? -2.209 -13.039 -17.297 1 97.94 356 VAL B CA 1
ATOM 5581 C C . VAL B 1 356 ? -2.6 -11.727 -17.969 1 97.94 356 VAL B C 1
ATOM 5583 O O . VAL B 1 356 ? -1.737 -10.898 -18.281 1 97.94 356 VAL B O 1
ATOM 5586 N N . ARG B 1 357 ? -3.877 -11.5 -18.156 1 98.56 357 ARG B N 1
ATOM 5587 C CA . ARG B 1 357 ? -4.352 -10.289 -18.812 1 98.56 357 ARG B CA 1
ATOM 5588 C C . ARG B 1 357 ? -3.963 -9.047 -18.016 1 98.56 357 ARG B C 1
ATOM 5590 O O . ARG B 1 357 ? -3.641 -8.008 -18.594 1 98.56 357 ARG B O 1
ATOM 5597 N N . VAL B 1 358 ? -4.004 -9.117 -16.734 1 98.69 358 VAL B N 1
ATOM 5598 C CA . VAL B 1 358 ? -3.588 -7.996 -15.891 1 98.69 358 VAL B CA 1
ATOM 5599 C C . VAL B 1 358 ? -2.092 -7.75 -16.078 1 98.69 358 VAL B C 1
ATOM 5601 O O . VAL B 1 358 ? -1.658 -6.605 -16.219 1 98.69 358 VAL B O 1
ATOM 5604 N N . CYS B 1 359 ? -1.307 -8.836 -16.047 1 97.94 359 CYS B N 1
ATOM 5605 C CA . CYS B 1 359 ? 0.132 -8.695 -16.234 1 97.94 359 CYS B CA 1
ATOM 5606 C C . CYS B 1 359 ? 0.438 -8.055 -17.578 1 97.94 359 CYS B C 1
ATOM 5608 O O . CYS B 1 359 ? 1.291 -7.172 -17.688 1 97.94 359 CYS B O 1
ATOM 5610 N N . GLU B 1 360 ? -0.279 -8.508 -18.609 1 97.44 360 GLU B N 1
ATOM 5611 C CA . GLU B 1 360 ? -0.112 -7.918 -19.938 1 97.44 360 GLU B CA 1
ATOM 5612 C C . GLU B 1 360 ? -0.398 -6.418 -19.922 1 97.44 360 GLU B C 1
ATOM 5614 O O . GLU B 1 360 ? 0.347 -5.629 -20.5 1 97.44 360 GLU B O 1
ATOM 5619 N N . ALA B 1 361 ? -1.444 -6.062 -19.266 1 98.56 361 ALA B N 1
ATOM 5620 C CA . ALA B 1 361 ? -1.845 -4.66 -19.188 1 98.56 361 ALA B CA 1
ATOM 5621 C C . ALA B 1 361 ? -0.807 -3.834 -18.438 1 98.56 361 ALA B C 1
ATOM 5623 O O . ALA B 1 361 ? -0.473 -2.721 -18.844 1 98.56 361 ALA B O 1
ATOM 5624 N N . VAL B 1 362 ? -0.309 -4.344 -17.375 1 98.5 362 VAL B N 1
ATOM 5625 C CA . VAL B 1 362 ? 0.699 -3.646 -16.578 1 98.5 362 VAL B CA 1
ATOM 5626 C C . VAL B 1 362 ? 1.963 -3.449 -17.406 1 98.5 362 VAL B C 1
ATOM 5628 O O . VAL B 1 362 ? 2.52 -2.35 -17.453 1 98.5 362 VAL B O 1
ATOM 5631 N N . VAL B 1 363 ? 2.379 -4.512 -18.094 1 97.25 363 VAL B N 1
ATOM 5632 C CA . VAL B 1 363 ? 3.576 -4.422 -18.922 1 97.25 363 VAL B CA 1
ATOM 5633 C C . VAL B 1 363 ? 3.357 -3.402 -20.031 1 97.25 363 VAL B C 1
ATOM 5635 O O . VAL B 1 363 ? 4.242 -2.596 -20.328 1 97.25 363 VAL B O 1
ATOM 5638 N N . ALA B 1 364 ? 2.176 -3.451 -20.656 1 97.06 364 ALA B N 1
ATOM 5639 C CA . ALA B 1 364 ? 1.859 -2.475 -21.688 1 97.06 364 ALA B CA 1
ATOM 5640 C C . ALA B 1 364 ? 1.965 -1.05 -21.156 1 97.06 364 ALA B C 1
ATOM 5642 O O . ALA B 1 364 ? 2.512 -0.167 -21.828 1 97.06 364 ALA B O 1
ATOM 5643 N N . ALA B 1 365 ? 1.452 -0.809 -20 1 98.25 365 ALA B N 1
ATOM 5644 C CA . ALA B 1 365 ? 1.514 0.508 -19.375 1 98.25 365 ALA B CA 1
ATOM 5645 C C . ALA B 1 365 ? 2.959 0.93 -19.125 1 98.25 365 ALA B C 1
ATOM 5647 O O . ALA B 1 365 ? 3.334 2.074 -19.391 1 98.25 365 ALA B O 1
ATOM 5648 N N . LEU B 1 366 ? 3.766 0.03 -18.641 1 97.38 366 LEU B N 1
ATOM 5649 C CA . LEU B 1 366 ? 5.16 0.312 -18.312 1 97.38 366 LEU B CA 1
ATOM 5650 C C . LEU B 1 366 ? 5.961 0.622 -19.578 1 97.38 366 LEU B C 1
ATOM 5652 O O . LEU B 1 366 ? 6.789 1.534 -19.578 1 97.38 366 LEU B O 1
ATOM 5656 N N . VAL B 1 367 ? 5.742 -0.114 -20.594 1 95.69 367 VAL B N 1
ATOM 5657 C CA . VAL B 1 367 ? 6.453 0.072 -21.844 1 95.69 367 VAL B CA 1
ATOM 5658 C C . VAL B 1 367 ? 6.07 1.418 -22.469 1 95.69 367 VAL B C 1
ATOM 5660 O O . VAL B 1 367 ? 6.934 2.148 -22.953 1 95.69 367 VAL B O 1
ATOM 5663 N N . ALA B 1 368 ? 4.754 1.726 -22.453 1 96.19 368 ALA B N 1
ATOM 5664 C CA . ALA B 1 368 ? 4.297 2.992 -23.016 1 96.19 368 ALA B CA 1
ATOM 5665 C C . ALA B 1 368 ? 4.906 4.176 -22.266 1 96.19 368 ALA B C 1
ATOM 5667 O O . ALA B 1 368 ? 5.277 5.18 -22.875 1 96.19 368 ALA B O 1
ATOM 5668 N N . GLY B 1 369 ? 4.91 4.105 -20.953 1 94.88 369 GLY B N 1
ATOM 5669 C CA . GLY B 1 369 ? 5.582 5.086 -20.125 1 94.88 369 GLY B CA 1
ATOM 5670 C C . GLY B 1 369 ? 4.867 6.422 -20.078 1 94.88 369 GLY B C 1
ATOM 5671 O O . GLY B 1 369 ? 5.414 7.41 -19.578 1 94.88 369 GLY B O 1
ATOM 5672 N N . ASP B 1 370 ? 3.676 6.477 -20.578 1 94 370 ASP B N 1
ATOM 5673 C CA . ASP B 1 370 ? 2.992 7.762 -20.688 1 94 370 ASP B CA 1
ATOM 5674 C C . ASP B 1 370 ? 2.004 7.957 -19.531 1 94 370 ASP B C 1
ATOM 5676 O O . ASP B 1 370 ? 1.365 9.008 -19.438 1 94 370 ASP B O 1
ATOM 5680 N N . GLY B 1 371 ? 1.879 6.93 -18.688 1 94.44 371 GLY B N 1
ATOM 5681 C CA . GLY B 1 371 ? 1.045 7.027 -17.5 1 94.44 371 GLY B CA 1
ATOM 5682 C C . GLY B 1 371 ? -0.437 6.891 -17.797 1 94.44 371 GLY B C 1
ATOM 5683 O O . GLY B 1 371 ? -1.274 7.109 -16.922 1 94.44 371 GLY B O 1
ATOM 5684 N N . LEU B 1 372 ? -0.856 6.59 -18.969 1 97.94 372 LEU B N 1
ATOM 5685 C CA . LEU B 1 372 ? -2.26 6.426 -19.328 1 97.94 372 LEU B CA 1
ATOM 5686 C C . LEU B 1 372 ? -2.809 5.105 -18.797 1 97.94 372 LEU B C 1
ATOM 5688 O O . LEU B 1 372 ? -2.07 4.129 -18.672 1 97.94 372 LEU B O 1
ATOM 5692 N N . PRO B 1 373 ? -4.066 5.121 -18.469 1 98.31 373 PRO B N 1
ATOM 5693 C CA . PRO B 1 373 ? -4.668 3.855 -18.031 1 98.31 373 PRO B CA 1
ATOM 5694 C C . PRO B 1 373 ? -4.754 2.83 -19.172 1 98.31 373 PRO B C 1
ATOM 5696 O O . PRO B 1 373 ? -4.875 3.201 -20.328 1 98.31 373 PRO B O 1
ATOM 5699 N N . VAL B 1 374 ? -4.656 1.564 -18.812 1 98.44 374 VAL B N 1
ATOM 5700 C CA . VAL B 1 374 ? -4.859 0.469 -19.75 1 98.44 374 VAL B CA 1
ATOM 5701 C C . VAL B 1 374 ? -6.105 -0.325 -19.359 1 98.44 374 VAL B C 1
ATOM 5703 O O . VAL B 1 374 ? -6.172 -0.88 -18.266 1 98.44 374 VAL B O 1
ATOM 5706 N N . ASP B 1 375 ? -7.039 -0.411 -20.266 1 98 375 ASP B N 1
ATOM 5707 C CA . ASP B 1 375 ? -8.266 -1.175 -20.031 1 98 375 ASP B CA 1
ATOM 5708 C C . ASP B 1 375 ? -8.07 -2.645 -20.391 1 98 375 ASP B C 1
ATOM 5710 O O . ASP B 1 375 ? -7.402 -2.963 -21.375 1 98 375 ASP B O 1
ATOM 5714 N N . ILE B 1 376 ? -8.602 -3.463 -19.547 1 97.31 376 ILE B N 1
ATOM 5715 C CA . ILE B 1 376 ? -8.547 -4.898 -19.781 1 97.31 376 ILE B CA 1
ATOM 5716 C C . ILE B 1 376 ? -9.922 -5.398 -20.234 1 97.31 376 ILE B C 1
ATOM 5718 O O . ILE B 1 376 ? -10.914 -5.223 -19.531 1 97.31 376 ILE B O 1
ATOM 5722 N N . GLN B 1 377 ? -10.039 -5.77 -21.469 1 81.62 377 GLN B N 1
ATOM 5723 C CA . GLN B 1 377 ? -11.305 -6.238 -22.047 1 81.62 377 GLN B CA 1
ATOM 5724 C C . GLN B 1 377 ? -11.578 -7.688 -21.656 1 81.62 377 GLN B C 1
ATOM 5726 O O . GLN B 1 377 ? -10.656 -8.5 -21.578 1 81.62 377 GLN B O 1
ATOM 5731 N N . GLY B 1 378 ? -12.617 -7.934 -20.797 1 65.38 378 GLY B N 1
ATOM 5732 C CA . GLY B 1 378 ? -13.031 -9.289 -20.469 1 65.38 378 GLY B CA 1
ATOM 5733 C C . GLY B 1 378 ? -13.445 -10.102 -21.672 1 65.38 378 GLY B C 1
ATOM 5734 O O . GLY B 1 378 ? -13.719 -9.547 -22.734 1 65.38 378 GLY B O 1
#

Foldseek 3Di:
DPPPVPVQAAEEEEEDQDDCRLVLVVLQVVAPRHHHAEYEDLDVSRVVSCVVSVHHYHPDPVRVVPDPGDQGQEYEYDHQQQCLLVRLQCCCVPSLHQEYEYEPLNHLDLVSLVVSVVSCVVSNYFYFYRLLVCQPQLLVLLQVCVVVCQQPQFAEKEFEAEAADDPVVCVVDVLQFFQVSQHDCLRVAVLSVQLSVCLNNVFFWFKKWKEADDDDDDDDPYDPLGGYGQWIWMWTATPVGYIYIYTYGHRDHDQQRPCQQPVLDVVGHHDPDHDFGMWTHGPAWIATPDQQKIKGFDCVQCVVVVHDPDPVGDIDIDRGDTDDDRSSSVQSVVVSCCSPVVDHHSGGSVSSSSSSQVSVQRRVNHSVNPRDMGGRDD/DPPPVPVQAAEEEEEDQDDCRLVLVVLQVVAPRHHHAEYEDLDVSRVVSCVVSVHHYHPDPVRVVPDPGDQGQEYEYDHQQQCLLVRLQCCCVPSLHQEYEYEPLNHLDLVSLVVSVVSCVVSNYFYFYNLLVCQPQLLVLLQVCVVVCQQPQFAEKEFEAEAADDPVVCVVDVLQFFQVSQHDCLRVAVLSVQLSVCLNNVFFWFKKWKEADDDDDDDDDYDPLGGYGQWIWMWTATPVGYIYIYTYGHRDHDQQRPCQQPVLDVVGHHDPDHDFGMWTHGPAWIATPDQQKIKGFDCVQCVVVVHDPDPVGDIDIDRGDTDDDRSSSVQSVVVSCCSPVVDHHSGGSVSSSSSSQVSVQRRVNHSVNPRDMGGRDD

Organism: NCBI:txid1220207